Protein 6H0C (pdb70)

CATH classification: 3.60.15.10 (+1 more: 3.40.50.360)

Solvent-accessible surface area: 16811 Å² total; per-residue (Å²): 124,84,84,48,30,37,44,33,106,14,33,68,48,3,31,0,2,1,0,18,4,67,90,59,82,71,76,31,9,5,24,36,54,104,100,5,12,0,7,2,0,4,15,0,43,12,101,82,24,0,0,3,15,2,0,7,85,42,18,7,110,66,0,8,32,34,1,80,152,150,21,89,9,101,48,0,41,30,0,1,3,4,5,16,23,46,20,24,2,80,0,2,84,69,0,2,73,68,0,85,82,0,26,4,0,0,2,73,53,1,4,96,45,1,109,142,56,19,72,149,32,173,30,146,16,80,57,78,62,4,155,32,105,52,99,16,84,0,12,138,46,0,80,0,15,0,5,34,3,66,16,11,37,18,27,6,7,3,0,2,12,0,62,117,17,75,0,2,8,0,5,15,2,2,3,2,12,21,14,29,100,111,16,39,1,126,35,60,112,114,19,63,89,7,3,66,30,2,0,15,2,9,7,1,6,5,10,60,54,4,30,48,2,6,99,96,10,137,78,39,94,14,104,1,17,1,0,6,8,0,5,0,1,85,136,5,21,181,65,0,34,146,29,0,76,106,10,2,69,66,11,103,81,46,102,15,18,0,0,1,0,1,4,31,22,105,35,51,9,6,19,0,0,12,0,0,0,42,0,0,11,99,17,39,1,10,5,27,3,5,2,10,105,72,24,79,42,101,70,8,81,121,3,4,69,121,13,27,0,0,0,0,0,0,31,21,112,76,30,122,6,18,92,38,0,80,80,1,19,39,36,0,67,85,71,14,62,137,128,14,26,0,0,0,0,0,8,35,49,237,34,13,79,1,0,60,48,0,31,59,93,0,122,120,26,40,13,76,65,12,20,132,23,8,106,12,140,156,130,5,69,59,146,19,5,113,85,0,10,93,10,0,20,72,0,0,91,37,11,81,134,52,88,186,175,256

InterPro domains:
  IPR001226 Flavodoxin, conserved site [PS00201] (285-301)
  IPR001279 Metallo-beta-lactamase [SM00849] (63-254)
  IPR002563 Flavin reductase like domain [PF01613] (450-583)
  IPR002563 Flavin reductase like domain [SM00903] (449-597)
  IPR008254 Flavodoxin/nitric oxide synthase [PF00258] (285-417)
  IPR008254 Flavodoxin/nitric oxide synthase [PS50902] (283-421)
  IPR012349 FMN-binding split barrel [G3DSA:2.30.110.10] (445-594)
  IPR029039 Flavoprotein-like superfamily [G3DSA:3.40.50.360] (282-435)
  IPR029039 Flavoprotein-like superfamily [SSF52218] (282-426)
  IPR036866 Ribonuclease Z/Hydroxyacylglutathione hydrolase-like [G3DSA:3.60.15.10] (24-281)
  IPR036866 Ribonuclease Z/Hydroxyacylglutathione hydrolase-like [SSF56281] (54-315)
  IPR045761 ODP domain [PF19583] (64-255)
  IPR051285 NADH-dependent Oxidoreductase Modular Protein [PTHR32145] (27-586)

Nearest PDB structures (foldseek):
  6h0d-assembly1_A  TM=9.986E-01  e=3.290E-86  Synechocystis sp. PCC 6803 substr. Kazusa
  4fek-assembly2_B  TM=9.827E-01  e=6.007E-35  Nostoc sp. PCC 7120 = FACHB-418
  7r2o-assembly1_A  TM=5.838E-01  e=1.864E-33  Escherichia coli K-12
  4d02-assembly1_A  TM=5.824E-01  e=5.413E-33  Escherichia coli K-12
  1e5d-assembly1_B  TM=5.682E-01  e=2.883E-30  Megalodesulfovibrio gigas

Organism: Synechocystis sp. (strain ATCC 27184 / PCC 6803 / Kazusa) (NCBI:txid1111708)

Secondary structure (DSSP, 8-state):
---EEEEEEEETTEEEEEEEESS--S--GGGTT---EEEEEEEEESSSEEEE----TTTHHHHHHHHHHH--GGG--EEE-SS--HHHHHHHHHHHHH-TT-EEEE-HHHHHHHHHHTTTSS----EEE--TT-EEE-STT-EEEEEE---SS-TT-EEEEETTTTEEEEETTT------S-SB---SHHHHHHHHHHHHHHTGGGHHHHHHHHHHHTTS--SEEEESSSSBBSTTHHHHHHHHHHHHHHHHH-S-EEEEEES-SSSHHHHHHHHHHHHHHTTT-EEEEEETTT--HHHHHHHHHH-SEEEEE---BTTB--HHHHHHHHHHHHH--TTSEEEEEEEESS--HHHHHHHHHHHHTTPEESSPPEEEESS--HHHHHHHHHHHHHHHHHHHHHHHT-

Structure (mmCIF, N/CA/C/O backbone):
data_6H0C
#
_entry.id   6H0C
#
_cell.length_a   76.878
_cell.length_b   87.755
_cell.length_c   70.665
_cell.angle_alpha   90.00
_cell.angle_beta   100.94
_cell.angle_gamma   90.00
#
_symmetry.space_group_name_H-M   'C 1 2 1'
#
loop_
_entity.id
_entity.type
_entity.pdbx_description
1 polymer 'Putative diflavin flavoprotein A 3'
2 non-polymer 'CITRATE ANION'
3 non-polymer 'CHLORIDE ION'
4 water water
#
loop_
_atom_site.group_PDB
_atom_site.id
_atom_site.type_symbol
_atom_site.label_atom_id
_atom_site.label_alt_id
_atom_site.label_comp_id
_atom_site.label_asym_id
_atom_site.label_entity_id
_atom_site.label_seq_id
_atom_site.pdbx_PDB_ins_code
_atom_site.Cartn_x
_atom_site.Cartn_y
_atom_site.Cartn_z
_atom_site.occupancy
_atom_site.B_iso_or_equiv
_atom_site.auth_seq_id
_atom_site.auth_comp_id
_atom_site.auth_asym_id
_atom_site.auth_atom_id
_atom_site.pdbx_PDB_model_num
ATOM 1 N N . PRO A 1 1 ? 17.229 44.502 22.263 1.00 62.66 26 PRO A N 1
ATOM 2 C CA . PRO A 1 1 ? 18.242 45.495 21.884 1.00 64.78 26 PRO A CA 1
ATOM 3 C C . PRO A 1 1 ? 19.340 45.630 22.950 1.00 64.78 26 PRO A C 1
ATOM 4 O O . PRO A 1 1 ? 19.417 44.795 23.855 1.00 67.66 26 PRO A O 1
ATOM 8 N N . ALA A 1 2 ? 20.176 46.660 22.843 1.00 58.39 27 ALA A N 1
ATOM 9 C CA . ALA A 1 2 ? 21.203 46.908 23.853 1.00 54.75 27 ALA A CA 1
ATOM 10 C C . ALA A 1 2 ? 20.617 47.685 25.034 1.00 48.71 27 ALA A C 1
ATOM 11 O O . ALA A 1 2 ? 19.540 48.278 24.929 1.00 53.21 27 ALA A O 1
ATOM 13 N N . LYS A 1 3 ? 21.325 47.679 26.157 1.00 52.85 28 LYS A N 1
ATOM 14 C CA . LYS A 1 3 ? 20.905 48.465 27.307 1.00 47.11 28 LYS A CA 1
ATOM 15 C C . LYS A 1 3 ? 20.753 49.924 26.886 1.00 42.03 28 LYS A C 1
ATOM 16 O O . LYS A 1 3 ? 21.520 50.401 26.057 1.00 39.91 28 LYS A O 1
ATOM 22 N N . ASP A 1 4 ? 19.755 50.624 27.421 1.00 34.88 29 ASP A N 1
ATOM 23 C CA . ASP A 1 4 ? 19.662 52.066 27.203 1.00 30.73 29 ASP A CA 1
ATOM 24 C C . ASP A 1 4 ? 19.101 52.797 28.427 1.00 33.73 29 ASP A C 1
ATOM 25 O O . ASP A 1 4 ? 18.872 52.190 29.476 1.00 30.79 29 ASP A O 1
ATOM 30 N N . VAL A 1 5 ? 18.887 54.103 28.277 1.00 32.48 30 VAL A N 1
ATOM 31 C CA . VAL A 1 5 ? 18.278 54.909 29.323 1.00 31.36 30 VAL A CA 1
ATOM 32 C C . VAL A 1 5 ? 17.076 55.656 28.756 1.00 35.77 30 VAL A C 1
ATOM 33 O O . VAL A 1 5 ? 17.207 56.475 27.847 1.00 35.80 30 VAL A O 1
ATOM 37 N N . GLN A 1 6 ? 15.899 55.356 29.292 1.00 30.25 31 GLN A N 1
ATOM 38 C CA . GLN A 1 6 ? 14.674 56.002 28.854 1.00 30.05 31 GLN A CA 1
ATOM 39 C C . GLN A 1 6 ? 14.336 57.137 29.801 1.00 31.91 31 GLN A C 1
ATOM 40 O O . GLN A 1 6 ? 14.252 56.939 31.015 1.00 32.16 31 GLN A O 1
ATOM 46 N N . ILE A 1 7 ? 14.160 58.331 29.244 1.00 31.63 32 ILE A N 1
ATOM 47 C CA . ILE A 1 7 ? 13.922 59.525 30.047 1.00 35.09 32 ILE A CA 1
ATOM 48 C C . ILE A 1 7 ? 12.518 60.040 29.806 1.00 35.81 32 ILE A C 1
ATOM 49 O O . ILE A 1 7 ? 12.075 60.128 28.665 1.00 38.07 32 ILE A O 1
ATOM 54 N N . CYS A 1 8 ? 11.817 60.390 30.877 1.00 28.64 33 CYS A N 1
ATOM 55 C CA . CYS A 1 8 ? 10.460 60.868 30.734 1.00 26.14 33 CYS A CA 1
ATOM 56 C C . CYS A 1 8 ? 10.072 61.766 31.905 1.00 29.97 33 CYS A C 1
ATOM 57 O O . CYS A 1 8 ? 10.298 61.416 33.068 1.00 30.83 33 CYS A O 1
ATOM 60 N N . PRO A 1 9 ? 9.505 62.947 31.606 1.00 31.56 34 PRO A N 1
ATOM 61 C CA . PRO A 1 9 ? 8.924 63.774 32.672 1.00 30.62 34 PRO A CA 1
ATOM 62 C C . PRO A 1 9 ? 7.654 63.113 33.193 1.00 29.81 34 PRO A C 1
ATOM 63 O O . PRO A 1 9 ? 6.847 62.673 32.381 1.00 40.54 34 PRO A O 1
ATOM 67 N N . ILE A 1 10 ? 7.472 63.023 34.503 1.00 28.83 35 ILE A N 1
ATOM 68 C CA . ILE A 1 10 ? 6.356 62.235 35.026 1.00 31.15 35 ILE A CA 1
ATOM 69 C C . ILE A 1 10 ? 5.435 63.032 35.943 1.00 30.31 35 ILE A C 1
ATOM 70 O O . ILE A 1 10 ? 4.333 62.599 36.245 1.00 34.97 35 ILE A O 1
ATOM 75 N N . ALA A 1 11 ? 5.893 64.195 36.383 1.00 27.49 36 ALA A N 1
ATOM 76 C CA . ALA A 1 11 ? 5.099 65.074 37.236 1.00 27.22 36 ALA A CA 1
ATOM 77 C C . ALA A 1 11 ? 5.853 66.395 37.342 1.00 27.87 36 ALA A C 1
ATOM 78 O O . ALA A 1 11 ? 6.962 66.503 36.815 1.00 28.83 36 ALA A O 1
ATOM 80 N N . VAL A 1 12 ? 5.272 67.398 37.999 1.00 31.06 37 VAL A N 1
ATOM 81 C CA . VAL A 1 12 ? 5.937 68.700 38.070 1.00 34.77 37 VAL A CA 1
ATOM 82 C C . VAL A 1 12 ? 7.318 68.555 38.697 1.00 32.41 37 VAL A C 1
ATOM 83 O O . VAL A 1 12 ? 7.475 67.926 39.748 1.00 30.21 37 VAL A O 1
ATOM 87 N N . ASP A 1 13 ? 8.315 69.121 38.019 1.00 30.65 38 ASP A N 1
ATOM 88 C CA . ASP A 1 13 ? 9.699 69.110 38.485 1.00 31.31 38 ASP A CA 1
ATOM 89 C C . ASP A 1 13 ? 10.296 67.702 38.571 1.00 30.00 38 ASP A C 1
ATOM 90 O O . ASP A 1 13 ? 11.399 67.525 39.086 1.00 31.51 38 ASP A O 1
ATOM 95 N N . THR A 1 14 ? 9.587 66.708 38.050 1.00 26.69 39 THR A N 1
ATOM 96 C CA . THR A 1 14 ? 9.994 65.328 38.272 1.00 27.95 39 THR A CA 1
ATOM 97 C C . THR A 1 14 ? 10.201 64.538 36.986 1.00 30.68 39 THR A C 1
ATOM 98 O O . THR A 1 14 ? 9.330 64.489 36.111 1.00 28.36 39 THR A O 1
ATOM 102 N N . THR A 1 15 ? 11.358 63.892 36.905 1.00 29.37 40 THR A N 1
ATOM 103 C CA . THR A 1 15 ? 11.731 63.108 35.740 1.00 28.59 40 THR A CA 1
ATOM 104 C C . THR A 1 15 ? 12.167 61.704 36.147 1.00 29.73 40 THR A C 1
ATOM 105 O O . THR A 1 15 ? 12.829 61.536 37.175 1.00 27.60 40 THR A O 1
ATOM 109 N N . VAL A 1 16 ? 11.790 60.699 35.356 1.00 26.32 41 VAL A N 1
ATOM 110 C CA . VAL A 1 16 ? 12.325 59.350 35.563 1.00 25.92 41 VAL A CA 1
ATOM 111 C C . VAL A 1 16 ? 13.410 59.008 34.532 1.00 26.53 41 VAL A C 1
ATOM 112 O O . VAL A 1 16 ? 13.329 59.376 33.354 1.00 28.08 41 VAL A O 1
ATOM 116 N N . PHE A 1 17 ? 14.445 58.333 35.005 1.00 22.46 42 PHE A N 1
ATOM 117 C CA . PHE A 1 17 ? 15.489 57.791 34.144 1.00 25.43 42 PHE A CA 1
ATOM 118 C C . PHE A 1 17 ? 15.431 56.281 34.278 1.00 25.60 42 PHE A C 1
ATOM 119 O O . PHE A 1 17 ? 15.869 55.743 35.297 1.00 26.86 42 PHE A O 1
ATOM 127 N N . ARG A 1 18 ? 14.875 55.589 33.289 1.00 25.70 43 ARG A N 1
ATOM 128 C CA . ARG A 1 18 ? 14.795 54.133 33.376 1.00 26.33 43 ARG A CA 1
ATOM 129 C C . ARG A 1 18 ? 15.974 53.494 32.648 1.00 27.87 43 ARG A C 1
ATOM 130 O O . ARG A 1 18 ? 16.030 53.505 31.419 1.00 30.00 43 ARG A O 1
ATOM 138 N N . SER A 1 19 ? 16.924 52.957 33.410 1.00 23.09 44 SER A N 1
ATOM 139 C CA . SER A 1 19 ? 17.991 52.149 32.823 1.00 27.35 44 SER A CA 1
ATOM 140 C C . SER A 1 19 ? 17.406 50.797 32.441 1.00 32.19 44 SER A C 1
ATOM 141 O O . SER A 1 19 ? 16.976 50.029 33.309 1.00 31.08 44 SER A O 1
ATOM 144 N N . ARG A 1 20 ? 17.376 50.508 31.144 1.00 28.45 45 ARG A N 1
ATOM 145 C CA . ARG A 1 20 ? 16.648 49.342 30.670 1.00 24.90 45 ARG A CA 1
ATOM 146 C C . ARG A 1 20 ? 17.579 48.261 30.147 1.00 32.47 45 ARG A C 1
ATOM 147 O O . ARG A 1 20 ? 18.561 48.555 29.465 1.00 31.14 45 ARG A O 1
ATOM 155 N N . THR A 1 21 ? 17.268 47.010 30.487 1.00 32.27 46 THR A N 1
ATOM 156 C CA . THR A 1 21 ? 17.934 45.858 29.884 1.00 34.45 46 THR A CA 1
ATOM 157 C C . THR A 1 21 ? 16.878 44.853 29.420 1.00 35.16 46 THR A C 1
ATOM 158 O O . THR A 1 21 ? 15.952 44.522 30.163 1.00 30.12 46 THR A O 1
ATOM 162 N N . TRP A 1 22 ? 16.993 44.392 28.179 1.00 34.75 47 TRP A N 1
ATOM 163 C CA . TRP A 1 22 ? 16.029 43.432 27.654 1.00 37.72 47 TRP A CA 1
ATOM 164 C C . TRP A 1 22 ? 16.456 42.01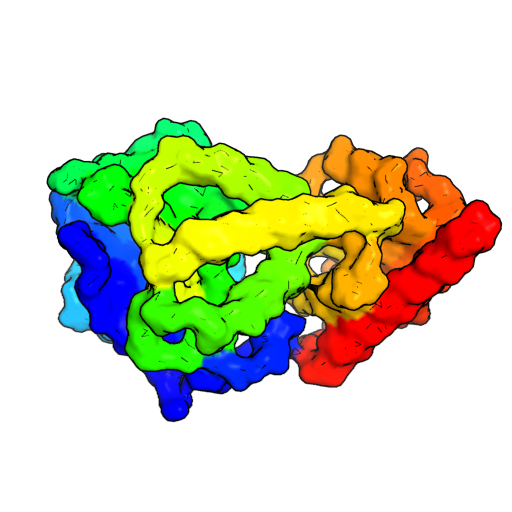2 28.020 1.00 41.41 47 TRP A C 1
ATOM 165 O O . TRP A 1 22 ? 15.636 41.100 28.075 1.00 46.07 47 TRP A O 1
ATOM 176 N N . ASP A 1 23 ? 17.744 41.838 28.294 1.00 37.90 48 ASP A N 1
ATOM 177 C CA . ASP A 1 23 ? 18.279 40.537 28.677 1.00 42.61 48 ASP A CA 1
ATOM 178 C C . ASP A 1 23 ? 18.398 40.384 30.187 1.00 44.95 48 ASP A C 1
ATOM 179 O O . ASP A 1 23 ? 18.526 41.372 30.921 1.00 41.96 48 ASP A O 1
ATOM 184 N N . ARG A 1 24 ? 18.358 39.141 30.652 1.00 44.02 49 ARG A N 1
ATOM 185 C CA . ARG A 1 24 ? 18.683 38.861 32.041 1.00 42.09 49 ARG A CA 1
ATOM 186 C C . ARG A 1 24 ? 20.181 39.084 32.223 1.00 47.19 49 ARG A C 1
ATOM 187 O O . ARG A 1 24 ? 20.986 38.643 31.394 1.00 47.27 49 ARG A O 1
ATOM 195 N N . LEU A 1 25 ? 20.555 39.788 33.288 1.00 44.40 50 LEU A N 1
ATOM 196 C CA . LEU A 1 25 ? 21.960 40.101 33.515 1.00 47.29 50 LEU A CA 1
ATOM 197 C C . LEU A 1 25 ? 22.556 39.320 34.700 1.00 51.87 50 LEU A C 1
ATOM 198 O O . LEU A 1 25 ? 23.768 39.099 34.748 1.00 53.67 50 LEU A O 1
ATOM 203 N N . LYS A 1 26 ? 21.712 38.901 35.645 1.00 48.08 51 LYS A N 1
ATOM 204 C CA . LYS A 1 26 ? 22.168 38.114 36.794 1.00 43.96 51 LYS A CA 1
ATOM 205 C C . LYS A 1 26 ? 21.389 36.802 36.922 1.00 38.69 51 LYS A C 1
ATOM 206 O O . LYS A 1 26 ? 20.201 36.749 36.618 1.00 34.74 51 LYS A O 1
ATOM 212 N N . PHE A 1 27 ? 22.056 35.751 37.390 1.00 36.23 52 PHE A N 1
ATOM 213 C CA . PHE A 1 27 ? 21.359 34.519 37.739 1.00 38.13 52 PHE A CA 1
ATOM 214 C C . PHE A 1 27 ? 20.757 34.667 39.126 1.00 38.52 52 PHE A C 1
ATOM 215 O O . PHE A 1 27 ? 21.322 34.206 40.121 1.00 39.08 52 PHE A O 1
ATOM 223 N N . GLU A 1 28 ? 19.620 35.341 39.192 1.00 28.87 53 GLU A N 1
ATOM 224 C CA . GLU A 1 28 ? 18.869 35.415 40.432 1.00 29.40 53 GLU A CA 1
ATOM 225 C C . GLU A 1 28 ? 17.451 34.997 40.120 1.00 28.46 53 GLU A C 1
ATOM 226 O O . GLU A 1 28 ? 16.960 35.279 39.032 1.00 30.46 53 GLU A O 1
ATOM 232 N N . ILE A 1 29 ? 16.814 34.291 41.047 1.00 30.15 54 ILE A N 1
ATOM 233 C CA . ILE A 1 29 ? 15.528 33.650 40.766 1.00 30.47 54 ILE A CA 1
ATOM 234 C C . ILE A 1 29 ? 14.492 34.661 40.252 1.00 27.15 54 ILE A C 1
ATOM 235 O O . ILE A 1 29 ? 13.650 34.325 39.416 1.00 27.19 54 ILE A O 1
ATOM 240 N N . GLU A 1 30 ? 14.582 35.910 40.705 1.00 25.32 55 GLU A N 1
ATOM 241 C CA . GLU A 1 30 ? 13.555 36.896 40.358 1.00 28.93 55 GLU A CA 1
ATOM 242 C C . GLU A 1 30 ? 13.561 37.297 38.879 1.00 27.96 55 GLU A C 1
ATOM 243 O O . GLU A 1 30 ? 12.572 37.834 38.389 1.00 27.10 55 GLU A O 1
ATOM 249 N N . TYR A 1 31 ? 14.658 37.038 38.169 1.00 25.76 56 TYR A N 1
ATOM 250 C CA . TYR A 1 31 ? 14.714 37.310 36.727 1.00 31.36 56 TYR A CA 1
ATOM 251 C C . TYR A 1 31 ? 14.296 36.083 35.910 1.00 31.29 56 TYR A C 1
ATOM 252 O O . TYR A 1 31 ? 14.515 36.029 34.700 1.00 28.95 56 TYR A O 1
ATOM 261 N N . GLY A 1 32 ? 13.667 35.120 36.580 1.00 30.17 57 GLY A N 1
ATOM 262 C CA . GLY A 1 32 ? 13.336 33.838 35.980 1.00 30.88 57 GLY A CA 1
ATOM 263 C C . GLY A 1 32 ? 12.459 33.856 34.739 1.00 33.86 57 GLY A C 1
ATOM 264 O O . GLY A 1 32 ? 12.578 32.973 33.894 1.00 35.91 57 GLY A O 1
ATOM 265 N N . LEU A 1 33 ? 11.577 34.844 34.622 1.00 32.11 58 LEU A N 1
ATOM 266 C CA . LEU A 1 33 ? 10.698 34.934 33.457 1.00 32.28 58 LEU A CA 1
ATOM 267 C C . LEU A 1 33 ? 11.434 35.522 32.254 1.00 34.52 58 LEU A C 1
ATOM 268 O O . LEU A 1 33 ? 10.888 35.586 31.153 1.00 36.95 58 LEU A O 1
ATOM 273 N N . GLN A 1 34 ? 12.672 35.949 32.482 1.00 33.24 59 GLN A N 1
ATOM 274 C CA . GLN A 1 34 ? 13.538 36.502 31.437 1.00 32.72 59 GLN A CA 1
ATOM 275 C C . GLN A 1 34 ? 12.829 37.488 30.515 1.00 34.27 59 GLN A C 1
ATOM 276 O O . GLN A 1 34 ? 12.880 37.356 29.294 1.00 36.01 59 GLN A O 1
ATOM 282 N N A ARG A 1 35 ? 12.177 38.479 31.107 0.33 33.09 60 ARG A N 1
ATOM 283 N N B ARG A 1 35 ? 12.167 38.471 31.121 0.67 32.84 60 ARG A N 1
ATOM 284 C CA A ARG A 1 35 ? 11.492 39.504 30.338 0.33 33.82 60 ARG A CA 1
ATOM 285 C CA B ARG A 1 35 ? 11.454 39.513 30.391 0.67 33.60 60 ARG A CA 1
ATOM 286 C C A ARG A 1 35 ? 12.188 40.844 30.533 0.33 33.94 60 ARG A C 1
ATOM 287 C C B ARG A 1 35 ? 12.205 40.844 30.472 0.67 34.14 60 ARG A C 1
ATOM 288 O O A ARG A 1 35 ? 11.579 41.905 30.385 0.33 33.44 60 ARG A O 1
ATOM 289 O O B ARG A 1 35 ? 11.644 41.902 30.185 0.67 33.20 60 ARG A O 1
ATOM 304 N N . GLY A 1 36 ? 13.476 40.780 30.856 1.00 31.40 61 GLY A N 1
ATOM 305 C CA . GLY A 1 36 ? 14.270 41.972 31.094 1.00 28.97 61 GLY A CA 1
ATOM 306 C C . GLY A 1 36 ? 13.852 42.680 32.376 1.00 29.09 61 GLY A C 1
ATOM 307 O O . GLY A 1 36 ? 13.070 42.163 33.176 1.00 27.42 61 GLY A O 1
ATOM 308 N N . THR A 1 37 ? 14.377 43.876 32.584 1.00 29.15 62 THR A N 1
ATOM 309 C CA . THR A 1 37 ? 13.906 44.698 33.685 1.00 23.83 62 THR A CA 1
ATOM 310 C C . THR A 1 37 ? 14.354 46.127 33.456 1.00 24.78 62 THR A C 1
ATOM 311 O O . THR A 1 37 ? 14.968 46.444 32.428 1.00 23.49 62 THR A O 1
ATOM 315 N N . THR A 1 38 ? 14.027 47.002 34.396 1.00 23.16 63 THR A N 1
ATOM 316 C CA . THR A 1 38 ? 14.570 48.349 34.367 1.00 27.81 63 THR A CA 1
ATOM 317 C C . THR A 1 38 ? 15.033 48.683 35.776 1.00 25.19 63 THR A C 1
ATOM 318 O O . THR A 1 38 ? 14.519 48.134 36.752 1.00 25.44 63 THR A O 1
ATOM 322 N N . ALA A 1 39 ? 16.024 49.559 35.872 1.00 23.01 64 ALA A N 1
ATOM 323 C CA . ALA A 1 39 ? 16.417 50.136 37.143 1.00 23.28 64 ALA A CA 1
ATOM 324 C C . ALA A 1 39 ? 16.029 51.614 37.090 1.00 25.80 64 ALA A C 1
ATOM 325 O O . ALA A 1 39 ? 16.588 52.384 36.290 1.00 26.40 64 ALA A O 1
ATOM 327 N N . ASN A 1 40 ? 15.070 52.015 37.924 1.00 21.16 65 ASN A N 1
ATOM 328 C CA . ASN A 1 40 ? 14.517 53.360 37.823 1.00 23.09 65 ASN A CA 1
ATOM 329 C C . ASN A 1 40 ? 15.142 54.374 38.788 1.00 25.04 65 ASN A C 1
ATOM 330 O O . ASN A 1 40 ? 15.161 54.161 39.993 1.00 25.75 65 ASN A O 1
ATOM 335 N N . SER A 1 41 ? 15.655 55.473 38.237 1.00 21.67 66 SER A N 1
ATOM 336 C CA . SER A 1 41 ? 16.138 56.608 39.023 1.00 23.19 66 SER A CA 1
ATOM 337 C C . SER A 1 41 ? 15.217 57.799 38.808 1.00 25.84 66 SER A C 1
ATOM 338 O O . SER A 1 41 ? 14.656 57.959 37.728 1.00 26.12 66 SER A O 1
ATOM 341 N N . TYR A 1 42 ? 15.072 58.646 39.820 1.00 25.56 67 TYR A N 1
ATOM 342 C CA . TYR A 1 42 ? 14.155 59.785 39.727 1.00 22.50 67 TYR A CA 1
ATOM 343 C C . TYR A 1 42 ? 14.837 61.097 40.093 1.00 26.05 67 TYR A C 1
ATOM 344 O O . TYR A 1 42 ? 15.636 61.169 41.028 1.00 28.43 67 TYR A O 1
ATOM 353 N N . LEU A 1 43 ? 14.518 62.138 39.338 1.00 26.31 68 LEU A N 1
ATOM 354 C CA . LEU A 1 43 ? 15.068 63.457 39.590 1.00 24.02 68 LEU A CA 1
ATOM 355 C C . LEU A 1 43 ? 13.955 64.456 39.900 1.00 29.19 68 LEU A C 1
ATOM 356 O O . LEU A 1 43 ? 13.061 64.682 39.074 1.00 30.72 68 LEU A O 1
ATOM 361 N N . ILE A 1 44 ? 13.986 65.011 41.108 1.00 25.62 69 ILE A N 1
ATOM 362 C CA . ILE A 1 44 ? 13.150 66.153 4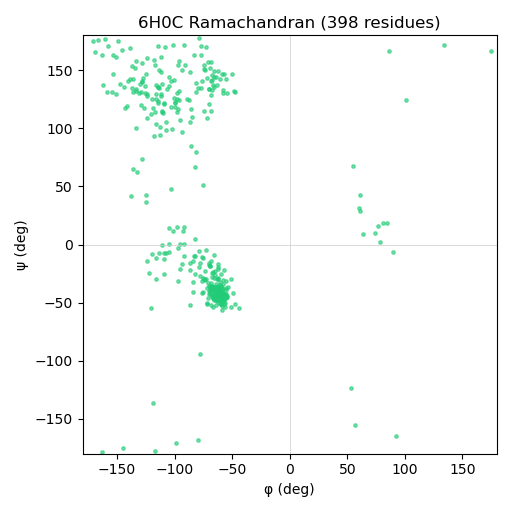1.434 1.00 25.41 69 ILE A CA 1
ATOM 363 C C . ILE A 1 44 ? 14.021 67.394 41.418 1.00 30.30 69 ILE A C 1
ATOM 364 O O . ILE A 1 44 ? 14.978 67.514 42.185 1.00 29.08 69 ILE A O 1
ATOM 369 N N . SER A 1 45 ? 13.692 68.319 40.533 1.00 33.68 70 SER A N 1
ATOM 370 C CA . SER A 1 45 ? 14.492 69.514 40.395 1.00 33.74 70 SER A CA 1
ATOM 371 C C . SER A 1 45 ? 13.662 70.746 40.721 1.00 33.37 70 SER A C 1
ATOM 372 O O . SER A 1 45 ? 12.969 71.281 39.864 1.00 30.77 70 SER A O 1
ATOM 375 N N . ALA A 1 46 ? 13.721 71.182 41.971 1.00 32.13 71 ALA A N 1
ATOM 376 C CA . ALA A 1 46 ? 12.971 72.358 42.395 1.00 33.47 71 ALA A CA 1
ATOM 377 C C . ALA A 1 46 ? 13.954 73.396 42.881 1.00 35.88 71 ALA A C 1
ATOM 378 O O . ALA A 1 46 ? 14.988 73.595 42.244 1.00 38.84 71 ALA A O 1
ATOM 380 N N . ASP A 1 47 ? 13.650 74.046 44.005 1.00 36.61 72 ASP A N 1
ATOM 381 C CA . ASP A 1 47 ? 14.620 74.941 44.641 1.00 37.23 72 ASP A CA 1
ATOM 382 C C . ASP A 1 47 ? 15.887 74.169 44.981 1.00 38.63 72 ASP A C 1
ATOM 383 O O . ASP A 1 47 ? 17.001 74.688 44.870 1.00 38.85 72 ASP A O 1
ATOM 388 N N . LYS A 1 48 ? 15.706 72.922 45.403 1.00 32.85 73 LYS A N 1
ATOM 389 C CA . LYS A 1 48 ? 16.825 72.016 45.556 1.00 34.51 73 LYS A CA 1
ATOM 390 C C . LYS A 1 48 ? 16.642 70.838 44.615 1.00 32.72 73 LYS A C 1
ATOM 391 O O . LYS A 1 48 ? 15.535 70.569 44.156 1.00 35.71 73 LYS A O 1
ATOM 397 N N . ILE A 1 49 ? 17.741 70.161 44.306 1.00 31.02 74 ILE A N 1
ATOM 398 C CA . ILE A 1 49 ? 17.724 69.078 43.334 1.00 32.56 74 ILE A CA 1
ATOM 399 C C . ILE A 1 49 ? 18.079 67.766 44.003 1.00 30.65 74 ILE A C 1
ATOM 400 O O . ILE A 1 49 ? 19.119 67.657 44.657 1.00 31.20 74 ILE A O 1
ATOM 405 N N . ALA A 1 50 ? 17.207 66.775 43.843 1.00 28.92 75 ALA A N 1
ATOM 406 C CA . ALA A 1 50 ? 17.415 65.462 44.455 1.00 30.36 75 ALA A CA 1
ATOM 407 C C . ALA A 1 50 ? 17.352 64.373 43.405 1.00 26.68 75 ALA A C 1
ATOM 408 O O . ALA A 1 50 ? 16.483 64.393 42.528 1.00 27.66 75 ALA A O 1
ATOM 410 N N . LEU A 1 51 ? 18.286 63.432 43.501 1.00 22.99 76 LEU A N 1
ATOM 411 C CA . LEU A 1 51 ? 18.314 62.264 42.634 1.00 24.47 76 LEU A CA 1
ATOM 412 C C . LEU A 1 51 ? 18.065 61.007 43.462 1.00 29.88 76 LEU A C 1
ATOM 413 O O . LEU A 1 51 ? 18.807 60.736 44.414 1.00 29.51 76 LEU A O 1
ATOM 418 N N . PHE A 1 52 ? 17.020 60.252 43.109 1.00 25.86 77 PHE A N 1
ATOM 419 C CA . PHE A 1 52 ? 16.733 58.964 43.748 1.00 24.84 77 PHE A CA 1
ATOM 420 C C . PHE A 1 52 ? 17.428 57.794 43.052 1.00 24.24 77 PHE A C 1
ATOM 421 O O . PHE A 1 52 ? 17.253 57.598 41.847 1.00 25.27 77 PHE A O 1
ATOM 429 N N . ASP A 1 53 ? 18.193 57.013 43.812 1.00 25.20 78 ASP A N 1
ATOM 430 C CA . ASP A 1 53 ? 18.584 55.668 43.388 1.00 25.67 78 ASP A CA 1
ATOM 431 C C . ASP A 1 53 ? 19.274 55.537 42.034 1.00 26.55 78 ASP A C 1
ATOM 432 O O . ASP A 1 53 ? 18.705 54.948 41.104 1.00 24.66 78 ASP A O 1
ATOM 437 N N . PRO A 1 54 ? 20.503 56.059 41.918 1.00 28.04 79 PRO A N 1
ATOM 438 C CA . PRO A 1 54 ? 21.298 55.688 40.744 1.00 26.30 79 PRO A CA 1
ATOM 439 C C . PRO A 1 54 ? 21.291 54.179 40.593 1.00 24.31 79 PRO A C 1
ATOM 440 O O . PRO A 1 54 ? 21.229 53.470 41.597 1.00 26.46 79 PRO A O 1
ATOM 444 N N . PRO A 1 55 ? 21.336 53.690 39.355 1.00 25.57 80 PRO A N 1
ATOM 445 C CA . PRO A 1 55 ? 21.319 52.244 39.073 1.00 29.18 80 PRO A CA 1
ATOM 446 C C . PRO A 1 55 ? 22.643 51.549 39.437 1.00 31.55 80 PRO A C 1
ATOM 447 O O . PRO A 1 55 ? 23.630 52.224 39.727 1.00 33.62 80 PRO A O 1
ATOM 451 N N . GLY A 1 56 ? 22.660 50.221 39.414 1.00 27.17 81 GLY A N 1
ATOM 452 C CA . GLY A 1 56 ? 23.853 49.465 39.756 1.00 27.82 81 GLY A CA 1
ATOM 453 C C . GLY A 1 56 ? 24.920 49.343 38.673 1.00 28.30 81 GLY A C 1
ATOM 454 O O . GLY A 1 56 ? 24.856 50.015 37.642 1.00 27.15 81 GLY A O 1
ATOM 455 N N . GLU A 1 57 ? 25.886 48.454 38.915 1.00 31.58 82 GLU A N 1
ATOM 456 C CA . GLU A 1 57 ? 27.111 48.341 38.111 1.00 38.33 82 GLU A CA 1
ATOM 457 C C . GLU A 1 57 ? 26.891 48.132 36.619 1.00 39.25 82 GLU A C 1
ATOM 458 O O . GLU A 1 57 ? 27.662 48.645 35.809 1.00 39.69 82 GLU A O 1
ATOM 464 N N . SER A 1 58 ? 25.870 47.359 36.252 1.00 35.84 83 SER A N 1
ATOM 465 C CA . SER A 1 58 ? 25.595 47.089 34.837 1.00 34.67 83 SER A CA 1
ATOM 466 C C . SER A 1 58 ? 25.252 48.362 34.085 1.00 31.73 83 SER A C 1
ATOM 467 O O . SER A 1 58 ? 25.330 48.396 32.863 1.00 34.80 83 SER A O 1
ATOM 470 N N . PHE A 1 59 ? 24.856 49.400 34.821 1.00 25.81 84 PHE A N 1
ATOM 471 C CA . PHE A 1 59 ? 24.255 50.582 34.216 1.00 27.69 84 PHE A CA 1
ATOM 472 C C . PHE A 1 59 ? 25.038 51.855 34.475 1.00 31.46 84 PHE A C 1
ATOM 473 O O . PHE A 1 59 ? 24.722 52.909 33.909 1.00 31.24 84 PHE A O 1
ATOM 481 N N . THR A 1 60 ? 26.048 51.753 35.332 1.00 27.42 85 THR A N 1
ATOM 482 C CA . THR A 1 60 ? 26.786 52.920 35.805 1.00 33.42 85 THR A CA 1
ATOM 483 C C . THR A 1 60 ? 27.146 53.921 34.699 1.00 34.86 85 THR A C 1
ATOM 484 O O . THR A 1 60 ? 26.795 55.095 34.787 1.00 38.06 85 THR A O 1
ATOM 488 N N . ASP A 1 61 ? 27.814 53.455 33.649 1.00 34.80 86 ASP A N 1
ATOM 489 C CA . ASP A 1 61 ? 28.388 54.364 32.657 1.00 38.02 86 ASP A CA 1
ATOM 490 C C . ASP A 1 61 ? 27.376 54.990 31.707 1.00 37.56 86 ASP A C 1
ATOM 491 O O . ASP A 1 61 ? 27.492 56.176 31.400 1.00 37.53 86 ASP A O 1
ATOM 496 N N . ASN A 1 62 ? 26.398 54.215 31.236 1.00 35.10 87 ASN A N 1
ATOM 497 C CA . ASN A 1 62 ? 25.314 54.788 30.436 1.00 36.41 87 ASN A CA 1
ATOM 498 C C . ASN A 1 62 ? 24.573 55.829 31.233 1.00 36.62 87 ASN A C 1
ATOM 499 O O . ASN A 1 62 ? 24.190 56.882 30.716 1.00 36.28 87 ASN A O 1
ATOM 504 N N . PHE A 1 63 ? 24.355 55.510 32.503 1.00 34.31 88 PHE A N 1
ATOM 505 C CA . PHE A 1 63 ? 23.563 56.375 33.349 1.00 33.36 88 PHE A CA 1
ATOM 506 C C . PHE A 1 63 ? 24.264 57.702 33.594 1.00 33.81 88 PHE A C 1
ATOM 507 O O . PHE A 1 63 ? 23.682 58.767 33.374 1.00 30.00 88 PHE A O 1
ATOM 515 N N . VAL A 1 64 ? 25.507 57.633 34.066 1.00 32.29 89 VAL A N 1
ATOM 516 C CA . VAL A 1 64 ? 26.246 58.849 34.384 1.00 31.28 89 VAL A CA 1
ATOM 517 C C . VAL A 1 64 ? 26.461 59.638 33.102 1.00 34.14 89 VAL A C 1
ATOM 518 O O . VAL A 1 64 ? 26.358 60.862 33.092 1.00 34.17 89 VAL A O 1
ATOM 522 N N . GLY A 1 65 ? 26.726 58.916 32.018 1.00 37.97 90 GLY A N 1
ATOM 523 C CA . GLY A 1 65 ? 26.927 59.524 30.718 1.00 37.43 90 GLY A CA 1
ATOM 524 C C . GLY A 1 65 ? 25.694 60.276 30.278 1.00 37.76 90 GLY A C 1
ATOM 525 O O . GLY A 1 65 ? 25.786 61.400 29.797 1.00 43.63 90 GLY A O 1
ATOM 526 N N . THR A 1 66 ? 24.535 59.657 30.463 1.00 33.49 91 THR A N 1
ATOM 527 C CA . THR A 1 66 ? 23.267 60.271 30.090 1.00 31.53 91 THR A CA 1
ATOM 528 C C . THR A 1 66 ? 22.888 61.437 30.997 1.00 34.03 91 THR A C 1
ATOM 529 O O . THR A 1 66 ? 22.485 62.503 30.531 1.00 36.67 91 THR A O 1
ATOM 533 N N . LEU A 1 67 ? 23.018 61.224 32.298 1.00 33.54 92 LEU A N 1
ATOM 534 C CA . LEU A 1 67 ? 22.649 62.235 33.278 1.00 35.87 92 LEU A CA 1
ATOM 535 C C . LEU A 1 67 ? 23.397 63.549 33.062 1.00 41.53 92 LEU A C 1
ATOM 536 O O . LEU A 1 67 ? 22.793 64.618 33.056 1.00 41.61 92 LEU A O 1
ATOM 541 N N . ILE A 1 68 ? 24.709 63.457 32.872 1.00 43.30 93 ILE A N 1
ATOM 542 C CA . ILE A 1 68 ? 25.558 64.632 32.692 1.00 45.62 93 ILE A CA 1
ATOM 543 C C . ILE A 1 68 ? 25.122 65.516 31.521 1.00 45.11 93 ILE A C 1
ATOM 544 O O . ILE A 1 68 ? 25.436 66.707 31.473 1.00 44.88 93 ILE A O 1
ATOM 549 N N . GLN A 1 69 ? 24.381 64.941 30.584 1.00 42.35 94 GLN A N 1
ATOM 550 C CA . GLN A 1 69 ? 23.916 65.706 29.443 1.00 42.17 94 GLN A CA 1
ATOM 551 C C . GLN A 1 69 ? 22.646 66.456 29.782 1.00 48.13 94 GLN A C 1
ATOM 552 O O . GLN A 1 69 ? 22.249 67.369 29.066 1.00 52.63 94 GLN A O 1
ATOM 558 N N . ARG A 1 70 ? 22.023 66.082 30.894 1.00 48.96 95 ARG A N 1
ATOM 559 C CA . ARG A 1 70 ? 20.758 66.680 31.308 1.00 43.04 95 ARG A CA 1
ATOM 560 C C . ARG A 1 70 ? 20.894 67.573 32.538 1.00 42.65 95 ARG A C 1
ATOM 561 O O . ARG A 1 70 ? 19.968 68.311 32.876 1.00 41.89 95 ARG A O 1
ATOM 569 N N . LEU A 1 71 ? 22.040 67.494 33.212 1.00 38.89 96 LEU A N 1
ATOM 570 C CA . LEU A 1 71 ? 22.198 68.112 34.526 1.00 40.89 96 LEU A CA 1
ATOM 571 C C . LEU A 1 71 ? 23.654 68.362 34.885 1.00 43.65 96 LEU A C 1
ATOM 572 O O . LEU A 1 71 ? 24.493 67.466 34.769 1.00 44.99 96 LEU A O 1
ATOM 577 N N . ASP A 1 72 ? 23.948 69.579 35.332 1.00 43.81 97 ASP A N 1
ATOM 578 C CA . ASP A 1 72 ? 25.240 69.876 35.936 1.00 42.34 97 ASP A CA 1
ATOM 579 C C . ASP A 1 72 ? 25.300 69.211 37.302 1.00 37.51 97 ASP A C 1
ATOM 580 O O . ASP A 1 72 ? 24.630 69.650 38.238 1.00 39.20 97 ASP A O 1
ATOM 585 N N . LEU A 1 73 ? 26.109 68.164 37.421 1.00 37.34 98 LEU A N 1
ATOM 586 C CA . LEU A 1 73 ? 26.169 67.402 38.661 1.00 38.31 98 LEU A CA 1
ATOM 587 C C . LEU A 1 73 ? 26.644 68.258 39.827 1.00 36.06 98 LEU A C 1
ATOM 588 O O . LEU A 1 73 ? 26.456 67.895 40.984 1.00 42.33 98 LEU A O 1
ATOM 593 N N . ASN A 1 74 ? 27.250 69.399 39.528 1.00 38.58 99 ASN A N 1
ATOM 594 C CA . ASN A 1 74 ? 27.666 70.311 40.584 1.00 38.54 99 ASN A CA 1
ATOM 595 C C . ASN A 1 74 ? 26.471 70.958 41.259 1.00 38.59 99 ASN A C 1
ATOM 596 O O . ASN A 1 74 ? 26.604 71.515 42.342 1.00 40.84 99 ASN A O 1
ATOM 601 N N . SER A 1 75 ? 25.307 70.881 40.616 1.00 34.88 100 SER A N 1
ATOM 602 C CA . SER A 1 75 ? 24.089 71.482 41.155 1.00 35.41 100 SER A CA 1
ATOM 603 C C . SER A 1 75 ? 23.229 70.463 41.900 1.00 37.47 100 SER A C 1
ATOM 604 O O . SER A 1 75 ? 22.185 70.806 42.460 1.00 38.77 100 SER A O 1
ATOM 607 N N . LEU A 1 76 ? 23.672 69.210 41.901 1.00 35.79 101 LEU A N 1
ATOM 608 C CA . LEU A 1 76 ? 22.976 68.158 42.628 1.00 36.48 101 LEU A CA 1
ATOM 609 C C . LEU A 1 76 ? 23.076 68.365 44.140 1.00 34.62 101 LEU A C 1
ATOM 610 O O . LEU A 1 76 ? 24.159 68.288 44.713 1.00 37.62 101 LEU A O 1
ATOM 615 N N . ASP A 1 77 ? 21.942 68.619 44.785 1.00 32.28 102 ASP A N 1
ATOM 616 C CA . ASP A 1 77 ? 21.924 68.831 46.229 1.00 32.90 102 ASP A CA 1
ATOM 617 C C . ASP A 1 77 ? 21.866 67.530 47.020 1.00 38.96 102 ASP A C 1
ATOM 618 O O . ASP A 1 77 ? 22.528 67.399 48.058 1.00 33.98 102 ASP A O 1
ATOM 623 N N . TYR A 1 78 ? 21.063 66.576 46.543 1.00 34.24 103 TYR A N 1
ATOM 624 C CA . TYR A 1 78 ? 20.813 65.356 47.307 1.00 31.56 103 TYR A CA 1
ATOM 625 C C . TYR A 1 78 ? 20.854 64.103 46.470 1.00 30.92 103 TYR A C 1
ATOM 626 O O . TYR A 1 78 ? 20.387 64.092 45.323 1.00 31.83 103 TYR A O 1
ATOM 635 N N . VAL A 1 79 ? 21.407 63.044 47.057 1.00 27.31 104 VAL A N 1
ATOM 636 C CA . VAL A 1 79 ? 21.227 61.710 46.509 1.00 28.59 104 VAL A CA 1
ATOM 637 C C . VAL A 1 79 ? 20.466 60.857 47.531 1.00 28.36 104 VAL A C 1
ATOM 638 O O . VAL A 1 79 ? 20.955 60.575 48.631 1.00 26.81 104 VAL A O 1
ATOM 642 N N . ILE A 1 80 ? 19.247 60.473 47.158 1.00 23.41 105 ILE A N 1
ATOM 643 C CA . ILE A 1 80 ? 18.363 59.748 48.050 1.00 23.64 105 ILE A CA 1
ATOM 644 C C . ILE A 1 80 ? 18.400 58.261 47.706 1.00 26.91 105 ILE A C 1
ATOM 645 O O . ILE A 1 80 ? 18.201 57.881 46.545 1.00 27.76 105 ILE A O 1
ATOM 650 N N . LEU A 1 81 ? 18.675 57.423 48.705 1.00 23.03 106 LEU A N 1
ATOM 651 C CA . LEU A 1 81 ? 18.795 55.984 48.470 1.00 22.69 106 LEU A CA 1
ATOM 652 C C . LEU A 1 81 ? 17.621 55.235 49.084 1.00 26.89 106 LEU A C 1
ATOM 653 O O . LEU A 1 81 ? 17.398 55.316 50.298 1.00 28.22 106 LEU A O 1
ATOM 658 N N . GLY A 1 82 ? 16.876 54.509 48.249 1.00 24.08 107 GLY A N 1
ATOM 659 C CA . GLY A 1 82 ? 15.773 53.680 48.722 1.00 23.73 107 GLY A CA 1
ATOM 660 C C . GLY A 1 82 ? 16.266 52.365 49.317 1.00 28.71 107 GLY A C 1
ATOM 661 O O . GLY A 1 82 ? 15.543 51.692 50.058 1.00 25.99 107 GLY A O 1
ATOM 662 N N . HIS A 1 83 ? 17.501 52.000 48.972 1.00 26.69 108 HIS A N 1
ATOM 663 C CA . HIS A 1 83 ? 18.164 50.814 49.511 1.00 25.15 108 HIS A CA 1
ATOM 664 C C . HIS A 1 83 ? 19.626 50.874 49.106 1.00 27.98 108 HIS A C 1
ATOM 665 O O . HIS A 1 83 ? 19.992 51.659 48.230 1.00 25.25 108 HIS A O 1
ATOM 672 N N . VAL A 1 84 ? 20.458 50.053 49.739 1.00 25.02 109 VAL A N 1
ATOM 673 C CA . VAL A 1 84 ? 21.900 50.130 49.537 1.00 22.38 109 VAL A CA 1
ATOM 674 C C . VAL A 1 84 ? 22.530 48.749 49.480 1.00 26.44 109 VAL A C 1
ATOM 675 O O . VAL A 1 84 ? 22.143 47.848 50.225 1.00 30.40 109 VAL A O 1
ATOM 679 N N . ASN A 1 85 ? 23.500 48.595 48.582 1.00 28.02 110 ASN A N 1
ATOM 680 C CA . ASN A 1 85 ? 24.379 47.434 48.558 1.00 27.57 110 ASN A CA 1
ATOM 681 C C . ASN A 1 85 ? 25.645 47.755 47.760 1.00 29.99 110 ASN A C 1
ATOM 682 O O . ASN A 1 85 ? 25.768 48.845 47.200 1.00 27.49 110 ASN A O 1
ATOM 687 N N . ALA A 1 86 ? 26.579 46.808 47.708 1.00 31.40 111 ALA A N 1
ATOM 688 C CA . ALA A 1 86 ? 27.876 47.032 47.067 1.00 31.20 111 ALA A CA 1
ATOM 689 C C . ALA A 1 86 ? 27.739 47.372 45.591 1.00 31.67 111 ALA A C 1
ATOM 690 O O . ALA A 1 86 ? 28.508 48.162 45.045 1.00 34.93 111 ALA A O 1
ATOM 692 N N . ASN A 1 87 ? 26.750 46.762 44.954 1.00 29.15 112 ASN A N 1
ATOM 693 C CA . ASN A 1 87 ? 26.500 46.967 43.538 1.00 28.91 112 ASN A CA 1
ATOM 694 C C . ASN A 1 87 ? 26.096 48.425 43.270 1.00 32.80 112 ASN A C 1
ATOM 695 O O . ASN A 1 87 ? 26.688 49.103 42.430 1.00 30.62 112 ASN A O 1
ATOM 700 N N . ARG A 1 88 ? 25.095 48.908 44.002 1.00 30.49 113 ARG A N 1
ATOM 701 C CA . ARG A 1 88 ? 24.689 50.303 43.910 1.00 26.22 113 ARG A CA 1
ATOM 702 C C . ARG A 1 88 ? 25.813 51.245 44.364 1.00 31.90 113 ARG A C 1
ATOM 703 O O . ARG A 1 88 ? 25.985 52.342 43.823 1.00 28.48 113 ARG A O 1
ATOM 711 N N . ALA A 1 89 ? 26.564 50.824 45.376 1.00 31.20 114 ALA A N 1
ATOM 712 C CA . ALA A 1 89 ? 27.621 51.669 45.929 1.00 30.94 114 ALA A CA 1
ATOM 713 C C . ALA A 1 89 ? 28.685 51.959 44.876 1.00 33.34 114 ALA A C 1
ATOM 714 O O . ALA A 1 89 ? 29.318 53.018 44.892 1.00 34.74 114 ALA A O 1
ATOM 716 N N . HIS A 1 90 ? 28.859 51.022 43.950 1.00 32.71 115 HIS A N 1
ATOM 717 C CA . HIS A 1 90 ? 29.818 51.184 42.865 1.00 30.45 115 HIS A CA 1
ATOM 718 C C . HIS A 1 90 ? 29.506 52.424 42.019 1.00 35.66 115 HIS A C 1
ATOM 719 O O . HIS A 1 90 ? 30.387 53.248 41.757 1.00 34.44 115 HIS A O 1
ATOM 726 N N . THR A 1 91 ? 28.246 52.550 41.600 1.00 32.41 116 THR A N 1
ATOM 727 C CA . THR A 1 91 ? 27.787 53.722 40.861 1.00 27.27 116 THR A CA 1
ATOM 728 C C . THR A 1 91 ? 27.908 54.991 41.691 1.00 30.90 116 THR A C 1
ATOM 729 O O . THR A 1 91 ? 28.274 56.056 41.178 1.00 31.20 116 THR A O 1
ATOM 733 N N . LEU A 1 92 ? 27.585 54.875 42.975 1.00 29.31 117 LEU A N 1
ATOM 734 C CA . LEU A 1 92 ? 27.672 56.015 43.881 1.00 36.78 117 LEU A CA 1
ATOM 735 C C . LEU A 1 92 ? 29.072 56.608 43.932 1.00 38.35 117 LEU A C 1
ATOM 736 O O . LEU A 1 92 ? 29.212 57.827 43.958 1.00 39.47 117 LEU A O 1
ATOM 741 N N . LYS A 1 93 ? 30.096 55.755 43.963 1.00 38.33 118 LYS A N 1
ATOM 742 C CA . LYS A 1 93 ? 31.484 56.230 44.016 1.00 41.67 118 LYS A CA 1
ATOM 743 C C . LYS A 1 93 ? 31.776 57.198 42.872 1.00 42.20 118 LYS A C 1
ATOM 744 O O . LYS A 1 93 ? 32.394 58.244 43.069 1.00 45.64 118 LYS A O 1
ATOM 750 N N . LEU A 1 94 ? 31.330 56.846 41.672 1.00 36.27 119 LEU A N 1
ATOM 751 C CA . LEU A 1 94 ? 31.574 57.690 40.514 1.00 32.42 119 LEU A CA 1
ATOM 752 C C . LEU A 1 94 ? 30.728 58.950 40.585 1.00 36.28 119 LEU A C 1
ATOM 753 O O . LEU A 1 94 ? 31.242 60.052 40.436 1.00 40.55 119 LEU A O 1
ATOM 758 N N . LEU A 1 95 ? 29.428 58.784 40.815 1.00 34.54 120 LEU A N 1
ATOM 759 C CA . LEU A 1 95 ? 28.506 59.917 40.871 1.00 35.11 120 LEU A CA 1
ATOM 760 C C . LEU A 1 95 ? 28.926 60.974 41.902 1.00 35.33 120 LEU A C 1
ATOM 761 O O . LEU A 1 95 ? 28.878 62.181 41.642 1.00 33.92 120 LEU A O 1
ATOM 766 N N . LEU A 1 96 ? 29.331 60.516 43.079 1.00 37.73 121 LEU A N 1
ATOM 767 C CA . LEU A 1 96 ? 29.685 61.433 44.155 1.00 41.43 121 LEU A CA 1
ATOM 768 C C . LEU A 1 96 ? 31.030 62.101 43.889 1.00 45.50 121 LEU A C 1
ATOM 769 O O . LEU A 1 96 ? 31.300 63.174 44.419 1.00 49.15 121 LEU A O 1
ATOM 774 N N . SER A 1 97 ? 31.865 61.476 43.061 1.00 43.80 122 SER A N 1
ATOM 775 C CA . SER A 1 97 ? 33.102 62.111 42.603 1.00 43.72 122 SER A CA 1
ATOM 776 C C . SER A 1 97 ? 32.769 63.344 41.784 1.00 45.48 122 SER A C 1
ATOM 777 O O . SER A 1 97 ? 33.449 64.359 41.861 1.00 52.11 122 SER A O 1
ATOM 780 N N . LEU A 1 98 ? 31.703 63.240 41.003 1.00 42.31 123 LEU A N 1
ATOM 781 C CA . LEU A 1 98 ? 31.262 64.314 40.129 1.00 42.34 123 LEU A CA 1
ATOM 782 C C . LEU A 1 98 ? 30.342 65.300 40.826 1.00 43.56 123 LEU A C 1
ATOM 783 O O . LEU A 1 98 ? 30.087 66.384 40.318 1.00 50.19 123 LEU A O 1
ATOM 788 N N . ALA A 1 99 ? 29.815 64.909 41.975 1.00 39.86 124 ALA A N 1
ATOM 789 C CA . ALA A 1 99 ? 28.924 65.779 42.729 1.00 37.56 124 ALA A CA 1
ATOM 790 C C . ALA A 1 99 ? 29.349 65.799 44.196 1.00 38.8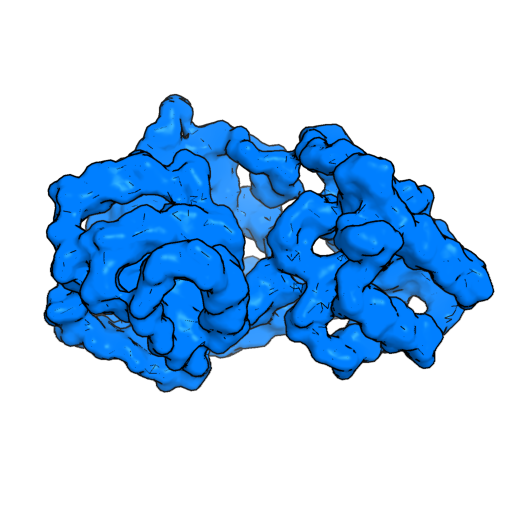4 124 ALA A C 1
ATOM 791 O O . ALA A 1 99 ? 28.606 65.371 45.078 1.00 38.29 124 ALA A O 1
ATOM 793 N N . PRO A 1 100 ? 30.568 66.287 44.458 1.00 46.21 125 PRO A N 1
ATOM 794 C CA . PRO A 1 100 ? 31.140 66.252 45.810 1.00 46.35 125 PRO A CA 1
ATOM 795 C C . PRO A 1 100 ? 30.326 67.068 46.812 1.00 44.45 125 PRO A C 1
ATOM 796 O O . PRO A 1 100 ? 30.418 66.828 48.014 1.00 45.46 125 PRO A O 1
ATOM 800 N N . GLN A 1 101 ? 29.528 68.008 46.318 1.00 37.47 126 GLN A N 1
ATOM 801 C CA . GLN A 1 101 ? 28.755 68.879 47.190 1.00 37.86 126 GLN A CA 1
ATOM 802 C C . GLN A 1 101 ? 27.447 6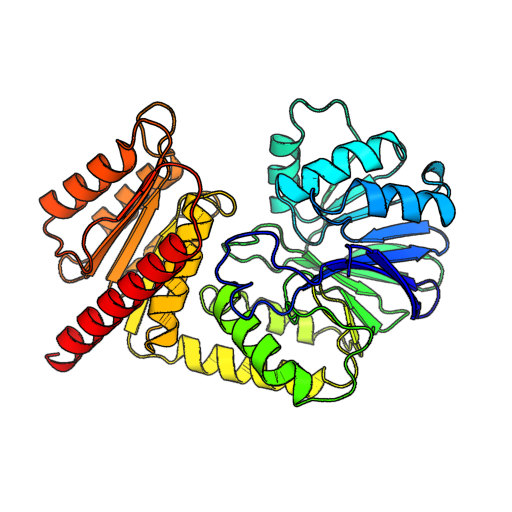8.239 47.648 1.00 39.89 126 GLN A C 1
ATOM 803 O O . GLN A 1 101 ? 26.771 68.772 48.526 1.00 45.81 126 GLN A O 1
ATOM 809 N N . ALA A 1 102 ? 27.083 67.105 47.058 1.00 33.89 127 ALA A N 1
ATOM 810 C CA . ALA A 1 102 ? 25.793 66.495 47.369 1.00 30.27 127 ALA A CA 1
ATOM 811 C C . ALA A 1 102 ? 25.787 65.833 48.745 1.00 32.77 127 ALA A C 1
ATOM 812 O O . ALA A 1 102 ? 26.822 65.377 49.235 1.00 34.67 127 ALA A O 1
ATOM 814 N N . THR A 1 103 ? 24.614 65.791 49.367 1.00 31.30 128 THR A N 1
ATOM 815 C CA . THR A 1 103 ? 24.436 65.058 50.613 1.00 31.69 128 THR A CA 1
ATOM 816 C C . THR A 1 103 ? 23.679 63.753 50.375 1.00 36.21 128 THR A C 1
ATOM 817 O O . THR A 1 103 ? 22.692 63.720 49.636 1.00 30.35 128 THR A O 1
ATOM 821 N N . ILE A 1 104 ? 24.146 62.674 50.995 1.00 33.37 129 ILE A N 1
ATOM 822 C CA . ILE A 1 104 ? 23.449 61.403 50.891 1.00 29.64 129 ILE A CA 1
ATOM 823 C C . ILE A 1 104 ? 22.276 61.351 51.872 1.00 32.63 129 ILE A C 1
ATOM 824 O O . ILE A 1 104 ? 22.421 61.663 53.054 1.00 34.43 129 ILE A O 1
ATOM 829 N N . ILE A 1 105 ? 21.114 60.960 51.363 1.00 28.28 130 ILE A N 1
ATOM 830 C CA . ILE A 1 105 ? 19.912 60.802 52.171 1.00 28.24 130 ILE A CA 1
ATOM 831 C C . ILE A 1 105 ? 19.501 59.329 52.215 1.00 30.67 130 ILE A C 1
ATOM 832 O O . ILE A 1 105 ? 19.276 58.714 51.164 1.00 28.48 130 ILE A O 1
ATOM 837 N N . CYS A 1 106 ? 19.391 58.761 53.413 1.00 26.75 131 CYS A N 1
ATOM 838 C CA . CYS A 1 106 ? 19.060 57.340 53.525 1.00 27.27 131 CYS A CA 1
ATOM 839 C C . CYS A 1 106 ? 18.645 56.932 54.940 1.00 28.85 131 CYS A C 1
ATOM 840 O O . CYS A 1 106 ? 18.692 57.732 55.868 1.00 32.49 131 CYS A O 1
ATOM 843 N N . SER A 1 107 ? 18.245 55.678 55.100 1.00 26.85 132 SER A N 1
ATOM 844 C CA . SER A 1 107 ? 17.845 55.178 56.405 1.00 26.65 132 SER A CA 1
ATOM 845 C C . SER A 1 107 ? 19.065 54.885 57.269 1.00 31.57 132 SER A C 1
ATOM 846 O O . SER A 1 107 ? 20.206 54.897 56.798 1.00 30.09 132 SER A O 1
ATOM 849 N N . ASN A 1 108 ? 18.821 54.613 58.541 1.00 31.21 133 ASN A N 1
ATOM 850 C CA . ASN A 1 108 ? 19.918 54.357 59.455 1.00 35.21 133 ASN A CA 1
ATOM 851 C C . ASN A 1 108 ? 20.663 53.062 59.136 1.00 32.15 133 ASN A C 1
ATOM 852 O O . ASN A 1 108 ? 21.899 53.052 59.123 1.00 32.05 133 ASN A O 1
ATOM 857 N N . PRO A 1 109 ? 19.923 51.962 58.881 1.00 29.66 134 PRO A N 1
ATOM 858 C CA . PRO A 1 109 ? 20.620 50.730 58.480 1.00 30.64 134 PRO A CA 1
ATOM 859 C C . PRO A 1 109 ? 21.409 50.914 57.173 1.00 33.30 134 PRO A C 1
ATOM 860 O O . PRO A 1 109 ? 22.514 50.378 57.047 1.00 32.30 134 PRO A O 1
ATOM 864 N N . ALA A 1 110 ? 20.856 51.675 56.226 1.00 29.82 135 ALA A N 1
ATOM 865 C CA . ALA A 1 110 ? 21.544 51.949 54.968 1.00 27.22 135 ALA A CA 1
ATOM 866 C C . ALA A 1 110 ? 22.820 52.748 55.217 1.00 29.50 135 ALA A C 1
ATOM 867 O O . ALA A 1 110 ? 23.852 52.490 54.603 1.00 31.40 135 ALA A O 1
ATOM 869 N N . ALA A 1 111 ? 22.747 53.719 56.122 1.00 28.68 136 ALA A N 1
ATOM 870 C CA . ALA A 1 111 ? 23.910 54.527 56.469 1.00 34.27 136 ALA A CA 1
ATOM 871 C C . ALA A 1 111 ? 25.036 53.659 57.032 1.00 38.81 136 ALA A C 1
ATOM 872 O O . ALA A 1 111 ? 26.201 53.809 56.649 1.00 36.80 136 ALA A O 1
ATOM 874 N N . GLN A 1 112 ? 24.684 52.750 57.940 1.00 34.45 137 GLN A N 1
ATOM 875 C CA . GLN A 1 112 ? 25.658 51.823 58.511 1.00 34.45 137 GLN A CA 1
ATOM 876 C C . GLN A 1 112 ? 26.291 50.953 57.429 1.00 39.06 137 GLN A C 1
ATOM 877 O O . GLN A 1 112 ? 27.507 50.753 57.407 1.00 37.92 137 GLN A O 1
ATOM 883 N N . ASN A 1 113 ? 25.453 50.445 56.528 1.00 34.83 138 ASN A N 1
ATOM 884 C CA . ASN A 1 113 ? 25.909 49.650 55.392 1.00 35.00 138 ASN A CA 1
ATOM 885 C C . ASN A 1 113 ? 26.888 50.442 54.510 1.00 38.65 138 ASN A C 1
ATOM 886 O O . ASN A 1 113 ? 28.017 50.003 54.237 1.00 35.39 138 ASN A O 1
ATOM 891 N N . LEU A 1 114 ? 26.447 51.628 54.100 1.00 35.85 139 LEU A N 1
ATOM 892 C CA . LEU A 1 114 ? 27.202 52.495 53.202 1.00 33.67 139 LEU A CA 1
ATOM 893 C C . LEU A 1 114 ? 28.562 52.894 53.777 1.00 37.25 139 LEU A C 1
ATOM 894 O O . LEU A 1 114 ? 29.542 53.024 53.044 1.00 37.10 139 LEU A O 1
ATOM 899 N N . GLU A 1 115 ? 28.620 53.088 55.090 1.00 37.25 140 GLU A N 1
ATOM 900 C CA . GLU A 1 115 ? 29.873 53.447 55.743 1.00 42.37 140 GLU A CA 1
ATOM 901 C C . GLU A 1 115 ? 30.888 52.320 55.592 1.00 40.76 140 GLU A C 1
ATOM 902 O O . GLU A 1 115 ? 32.057 52.562 55.315 1.00 45.41 140 GLU A O 1
ATOM 908 N N . LYS A 1 116 ? 30.444 51.081 55.746 1.00 41.97 141 LYS A N 1
ATOM 909 C CA . LYS A 1 116 ? 31.341 49.959 55.502 1.00 42.00 141 LYS A CA 1
ATOM 910 C C . LYS A 1 116 ? 31.672 49.881 54.014 1.00 43.74 141 LYS A C 1
ATOM 911 O O . LYS A 1 116 ? 32.840 49.867 53.649 1.00 47.22 141 LYS A O 1
ATOM 917 N N . LEU A 1 117 ? 30.645 49.870 53.162 1.00 42.79 142 LEU A N 1
ATOM 918 C CA . LEU A 1 117 ? 30.825 49.744 51.711 1.00 36.97 142 LEU A CA 1
ATOM 919 C C . LEU A 1 117 ? 31.775 50.772 51.102 1.00 42.38 142 LEU A C 1
ATOM 920 O O . LEU A 1 117 ? 32.505 50.461 50.168 1.00 50.66 142 LEU A O 1
ATOM 925 N N . LE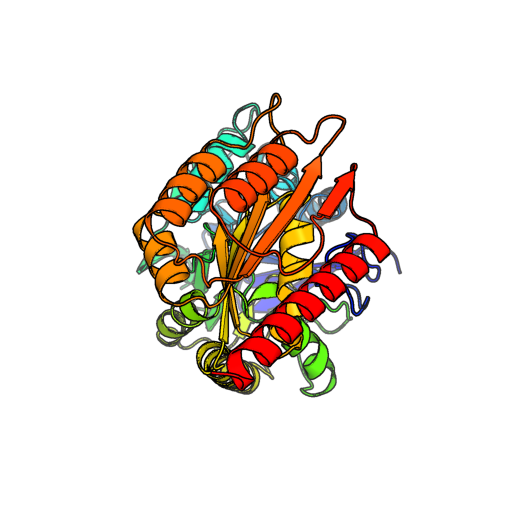U A 1 118 ? 31.757 51.995 51.615 1.00 41.24 143 LEU A N 1
ATOM 926 C CA . LEU A 1 118 ? 32.607 53.055 51.079 1.00 41.54 143 LEU A CA 1
ATOM 927 C C . LEU A 1 118 ? 33.786 53.351 51.989 1.00 42.05 143 LEU A C 1
ATOM 928 O O . LEU A 1 118 ? 34.442 54.389 51.844 1.00 41.64 143 LEU A O 1
ATOM 933 N N . ALA A 1 119 ? 34.037 52.443 52.930 1.00 41.77 144 ALA A N 1
ATOM 934 C CA . ALA A 1 119 ? 35.090 52.615 53.932 1.00 51.91 144 ALA A CA 1
ATOM 935 C C . ALA A 1 119 ? 36.417 53.068 53.320 1.00 60.29 144 ALA A C 1
ATOM 936 O O . ALA A 1 119 ? 37.009 54.059 53.760 1.00 63.51 144 ALA A O 1
ATOM 938 N N . ASP A 1 120 ? 36.868 52.345 52.297 1.00 59.11 145 ASP A N 1
ATOM 939 C CA . ASP A 1 120 ? 38.165 52.608 51.683 1.00 63.54 145 ASP A CA 1
ATOM 940 C C . ASP A 1 120 ? 38.062 53.505 50.460 1.00 60.50 145 ASP A C 1
ATOM 941 O O . ASP A 1 120 ? 39.066 53.795 49.816 1.00 67.80 145 ASP A O 1
ATOM 946 N N . ALA A 1 121 ? 36.855 53.936 50.124 1.00 50.12 146 ALA A N 1
ATOM 947 C CA . ALA A 1 121 ? 36.706 54.854 49.007 1.00 48.25 146 ALA A CA 1
ATOM 948 C C . ALA A 1 121 ? 37.120 56.240 49.472 1.00 53.13 146 ALA A C 1
ATOM 949 O O . ALA A 1 121 ? 37.214 56.500 50.676 1.00 56.54 146 ALA A O 1
ATOM 951 N N . GLU A 1 122 ? 37.374 57.132 48.527 1.00 48.88 147 GLU A N 1
ATOM 952 C CA . GLU A 1 122 ? 37.798 58.467 48.894 1.00 52.32 147 GLU A CA 1
ATOM 953 C C . GLU A 1 122 ? 36.590 59.346 49.217 1.00 54.02 147 GLU A C 1
ATOM 954 O O . GLU A 1 122 ? 36.675 60.212 50.083 1.00 69.12 147 GLU A O 1
ATOM 960 N N . VAL A 1 123 ? 35.466 59.102 48.545 1.00 50.48 148 VAL A N 1
ATOM 961 C CA . VAL A 1 123 ? 34.256 59.908 48.733 1.00 50.76 148 VAL A CA 1
ATOM 962 C C . VAL A 1 123 ? 33.927 60.103 50.208 1.00 51.59 148 VAL A C 1
ATOM 963 O O . VAL A 1 123 ? 33.924 59.152 50.993 1.00 57.58 148 VAL A O 1
ATOM 967 N N . ASN A 1 124 ? 33.665 61.348 50.582 1.00 46.18 149 ASN A N 1
ATOM 968 C CA . ASN A 1 124 ? 33.294 61.651 51.949 1.00 57.41 149 ASN A CA 1
ATOM 969 C C . ASN A 1 124 ? 32.155 62.660 51.984 1.00 53.02 149 ASN A C 1
ATOM 970 O O . ASN A 1 124 ? 32.168 63.597 52.784 1.00 48.52 149 ASN A O 1
ATOM 975 N N . ASN A 1 125 ? 31.186 62.478 51.090 1.00 46.66 150 ASN A N 1
ATOM 976 C CA . ASN A 1 125 ? 29.956 63.254 51.138 1.00 38.54 150 ASN A CA 1
ATOM 977 C C . ASN A 1 125 ? 29.272 62.993 52.458 1.00 38.93 150 ASN A C 1
ATOM 978 O O . ASN A 1 125 ? 29.286 61.863 52.949 1.00 40.67 150 ASN A O 1
ATOM 983 N N . PRO A 1 126 ? 28.664 64.031 53.039 1.00 37.44 151 PRO A N 1
ATOM 984 C CA . PRO A 1 126 ? 27.969 63.814 54.305 1.00 37.47 151 PRO A CA 1
ATOM 985 C C . PRO A 1 126 ? 26.716 62.967 54.091 1.00 38.41 151 PRO A C 1
ATOM 986 O O . PRO A 1 126 ? 26.131 62.966 53.002 1.00 34.96 151 PRO A O 1
ATOM 990 N N . ILE A 1 127 ? 26.340 62.231 55.129 1.00 41.46 152 ILE A N 1
ATOM 991 C CA . ILE A 1 127 ? 25.129 61.428 55.135 1.00 39.42 152 ILE A CA 1
ATOM 992 C C . ILE A 1 127 ? 24.140 62.016 56.122 1.00 40.93 152 ILE A C 1
ATOM 993 O O . ILE A 1 127 ? 24.484 62.260 57.282 1.00 44.28 152 ILE A O 1
ATOM 998 N N . GLN A 1 128 ? 22.917 62.251 55.666 1.00 32.34 153 GLN A N 1
ATOM 999 C CA . GLN A 1 128 ? 21.856 62.650 56.576 1.00 33.43 153 GLN A CA 1
ATOM 1000 C C . GLN A 1 128 ? 20.856 61.504 56.709 1.00 38.33 153 GLN A C 1
ATOM 1001 O O . GLN A 1 128 ? 20.170 61.146 55.747 1.00 37.87 153 GLN A O 1
ATOM 1007 N N . VAL A 1 129 ? 20.791 60.920 57.902 1.00 36.22 154 VAL A N 1
ATOM 1008 C CA . VAL A 1 129 ? 19.905 59.792 58.163 1.00 32.93 154 VAL A CA 1
ATOM 1009 C C . VAL A 1 129 ? 18.451 60.229 58.338 1.00 34.14 154 VAL A C 1
ATOM 1010 O O . VAL A 1 129 ? 18.154 61.197 59.034 1.00 34.56 154 VAL A O 1
ATOM 1014 N N . MET A 1 130 ? 17.544 59.505 57.696 1.00 30.22 155 MET A N 1
ATOM 1015 C CA . MET A 1 130 ? 16.122 59.795 57.812 1.00 31.22 155 MET A CA 1
ATOM 1016 C C . MET A 1 130 ? 15.369 58.661 58.519 1.00 33.28 155 MET A C 1
ATOM 1017 O O . MET A 1 130 ? 15.587 57.470 58.259 1.00 30.04 155 MET A O 1
ATOM 1022 N N . LYS A 1 131 ? 14.494 59.067 59.432 1.00 32.65 156 LYS A N 1
ATOM 1023 C CA . LYS A 1 131 ? 13.662 58.174 60.218 1.00 32.58 156 LYS A CA 1
ATOM 1024 C C . LYS A 1 131 ? 12.206 58.427 59.825 1.00 32.81 156 LYS A C 1
ATOM 1025 O O . LYS A 1 131 ? 11.913 59.380 59.100 1.00 31.28 156 LYS A O 1
ATOM 1031 N N . GLY A 1 132 ? 11.298 57.579 60.292 1.00 35.31 157 GLY A N 1
ATOM 1032 C CA . GLY A 1 132 ? 9.891 57.724 59.964 1.00 34.58 157 GLY A CA 1
ATOM 1033 C C . GLY A 1 132 ? 9.367 59.102 60.309 1.00 35.51 157 GLY A C 1
ATOM 1034 O O . GLY A 1 132 ? 9.591 59.594 61.411 1.00 37.42 157 GLY A O 1
ATOM 1035 N N . ASN A 1 133 ? 8.692 59.725 59.346 1.00 36.59 158 ASN A N 1
ATOM 1036 C CA . ASN A 1 133 ? 8.073 61.045 59.506 1.00 41.66 158 ASN A CA 1
ATOM 1037 C C . ASN A 1 133 ? 9.062 62.216 59.521 1.00 43.15 158 ASN A C 1
ATOM 1038 O O . ASN A 1 133 ? 8.674 63.345 59.827 1.00 46.18 158 ASN A O 1
ATOM 1043 N N . ASP A 1 134 ? 10.327 61.955 59.185 1.00 37.29 159 ASP A N 1
ATOM 1044 C CA . ASP A 1 134 ? 11.272 63.035 58.900 1.00 33.85 159 ASP A CA 1
ATOM 1045 C C . ASP A 1 134 ? 10.914 63.685 57.572 1.00 32.00 159 ASP A C 1
ATOM 1046 O O . ASP A 1 134 ? 10.271 63.060 56.721 1.00 30.43 159 ASP A O 1
ATOM 1051 N N . HIS A 1 135 ? 11.347 64.929 57.391 1.00 32.04 160 HIS A N 1
ATOM 1052 C CA . HIS A 1 135 ? 11.044 65.666 56.170 1.00 33.04 160 HIS A CA 1
ATOM 1053 C C . HIS A 1 135 ? 12.294 66.250 55.520 1.00 33.62 160 HIS A C 1
ATOM 1054 O O . HIS A 1 135 ? 13.306 66.476 56.176 1.00 36.01 160 HIS A O 1
ATOM 1061 N N . LEU A 1 136 ? 12.202 66.486 54.216 1.00 33.21 161 LEU A N 1
ATOM 1062 C CA . LEU A 1 136 ? 13.228 67.191 53.466 1.00 30.60 161 LEU A CA 1
ATOM 1063 C C . LEU A 1 136 ? 12.529 68.061 52.417 1.00 32.34 161 LEU A C 1
ATOM 1064 O O . LEU A 1 136 ? 11.833 67.560 51.528 1.00 34.93 161 LEU A O 1
ATOM 1069 N N . ASP A 1 137 ? 12.701 69.369 52.531 1.00 33.15 162 ASP A N 1
ATOM 1070 C CA . ASP A 1 137 ? 11.968 70.302 51.686 1.00 33.05 162 ASP A CA 1
ATOM 1071 C C . ASP A 1 137 ? 12.829 70.706 50.498 1.00 34.66 162 ASP A C 1
ATOM 1072 O O . ASP A 1 137 ? 13.897 71.298 50.672 1.00 35.62 162 ASP A O 1
ATOM 1077 N N . LEU A 1 138 ? 12.379 70.350 49.296 1.00 34.57 163 LEU A N 1
ATOM 1078 C CA . LEU A 1 138 ? 13.095 70.703 48.068 1.00 33.62 163 LEU A CA 1
ATOM 1079 C C . LEU A 1 138 ? 12.591 72.026 47.502 1.00 34.12 163 LEU A C 1
ATOM 1080 O O . LEU A 1 138 ? 13.060 72.483 46.462 1.00 37.54 163 LEU A O 1
ATOM 1085 N N . GLY A 1 139 ? 11.627 72.629 48.190 1.00 34.10 164 GLY A N 1
ATOM 1086 C CA . GLY A 1 139 ? 10.999 73.850 47.721 1.00 36.56 164 GLY A CA 1
ATOM 1087 C C . GLY A 1 139 ? 9.844 73.554 46.781 1.00 41.35 164 GLY A C 1
ATOM 1088 O O . GLY A 1 139 ? 9.687 72.420 46.321 1.00 39.00 164 GLY A O 1
ATOM 1089 N N . ARG A 1 140 ? 9.024 74.567 46.509 1.00 39.30 165 ARG A N 1
ATOM 1090 C CA . ARG A 1 140 ? 7.954 74.448 45.523 1.00 36.93 165 ARG A CA 1
ATOM 1091 C C . ARG A 1 140 ? 6.930 73.362 45.877 1.00 42.38 165 ARG A C 1
ATOM 1092 O O . ARG A 1 140 ? 6.295 72.778 44.991 1.00 45.20 165 ARG A O 1
ATOM 1100 N N . GLY A 1 141 ? 6.764 73.106 47.174 1.00 38.93 166 GLY A N 1
ATOM 1101 C CA . GLY A 1 141 ? 5.759 72.168 47.645 1.00 36.63 166 GLY A CA 1
ATOM 1102 C C . GLY A 1 141 ? 6.240 70.728 47.761 1.00 38.89 166 GLY A C 1
ATOM 1103 O O . GLY A 1 141 ? 5.505 69.867 48.254 1.00 35.06 166 GLY A O 1
ATOM 1104 N N . HIS A 1 142 ? 7.462 70.461 47.297 1.00 31.50 167 HIS A N 1
ATOM 1105 C CA . HIS A 1 142 ? 8.048 69.127 47.403 1.00 31.56 167 HIS A CA 1
ATOM 1106 C C . HIS A 1 142 ? 8.654 68.936 48.790 1.00 35.06 167 HIS A C 1
ATOM 1107 O O . HIS A 1 142 ? 9.881 68.841 48.935 1.00 34.68 167 HIS A O 1
ATOM 1114 N N . GLU A 1 143 ? 7.809 68.907 49.817 1.00 33.71 168 GLU A N 1
ATOM 1115 C CA . GLU A 1 143 ? 8.321 68.596 51.141 1.00 35.37 168 GLU A CA 1
ATOM 1116 C C . GLU A 1 143 ? 8.171 67.108 51.371 1.00 30.07 168 GLU A C 1
ATOM 1117 O O . GLU A 1 143 ? 7.102 66.620 51.738 1.00 32.04 168 GLU A O 1
ATOM 1123 N N . LEU A 1 144 ? 9.266 66.400 51.127 1.00 28.88 169 LEU A N 1
ATOM 1124 C CA . LEU A 1 144 ? 9.295 64.954 51.198 1.00 29.27 169 LEU A CA 1
ATOM 1125 C C . LEU A 1 144 ? 9.117 64.459 52.629 1.00 36.35 169 LEU A C 1
ATOM 1126 O O . LEU A 1 144 ? 9.639 65.056 53.572 1.00 36.89 169 LEU A O 1
ATOM 1131 N N . THR A 1 145 ? 8.369 63.368 52.780 1.00 33.17 170 THR A N 1
ATOM 1132 C CA . THR A 1 145 ? 8.289 62.647 54.046 1.00 32.80 170 THR A CA 1
ATOM 1133 C C . THR A 1 145 ? 8.873 61.243 53.862 1.00 32.39 170 THR A C 1
ATOM 1134 O O . THR A 1 145 ? 8.611 60.581 52.855 1.00 28.70 170 THR A O 1
ATOM 1138 N N . PHE A 1 146 ? 9.671 60.787 54.822 1.00 26.06 171 PHE A N 1
ATOM 1139 C CA . PHE A 1 146 ? 10.320 59.491 54.674 1.00 24.18 171 PHE A CA 1
ATOM 1140 C C . PHE A 1 146 ? 9.675 58.403 55.526 1.00 25.52 171 PHE A C 1
ATOM 1141 O O . PHE A 1 146 ? 9.220 58.653 56.638 1.00 28.51 171 PHE A O 1
ATOM 1149 N N . ILE A 1 147 ? 9.637 57.194 54.980 1.00 24.57 172 ILE A N 1
ATOM 1150 C CA . ILE A 1 147 ? 9.065 56.029 55.648 1.00 26.29 172 ILE A CA 1
ATOM 1151 C C . ILE A 1 147 ? 9.991 54.817 55.537 1.00 27.71 172 ILE A C 1
ATOM 1152 O O . ILE A 1 147 ? 10.024 54.163 54.484 1.00 22.92 172 ILE A O 1
ATOM 1157 N N . PRO A 1 148 ? 10.753 54.517 56.610 1.00 32.04 173 PRO A N 1
ATOM 1158 C CA . PRO A 1 148 ? 11.542 53.275 56.638 1.00 31.67 173 PRO A CA 1
ATOM 1159 C C . PRO A 1 148 ? 10.658 52.027 56.460 1.00 29.79 173 PRO A C 1
ATOM 1160 O O . PRO A 1 148 ? 9.615 51.905 57.101 1.00 28.30 173 PRO A O 1
ATOM 1164 N N . THR A 1 149 ? 11.059 51.115 55.583 1.00 24.10 174 THR A N 1
ATOM 1165 C CA . THR A 1 149 ? 10.269 49.912 55.369 1.00 22.83 174 THR A CA 1
ATOM 1166 C C . THR A 1 149 ? 11.194 48.700 55.300 1.00 25.74 174 THR A C 1
ATOM 1167 O O . THR A 1 149 ? 11.314 48.051 54.259 1.00 29.95 174 THR A O 1
ATOM 1171 N N . PRO A 1 150 ? 11.859 48.395 56.418 1.00 27.31 175 PRO A N 1
ATOM 1172 C CA . PRO A 1 150 ? 12.881 47.350 56.456 1.00 28.79 175 PRO A CA 1
ATOM 1173 C C . PRO A 1 150 ? 12.337 45.958 56.176 1.00 31.94 175 PRO A C 1
ATOM 1174 O O . PRO A 1 150 ? 11.219 45.629 56.582 1.00 31.86 175 PRO A O 1
ATOM 1178 N N . SER A 1 151 ? 13.141 45.158 55.483 1.00 27.32 176 SER A N 1
ATOM 1179 C CA . SER A 1 151 ? 12.910 43.726 55.348 1.00 28.91 176 SER A CA 1
ATOM 1180 C C . SER A 1 151 ? 14.264 43.024 55.490 1.00 30.12 176 SER A C 1
ATOM 1181 O O . SER A 1 151 ? 15.300 43.685 55.496 1.00 26.42 176 SER A O 1
ATOM 1184 N N . PRO A 1 152 ? 14.259 41.690 55.630 1.00 30.67 177 PRO A N 1
ATOM 1185 C CA . PRO A 1 152 ? 15.535 40.973 55.776 1.00 29.47 177 PRO A CA 1
ATOM 1186 C C . PRO A 1 152 ? 16.477 41.236 54.607 1.00 26.41 177 PRO A C 1
ATOM 1187 O O . PRO A 1 152 ? 17.673 41.472 54.799 1.00 25.09 177 PRO A O 1
ATOM 1191 N N . ARG A 1 153 ? 15.933 41.226 53.400 1.00 28.50 178 ARG A N 1
ATOM 1192 C CA . ARG A 1 153 ? 16.767 41.404 52.225 1.00 28.18 178 ARG A CA 1
ATOM 1193 C C . ARG A 1 153 ? 17.144 42.869 51.997 1.00 29.05 178 ARG A C 1
ATOM 1194 O O . ARG A 1 153 ? 18.189 43.169 51.408 1.00 29.70 178 ARG A O 1
ATOM 1202 N N . TYR A 1 154 ? 16.293 43.781 52.459 1.00 26.51 179 TYR A N 1
ATOM 1203 C CA . TYR A 1 154 ? 16.565 45.213 52.321 1.00 25.85 179 TYR A CA 1
ATOM 1204 C C . TYR A 1 154 ? 16.428 45.907 53.661 1.00 27.13 179 TYR A C 1
ATOM 1205 O O . TYR A 1 154 ? 15.459 46.629 53.904 1.00 24.84 179 TYR A O 1
ATOM 1214 N N . PRO A 1 155 ? 17.411 45.692 54.541 1.00 28.00 180 PRO A N 1
ATOM 1215 C CA . PRO A 1 155 ? 17.338 46.227 55.903 1.00 26.47 180 PRO A CA 1
ATOM 1216 C C . PRO A 1 155 ? 17.294 47.752 55.919 1.00 30.91 180 PRO A C 1
ATOM 1217 O O . PRO A 1 155 ? 16.719 48.351 56.840 1.00 29.16 180 PRO A O 1
ATOM 1221 N N . GLY A 1 156 ? 17.885 48.377 54.906 1.00 24.44 181 GLY A N 1
ATOM 1222 C CA . GLY A 1 156 ? 17.942 49.826 54.876 1.00 26.32 181 GLY A CA 1
ATOM 1223 C C . GLY A 1 156 ? 16.869 50.450 54.014 1.00 24.93 181 GLY A C 1
ATOM 1224 O O . GLY A 1 156 ? 16.952 51.631 53.676 1.00 25.33 181 GLY A O 1
ATOM 1225 N N . GLN A 1 157 ? 15.855 49.669 53.651 1.00 23.80 182 GLN A N 1
ATOM 1226 C CA . GLN A 1 157 ? 14.881 50.165 52.686 1.00 24.02 182 GLN A CA 1
ATOM 1227 C C . GLN A 1 157 ? 14.118 51.371 53.223 1.00 25.64 182 GLN A C 1
ATOM 1228 O O . GLN A 1 157 ? 13.697 51.397 54.383 1.00 24.68 182 GLN A O 1
ATOM 1234 N N . LEU A 1 158 ? 13.939 52.356 52.351 1.00 24.58 183 LEU A N 1
ATOM 1235 C CA . LEU A 1 158 ? 13.358 53.635 52.715 1.00 21.78 183 LEU A CA 1
ATOM 1236 C C . LEU A 1 158 ? 12.450 54.131 51.609 1.00 24.86 183 LEU A C 1
ATOM 1237 O O . LEU A 1 158 ? 12.900 54.326 50.482 1.00 24.85 183 LEU A O 1
ATOM 1242 N N . CYS A 1 159 ? 11.170 54.316 51.914 1.00 24.44 184 CYS A N 1
ATOM 1243 C CA . CYS A 1 159 ? 10.240 54.890 50.945 1.00 24.28 184 CYS A CA 1
ATOM 1244 C C . CYS A 1 159 ? 10.096 56.385 51.185 1.00 25.04 184 CYS A C 1
ATOM 1245 O O . CYS A 1 159 ? 10.348 56.867 52.285 1.00 24.84 184 CYS A O 1
ATOM 1248 N N . THR A 1 160 ? 9.664 57.108 50.159 1.00 24.23 185 THR A N 1
ATOM 1249 C CA . THR A 1 160 ? 9.559 58.561 50.217 1.00 23.74 185 THR A CA 1
ATOM 1250 C C . THR A 1 160 ? 8.259 59.044 49.584 1.00 25.03 185 THR A C 1
ATOM 1251 O O . THR A 1 160 ? 7.899 58.594 48.502 1.00 26.02 185 THR A O 1
ATOM 1255 N N . TYR A 1 161 ? 7.563 59.962 50.246 1.00 21.73 186 TYR A N 1
ATOM 1256 C CA . TYR A 1 161 ? 6.349 60.527 49.684 1.00 21.80 186 TYR A CA 1
ATOM 1257 C C . TYR A 1 161 ? 6.544 61.992 49.322 1.00 26.38 186 TYR A C 1
ATOM 1258 O O . TYR A 1 161 ? 7.028 62.773 50.139 1.00 27.95 186 TYR A O 1
ATOM 1267 N N . ASP A 1 162 ? 6.177 62.358 48.097 1.00 25.17 187 ASP A N 1
ATOM 1268 C CA . ASP A 1 162 ? 6.185 63.759 47.667 1.00 23.83 187 ASP A CA 1
ATOM 1269 C C . ASP A 1 162 ? 4.748 64.264 47.560 1.00 30.01 187 ASP A C 1
ATOM 1270 O O . ASP A 1 162 ? 4.032 63.917 46.620 1.00 27.23 187 ASP A O 1
ATOM 1275 N N . PRO A 1 163 ? 4.320 65.086 48.530 1.00 33.93 188 PRO A N 1
ATOM 1276 C CA . PRO A 1 163 ? 2.929 65.545 48.552 1.00 31.54 188 PRO A CA 1
ATOM 1277 C C . PRO A 1 163 ? 2.587 66.465 47.378 1.00 32.32 188 PRO A C 1
ATOM 1278 O O . PRO A 1 163 ? 1.419 66.565 47.014 1.00 34.02 188 PRO A O 1
ATOM 1282 N N . ARG A 1 164 ? 3.579 67.117 46.785 1.00 30.16 189 ARG A N 1
ATOM 1283 C CA . ARG A 1 164 ? 3.317 68.007 45.648 1.00 31.58 189 ARG A CA 1
ATOM 1284 C C . ARG A 1 164 ? 2.803 67.237 44.425 1.00 35.71 189 ARG A C 1
ATOM 1285 O O . ARG A 1 164 ? 1.920 67.703 43.707 1.00 34.74 189 ARG A O 1
ATOM 1293 N N . THR A 1 165 ? 3.362 66.051 44.201 1.00 34.75 190 THR A N 1
ATOM 1294 C CA . THR A 1 165 ? 3.077 65.261 43.007 1.00 32.06 190 THR A CA 1
ATOM 1295 C C . THR A 1 165 ? 2.250 64.014 43.316 1.00 32.16 190 THR A C 1
ATOM 1296 O O . THR A 1 165 ? 1.822 63.304 42.398 1.00 27.58 190 THR A O 1
ATOM 1300 N N . GLU A 1 166 ? 2.051 63.754 44.610 1.00 28.28 191 GLU A N 1
ATOM 1301 C CA . GLU A 1 166 ? 1.334 62.577 45.085 1.00 27.19 191 GLU A CA 1
ATOM 1302 C C . GLU A 1 166 ? 2.010 61.285 44.634 1.00 29.74 191 GLU A C 1
ATOM 1303 O O . GLU A 1 166 ? 1.355 60.266 44.401 1.00 26.40 191 GLU A O 1
ATOM 1309 N N . ILE A 1 167 ? 3.328 61.340 44.505 1.00 26.69 192 ILE A N 1
ATOM 1310 C CA . ILE A 1 167 ? 4.097 60.157 44.180 1.00 27.09 192 ILE A CA 1
ATOM 1311 C C . ILE A 1 167 ? 4.687 59.569 45.450 1.00 27.46 192 ILE A C 1
ATOM 1312 O O . ILE A 1 167 ? 5.283 60.279 46.264 1.00 27.56 192 ILE A O 1
ATOM 1317 N N . LEU A 1 168 ? 4.497 58.267 45.615 1.00 25.44 193 LEU A N 1
ATOM 1318 C CA . LEU A 1 168 ? 5.210 57.498 46.624 1.00 22.67 193 LEU A CA 1
ATOM 1319 C C . LEU A 1 168 ? 6.364 56.773 45.937 1.00 23.07 193 LEU A C 1
ATOM 1320 O O . LEU A 1 168 ? 6.156 55.972 45.023 1.00 23.94 193 LEU A O 1
ATOM 1325 N N . PHE A 1 169 ? 7.586 57.080 46.346 1.00 22.68 194 PHE A N 1
ATOM 1326 C CA . PHE A 1 169 ? 8.744 56.371 45.827 1.00 24.30 194 PHE A CA 1
ATOM 1327 C C . PHE A 1 169 ? 8.924 55.110 46.655 1.00 23.04 194 PHE A C 1
ATOM 1328 O O . PHE A 1 169 ? 9.271 55.188 47.831 1.00 25.66 194 PHE A O 1
ATOM 1336 N N . THR A 1 170 ? 8.661 53.956 46.043 1.00 21.01 195 THR A N 1
ATOM 1337 C CA . THR A 1 170 ? 8.477 52.711 46.787 1.00 21.14 195 THR A CA 1
ATOM 1338 C C . THR A 1 170 ? 9.647 51.738 46.710 1.00 23.51 195 THR A C 1
ATOM 1339 O O . THR A 1 170 ? 9.579 50.654 47.297 1.00 21.85 195 THR A O 1
ATOM 1343 N N . ASP A 1 171 ? 10.703 52.113 45.991 1.00 23.47 196 ASP A N 1
ATOM 1344 C CA . ASP A 1 171 ? 11.909 51.282 45.928 1.00 21.99 196 ASP A CA 1
ATOM 1345 C C . ASP A 1 171 ? 11.503 49.856 45.513 1.00 23.74 196 ASP A C 1
ATOM 1346 O O . ASP A 1 171 ? 10.854 49.673 44.475 1.00 23.65 196 ASP A O 1
ATOM 1351 N N . LYS A 1 172 ? 11.842 48.857 46.326 1.00 20.01 197 LYS A N 1
ATOM 1352 C CA . LYS A 1 172 ? 11.615 47.478 45.927 1.00 22.00 197 LYS A CA 1
ATOM 1353 C C . LYS A 1 172 ? 10.151 47.053 46.019 1.00 23.46 197 LYS A C 1
ATOM 1354 O O . LYS A 1 172 ? 9.784 46.007 45.495 1.00 27.94 197 LYS A O 1
ATOM 1360 N N . LEU A 1 173 ? 9.308 47.855 46.658 1.00 20.33 198 LEU A N 1
ATOM 1361 C CA . LEU A 1 173 ? 7.888 47.500 46.735 1.00 23.67 198 LEU A CA 1
ATOM 1362 C C . LEU A 1 173 ? 7.108 47.868 45.463 1.00 26.52 198 LEU A C 1
ATOM 1363 O O . LEU A 1 173 ? 7.321 48.935 44.882 1.00 25.00 198 LEU A O 1
ATOM 1368 N N . PHE A 1 174 ? 6.212 46.974 45.045 1.00 23.92 199 PHE A N 1
ATOM 1369 C CA . PHE A 1 174 ? 5.228 47.250 43.993 1.00 26.32 199 PHE A CA 1
ATOM 1370 C C . PHE A 1 174 ? 5.789 47.234 42.568 1.00 26.53 199 PHE A C 1
ATOM 1371 O O . PHE A 1 174 ? 5.141 47.715 41.638 1.00 27.70 199 PHE A O 1
ATOM 1379 N N . GLY A 1 175 ? 6.971 46.664 42.389 1.00 20.94 200 GLY A N 1
ATOM 1380 C CA . GLY A 1 175 ? 7.610 46.695 41.089 1.00 23.53 200 GLY A CA 1
ATOM 1381 C C . GLY A 1 175 ? 7.417 45.419 40.293 1.00 26.98 200 GLY A C 1
ATOM 1382 O O . GLY A 1 175 ? 6.645 44.541 40.671 1.00 25.24 200 GLY A O 1
ATOM 1383 N N . ALA A 1 176 ? 8.131 45.322 39.178 1.00 23.62 201 ALA A N 1
ATOM 1384 C CA . ALA A 1 176 ? 8.065 44.147 38.333 1.00 20.91 201 ALA A CA 1
ATOM 1385 C C . ALA A 1 176 ? 9.274 44.129 37.419 1.00 26.54 201 ALA A C 1
ATOM 1386 O O . ALA A 1 176 ? 9.662 45.164 36.884 1.00 24.98 201 ALA A O 1
ATOM 1388 N N . HIS A 1 177 ? 9.879 42.956 37.266 1.00 24.71 202 HIS A N 1
ATOM 1389 C CA . HIS A 1 177 ? 11.047 42.820 36.413 1.00 23.74 202 HIS A CA 1
ATOM 1390 C C . HIS A 1 177 ? 10.595 42.585 34.990 1.00 25.03 202 HIS A C 1
ATOM 1391 O O . HIS A 1 177 ? 10.466 41.446 34.541 1.00 29.90 202 HIS A O 1
ATOM 1398 N N . VAL A 1 178 ? 10.323 43.680 34.294 1.00 23.13 203 VAL A N 1
ATOM 1399 C CA . VAL A 1 178 ? 9.901 43.609 32.902 1.00 27.66 203 VAL A CA 1
ATOM 1400 C C . VAL A 1 178 ? 10.326 44.867 32.145 1.00 30.53 203 VAL A C 1
ATOM 1401 O O . VAL A 1 178 ? 10.094 45.998 32.591 1.00 29.06 203 VAL A O 1
ATOM 1405 N N . CYS A 1 179 ? 10.968 44.651 31.002 1.00 29.16 204 CYS A N 1
ATOM 1406 C CA . CYS A 1 179 ? 11.439 45.737 30.168 1.00 29.44 204 CYS A CA 1
ATOM 1407 C C . CYS A 1 179 ? 10.462 45.955 29.022 1.00 34.42 204 CYS A C 1
ATOM 1408 O O . CYS A 1 179 ? 10.159 45.039 28.262 1.00 39.53 204 CYS A O 1
ATOM 1411 N N . GLY A 1 180 ? 9.950 47.170 28.919 1.00 31.94 205 GLY A N 1
ATOM 1412 C CA . GLY A 1 180 ? 9.035 47.511 27.854 1.00 31.98 205 GLY A CA 1
ATOM 1413 C C . GLY A 1 180 ? 9.210 48.973 27.515 1.00 36.57 205 GLY A C 1
ATOM 1414 O O . GLY A 1 180 ? 9.970 49.677 28.183 1.00 34.61 205 GLY A O 1
ATOM 1415 N N . ASP A 1 181 ? 8.508 49.429 26.481 1.00 38.18 206 ASP A N 1
ATOM 1416 C CA . ASP A 1 181 ? 8.597 50.819 26.048 1.00 31.77 206 ASP A CA 1
ATOM 1417 C C . ASP A 1 181 ? 7.700 51.717 26.875 1.00 30.57 206 ASP A C 1
ATOM 1418 O O . ASP A 1 181 ? 7.965 52.909 27.000 1.00 34.88 206 ASP A O 1
ATOM 1423 N N . GLN A 1 182 ? 6.645 51.142 27.446 1.00 33.18 207 GLN A N 1
ATOM 1424 C CA . GLN A 1 182 ? 5.706 51.914 28.260 1.00 31.42 207 GLN A CA 1
ATOM 1425 C C . GLN A 1 182 ? 6.326 52.357 29.581 1.00 30.45 207 GLN A C 1
ATOM 1426 O O . GLN A 1 182 ? 6.760 51.528 30.383 1.00 27.33 207 GLN A O 1
ATOM 1432 N N . VAL A 1 183 ? 6.371 53.667 29.800 1.00 28.47 208 VAL A N 1
ATOM 1433 C CA . VAL A 1 183 ? 6.882 54.206 31.054 1.00 28.55 208 VAL A CA 1
ATOM 1434 C C . VAL A 1 183 ? 5.844 54.034 32.162 1.00 29.44 208 VAL A C 1
ATOM 1435 O O . VAL A 1 183 ? 6.185 53.852 33.331 1.00 28.96 208 VAL A O 1
ATOM 1439 N N . PHE A 1 184 ? 4.572 54.088 31.787 1.00 26.61 209 PHE A N 1
ATOM 1440 C CA . PHE A 1 184 ? 3.505 53.859 32.741 1.00 25.60 209 PHE A CA 1
ATOM 1441 C C . PHE A 1 184 ? 2.827 52.521 32.487 1.00 30.75 209 PHE A C 1
ATOM 1442 O O . PHE A 1 184 ? 3.065 51.880 31.471 1.00 34.10 209 PHE A O 1
ATOM 1450 N N . ASP A 1 185 ? 1.973 52.109 33.416 1.00 28.99 210 ASP A N 1
ATOM 1451 C CA . ASP A 1 185 ? 1.446 50.754 33.422 1.00 26.77 210 ASP A CA 1
ATOM 1452 C C . ASP A 1 185 ? 0.003 50.633 32.916 1.00 29.79 210 ASP A C 1
ATOM 1453 O O . ASP A 1 185 ? -0.816 49.969 33.556 1.00 29.55 210 ASP A O 1
ATOM 1458 N N . GLU A 1 186 ? -0.330 51.249 31.781 1.00 29.36 211 GLU A N 1
ATOM 1459 C CA . GLU A 1 186 ? -1.687 51.052 31.263 1.00 32.01 211 GLU A CA 1
ATOM 1460 C C . GLU A 1 186 ? -1.855 49.614 30.821 1.00 32.62 211 GLU A C 1
ATOM 1461 O O . GLU A 1 186 ? -1.002 49.072 30.119 1.00 32.36 211 GLU A O 1
ATOM 1467 N N . GLY A 1 187 ? -2.959 49.003 31.239 1.00 31.44 212 GLY A N 1
ATOM 1468 C CA . GLY A 1 187 ? -3.196 47.595 30.987 1.00 31.35 212 GLY A CA 1
ATOM 1469 C C . GLY A 1 187 ? -2.878 46.791 32.231 1.00 31.24 212 GLY A C 1
ATOM 1470 O O . GLY A 1 187 ? -1.774 46.871 32.774 1.00 31.35 212 GLY A O 1
ATOM 1471 N N . TRP A 1 188 ? -3.848 46.016 32.698 1.00 29.29 213 TRP A N 1
ATOM 1472 C CA . TRP A 1 188 ? -3.633 45.207 33.883 1.00 28.88 213 TRP A CA 1
ATOM 1473 C C . TRP A 1 188 ? -3.016 43.842 33.567 1.00 28.84 213 TRP A C 1
ATOM 1474 O O . TRP A 1 188 ? -2.015 43.451 34.161 1.00 28.89 213 TRP A O 1
ATOM 1485 N N . THR A 1 189 ? -3.625 43.117 32.636 1.00 30.40 214 THR A N 1
ATOM 1486 C CA . THR A 1 189 ? -3.259 41.728 32.382 1.00 30.64 214 THR A CA 1
ATOM 1487 C C . THR A 1 189 ? -1.807 41.524 31.916 1.00 31.16 214 THR A C 1
ATOM 1488 O O . THR A 1 189 ? -1.152 40.572 32.337 1.00 30.12 214 THR A O 1
ATOM 1492 N N . ILE A 1 190 ? -1.290 42.414 31.076 1.00 29.91 215 ILE A N 1
ATOM 1493 C CA . ILE A 1 190 ? 0.080 42.250 30.584 1.00 31.34 215 ILE A CA 1
ATOM 1494 C C . ILE A 1 190 ? 1.132 42.243 31.705 1.00 34.53 215 ILE A C 1
ATOM 1495 O O . ILE A 1 190 ? 2.208 41.676 31.531 1.00 32.70 215 ILE A O 1
ATOM 1500 N N . TYR A 1 191 ? 0.830 42.867 32.842 1.00 30.91 216 TYR A N 1
ATOM 1501 C CA . TYR A 1 191 ? 1.795 42.927 33.952 1.00 31.55 216 TYR A CA 1
ATOM 1502 C C . TYR A 1 191 ? 1.459 41.995 35.121 1.00 33.54 216 TYR A C 1
ATOM 1503 O O . TYR A 1 191 ? 2.243 41.885 36.063 1.00 29.08 216 TYR A O 1
ATOM 1512 N N . GLN A 1 192 ? 0.296 41.345 35.069 1.00 32.50 217 GLN A N 1
ATOM 1513 C CA . GLN A 1 192 ? -0.176 40.525 36.185 1.00 32.10 217 GLN A CA 1
ATOM 1514 C C . GLN A 1 192 ? 0.834 39.432 36.597 1.00 33.85 217 GLN A C 1
ATOM 1515 O O . GLN A 1 192 ? 1.221 39.348 37.775 1.00 28.93 217 GLN A O 1
ATOM 1521 N N . GLU A 1 193 ? 1.272 38.613 35.640 1.00 28.05 218 GLU A N 1
ATOM 1522 C CA . GLU A 1 193 ? 2.185 37.514 35.962 1.00 27.86 218 GLU A CA 1
ATOM 1523 C C . GLU A 1 193 ? 3.515 38.027 36.500 1.00 29.83 218 GLU A C 1
ATOM 1524 O O . GLU A 1 193 ? 4.039 37.499 37.481 1.00 32.09 218 GLU A O 1
ATOM 1530 N N . ASP A 1 194 ? 4.067 39.051 35.858 1.00 28.44 219 ASP A N 1
ATOM 1531 C CA . ASP A 1 194 ? 5.312 39.652 36.334 1.00 27.57 219 ASP A CA 1
ATOM 1532 C C . ASP A 1 194 ? 5.189 40.189 37.767 1.00 30.20 219 ASP A C 1
ATOM 1533 O O . ASP A 1 194 ? 6.083 39.994 38.598 1.00 28.10 219 ASP A O 1
ATOM 1538 N N . ARG A 1 195 ? 4.080 40.859 38.057 1.00 27.74 220 ARG A N 1
ATOM 1539 C CA . ARG A 1 195 ? 3.888 41.468 39.367 1.00 27.70 220 ARG A CA 1
ATOM 1540 C C . ARG A 1 195 ? 3.720 40.414 40.467 1.00 28.15 220 ARG A C 1
ATOM 1541 O O . ARG A 1 195 ? 4.251 40.574 41.571 1.00 28.25 220 ARG A O 1
ATOM 1549 N N . ARG A 1 196 ? 3.007 39.333 40.164 1.00 24.98 221 ARG A N 1
ATOM 1550 C CA . ARG A 1 196 ? 2.850 38.235 41.115 1.00 25.61 221 ARG A CA 1
ATOM 1551 C C . ARG A 1 196 ? 4.181 37.508 41.343 1.00 24.90 221 ARG A C 1
ATOM 1552 O O . ARG A 1 196 ? 4.527 37.175 42.473 1.00 26.12 221 ARG A O 1
ATOM 1560 N N . TYR A 1 197 ? 4.919 37.258 40.267 1.00 22.02 222 TYR A N 1
ATOM 1561 C CA . TYR A 1 197 ? 6.190 36.558 40.367 1.00 21.67 222 TYR A CA 1
ATOM 1562 C C . TYR A 1 197 ? 7.172 37.394 41.186 1.00 23.59 222 TYR A C 1
ATOM 1563 O O . TYR A 1 197 ? 7.933 36.875 42.010 1.00 25.95 222 TYR A O 1
ATOM 1572 N N . TYR A 1 198 ? 7.132 38.701 40.954 1.00 24.32 223 TYR A N 1
ATOM 1573 C CA . TYR A 1 198 ? 7.945 39.648 41.696 1.00 23.39 223 TYR A CA 1
ATOM 1574 C C . TYR A 1 198 ? 7.608 39.559 43.184 1.00 25.82 223 TYR A C 1
ATOM 1575 O O . TYR A 1 198 ? 8.502 39.409 44.025 1.00 27.72 223 TYR A O 1
ATOM 1584 N N . PHE A 1 199 ? 6.324 39.635 43.515 1.00 22.39 224 PHE A N 1
ATOM 1585 C CA . PHE A 1 199 ? 5.914 39.492 44.911 1.00 24.70 224 PHE A CA 1
ATOM 1586 C C . PHE A 1 199 ? 6.404 38.178 45.520 1.00 23.73 224 PHE A C 1
ATOM 1587 O O . PHE A 1 199 ? 6.989 38.163 46.601 1.00 23.07 224 PHE A O 1
ATOM 1595 N N . ASP A 1 200 ? 6.147 37.080 44.820 1.00 24.51 225 ASP A N 1
ATOM 1596 C CA . ASP A 1 200 ? 6.497 35.751 45.299 1.00 25.33 225 ASP A CA 1
ATOM 1597 C C . ASP A 1 200 ? 7.985 35.583 45.570 1.00 31.26 225 ASP A C 1
ATOM 1598 O O . ASP A 1 200 ? 8.374 34.988 46.574 1.00 32.51 225 ASP A O 1
ATOM 1603 N N . CYS A 1 201 ? 8.820 36.097 44.677 1.00 26.34 226 CYS A N 1
ATOM 1604 C CA . CYS A 1 201 ? 10.260 35.930 44.838 1.00 26.71 226 CYS A CA 1
ATOM 1605 C C . CYS A 1 201 ? 10.855 36.852 45.894 1.00 25.12 226 CYS A C 1
ATOM 1606 O O . CYS A 1 201 ? 11.711 36.432 46.676 1.00 27.40 226 CYS A O 1
ATOM 1609 N N . LEU A 1 202 ? 10.405 38.106 45.910 1.00 24.13 227 LEU A N 1
ATOM 1610 C CA . LEU A 1 202 ? 11.033 39.147 46.725 1.00 27.26 227 LEU A CA 1
ATOM 1611 C C . LEU A 1 202 ? 10.359 39.415 48.067 1.00 27.39 227 LEU A C 1
ATOM 1612 O O . LEU A 1 202 ? 11.023 39.807 49.026 1.00 24.33 227 LEU A O 1
ATOM 1617 N N . LEU A 1 203 ? 9.044 39.235 48.139 1.00 25.51 228 LEU A N 1
ATOM 1618 C CA . LEU A 1 203 ? 8.297 39.777 49.276 1.00 25.90 228 LEU A CA 1
ATOM 1619 C C . LEU A 1 203 ? 7.627 38.716 50.156 1.00 25.48 228 LEU A C 1
ATOM 1620 O O . LEU A 1 203 ? 7.457 38.925 51.361 1.00 24.87 228 LEU A O 1
ATOM 1625 N N . ALA A 1 204 ? 7.253 37.586 49.559 1.00 23.64 229 ALA A N 1
ATOM 1626 C CA . ALA A 1 204 ? 6.596 36.512 50.299 1.00 21.79 229 ALA A CA 1
ATOM 1627 C C . ALA A 1 204 ? 7.408 36.037 51.512 1.00 23.95 229 ALA A C 1
ATOM 1628 O O . ALA A 1 204 ? 6.833 35.752 52.563 1.00 28.46 229 ALA A O 1
ATOM 1630 N N . PRO A 1 205 ? 8.747 35.950 51.384 1.00 27.51 230 PRO A N 1
ATOM 1631 C CA . PRO A 1 205 ? 9.547 35.515 52.544 1.00 23.01 230 PRO A CA 1
ATOM 1632 C C . PRO A 1 205 ? 9.636 36.584 53.618 1.00 26.62 230 PRO A C 1
ATOM 1633 O O . PRO A 1 205 ? 10.202 36.335 54.679 1.00 25.50 230 PRO A O 1
ATOM 1637 N N . ALA A 1 206 ? 9.086 37.763 53.337 1.00 27.28 231 ALA A N 1
ATOM 1638 C CA . ALA A 1 206 ? 9.083 38.870 54.290 1.00 28.37 231 ALA A CA 1
ATOM 1639 C C . ALA A 1 206 ? 7.658 39.375 54.541 1.00 30.63 231 ALA A C 1
ATOM 1640 O O . ALA A 1 206 ? 7.440 40.577 54.723 1.00 29.26 231 ALA A O 1
ATOM 1642 N N . ALA A 1 207 ? 6.699 38.453 54.566 1.00 25.96 232 ALA A N 1
ATOM 1643 C CA . ALA A 1 207 ? 5.281 38.807 54.566 1.00 24.97 232 ALA A CA 1
ATOM 1644 C C . ALA A 1 207 ? 4.880 39.757 55.702 1.00 27.32 232 ALA A C 1
ATOM 1645 O O . ALA A 1 207 ? 4.117 40.702 55.494 1.00 31.88 232 ALA A O 1
ATOM 1647 N N . ALA A 1 208 ? 5.394 39.513 56.900 1.00 27.62 233 ALA A N 1
ATOM 1648 C CA . ALA A 1 208 ? 5.030 40.345 58.039 1.00 30.62 233 ALA A CA 1
ATOM 1649 C C . ALA A 1 208 ? 5.614 41.762 57.925 1.00 30.95 233 ALA A C 1
ATOM 1650 O O . ALA A 1 208 ? 4.924 42.749 58.214 1.00 29.04 233 ALA A O 1
ATOM 1652 N N . GLN A 1 209 ? 6.877 41.863 57.503 1.00 26.84 234 GLN A N 1
ATOM 1653 C CA . GLN A 1 209 ? 7.525 43.172 57.373 1.00 27.42 234 GLN A CA 1
ATOM 1654 C C . GLN A 1 209 ? 6.921 43.963 56.215 1.00 29.43 234 GLN A C 1
ATOM 1655 O O . GLN A 1 209 ? 6.793 45.191 56.289 1.00 30.59 234 GLN A O 1
ATOM 1661 N N . VAL A 1 210 ? 6.551 43.261 55.147 1.00 25.64 235 VAL A N 1
ATOM 1662 C CA . VAL A 1 210 ? 5.945 43.922 53.997 1.00 26.40 235 VAL A CA 1
ATOM 1663 C C . VAL A 1 210 ? 4.540 44.438 54.359 1.00 25.99 235 VAL A C 1
ATOM 1664 O O . VAL A 1 210 ? 4.135 45.526 53.928 1.00 26.07 235 VAL A O 1
ATOM 1668 N N A SER A 1 211 ? 3.811 43.663 55.158 0.47 25.85 236 SER A N 1
ATOM 1669 N N B SER A 1 211 ? 3.811 43.666 55.162 0.53 25.77 236 SER A N 1
ATOM 1670 C CA A SER A 1 211 ? 2.496 44.082 55.623 0.47 28.53 236 SER A CA 1
ATOM 1671 C CA B SER A 1 211 ? 2.493 44.091 55.617 0.53 28.50 236 SER A CA 1
ATOM 1672 C C A SER A 1 211 ? 2.612 45.300 56.532 0.47 29.81 236 SER A C 1
ATOM 1673 C C B SER A 1 211 ? 2.610 45.304 56.534 0.53 29.87 236 SER A C 1
ATOM 1674 O O A SER A 1 211 ? 1.792 46.217 56.464 0.47 30.77 236 SER A O 1
ATOM 1675 O O B SER A 1 211 ? 1.787 46.219 56.476 0.53 30.81 236 SER A O 1
ATOM 1680 N N . ALA A 1 212 ? 3.633 45.308 57.382 1.00 28.29 237 ALA A N 1
ATOM 1681 C CA . ALA A 1 212 ? 3.882 46.450 58.251 1.00 27.94 237 ALA A CA 1
ATOM 1682 C C . ALA A 1 212 ? 4.186 47.684 57.400 1.00 31.60 237 ALA A C 1
ATOM 1683 O O . ALA A 1 212 ? 3.740 48.790 57.710 1.00 31.60 237 ALA A O 1
ATOM 1685 N N . ALA A 1 213 ? 4.947 47.479 56.325 1.00 29.68 238 ALA A N 1
ATOM 1686 C CA . ALA A 1 213 ? 5.273 48.550 55.393 1.00 24.93 238 ALA A CA 1
ATOM 1687 C C . ALA A 1 213 ? 4.006 49.131 54.788 1.00 25.53 238 ALA A C 1
ATOM 1688 O O . ALA A 1 213 ? 3.808 50.342 54.803 1.00 28.15 238 ALA A O 1
ATOM 1690 N N . LEU A 1 214 ? 3.147 48.272 54.251 1.00 23.99 239 LEU A N 1
ATOM 1691 C CA . LEU A 1 214 ? 1.983 48.766 53.520 1.00 24.81 239 LEU A CA 1
ATOM 1692 C C . LEU A 1 214 ? 1.026 49.453 54.462 1.00 24.99 239 LEU A C 1
ATOM 1693 O O . LEU A 1 214 ? 0.287 50.357 54.067 1.00 27.47 239 LEU A O 1
ATOM 1698 N N . ASN A 1 215 ? 1.037 49.032 55.717 1.00 27.39 240 ASN A N 1
ATOM 1699 C CA . ASN A 1 215 ? 0.187 49.698 56.687 1.00 33.31 240 ASN A CA 1
ATOM 1700 C C . ASN A 1 215 ? 0.630 51.141 56.897 1.00 34.55 240 ASN A C 1
ATOM 1701 O O . ASN A 1 215 ? -0.199 52.045 56.952 1.00 32.87 240 ASN A O 1
ATOM 1706 N N . LYS A 1 216 ? 1.938 51.360 57.007 1.00 28.67 241 LYS A N 1
ATOM 1707 C CA . LYS A 1 216 ? 2.452 52.721 57.141 1.00 28.94 241 LYS A CA 1
ATOM 1708 C C . LYS A 1 216 ? 2.155 53.566 55.893 1.00 34.86 241 LYS A C 1
ATOM 1709 O O . LYS A 1 216 ? 1.749 54.728 55.992 1.00 34.96 241 LYS A O 1
ATOM 1715 N N . LEU A 1 217 ? 2.364 52.975 54.719 1.00 32.68 242 LEU A N 1
ATOM 1716 C CA . LEU A 1 217 ? 2.225 53.694 53.453 1.00 29.84 242 LEU A CA 1
ATOM 1717 C C . LEU A 1 217 ? 0.781 54.102 53.152 1.00 29.47 242 LEU A C 1
ATOM 1718 O O . LEU A 1 217 ? 0.555 55.046 52.394 1.00 29.86 242 LEU A O 1
ATOM 1723 N N . GLU A 1 218 ? -0.183 53.379 53.726 1.00 34.85 243 GLU A N 1
ATOM 1724 C CA . GLU A 1 218 ? -1.602 53.746 53.640 1.00 38.56 243 GLU A CA 1
ATOM 1725 C C . GLU A 1 218 ? -1.858 55.209 54.032 1.00 35.35 243 GLU A C 1
ATOM 1726 O O . GLU A 1 218 ? -2.796 55.832 53.549 1.00 39.07 243 GLU A O 1
ATOM 1732 N N . ALA A 1 219 ? -1.025 55.744 54.919 1.00 32.49 244 ALA A N 1
ATOM 1733 C CA . ALA A 1 219 ? -1.226 57.090 55.453 1.00 34.31 244 ALA A CA 1
ATOM 1734 C C . ALA A 1 219 ? -1.008 58.178 54.403 1.00 37.10 244 ALA A C 1
ATOM 1735 O O . ALA A 1 219 ? -1.376 59.335 54.607 1.00 39.96 244 ALA A O 1
ATOM 1737 N N . TYR A 1 220 ? -0.398 57.811 53.285 1.00 30.31 245 TYR A N 1
ATOM 1738 C CA . TYR A 1 220 ? -0.093 58.777 52.242 1.00 28.88 245 TYR A CA 1
ATOM 1739 C C . TYR A 1 220 ? -0.988 58.525 51.033 1.00 30.71 245 TYR A C 1
ATOM 1740 O O . TYR A 1 220 ? -1.008 57.426 50.472 1.00 34.51 245 TYR A O 1
ATOM 1749 N N . PRO A 1 221 ? -1.764 59.546 50.654 1.00 33.92 246 PRO A N 1
ATOM 1750 C CA . PRO A 1 221 ? -2.760 59.465 49.579 1.00 34.98 246 PRO A CA 1
ATOM 1751 C C . PRO A 1 221 ? -2.142 59.468 48.177 1.00 33.44 246 PRO A C 1
ATOM 1752 O O . PRO A 1 221 ? -2.565 60.250 47.327 1.00 32.83 246 PRO A O 1
ATOM 1756 N N . ALA A 1 222 ? -1.166 58.596 47.942 1.00 31.34 247 ALA A N 1
ATOM 1757 C CA . ALA A 1 222 ? -0.438 58.578 46.677 1.00 29.44 247 ALA A CA 1
ATOM 1758 C C . ALA A 1 222 ? -1.330 58.185 45.504 1.00 27.96 247 ALA A C 1
ATOM 1759 O O . ALA A 1 222 ? -2.204 57.345 45.640 1.00 30.49 247 ALA A O 1
ATOM 1761 N N . GLN A 1 223 ? -1.089 58.797 44.351 1.00 25.64 248 GLN A N 1
ATOM 1762 C CA . GLN A 1 223 ? -1.787 58.448 43.124 1.00 28.56 248 GLN A CA 1
ATOM 1763 C C . GLN A 1 223 ? -0.875 57.692 42.149 1.00 32.10 248 GLN A C 1
ATOM 1764 O O . GLN A 1 223 ? -1.324 57.208 41.102 1.00 31.10 248 GLN A O 1
ATOM 1770 N N . THR A 1 224 ? 0.410 57.610 42.497 1.00 27.76 249 THR A N 1
ATOM 1771 C CA . THR A 1 224 ? 1.401 56.900 41.698 1.00 26.44 249 THR A CA 1
ATOM 1772 C C . THR A 1 224 ? 2.401 56.237 42.633 1.00 27.78 249 THR A C 1
ATOM 1773 O O . THR A 1 224 ? 2.840 56.854 43.596 1.00 25.30 249 THR A O 1
ATOM 1777 N N . TYR A 1 225 ? 2.743 54.982 42.361 1.00 23.90 250 TYR A N 1
ATOM 1778 C CA . TYR A 1 225 ? 3.934 54.379 42.954 1.00 23.43 250 TYR A CA 1
ATOM 1779 C C . TYR A 1 225 ? 5.076 54.495 41.961 1.00 25.31 250 TYR A C 1
ATOM 1780 O O . TYR A 1 225 ? 4.912 54.170 40.782 1.00 25.62 250 TYR A O 1
ATOM 1789 N N . ALA A 1 226 ? 6.231 54.954 42.430 1.00 22.95 251 ALA A N 1
ATOM 1790 C CA . ALA A 1 226 ? 7.414 55.028 41.583 1.00 22.55 251 ALA A CA 1
ATOM 1791 C C . ALA A 1 226 ? 8.437 54.029 42.104 1.00 26.07 251 ALA A C 1
ATOM 1792 O O . ALA A 1 226 ? 9.199 54.346 43.016 1.00 25.73 251 ALA A O 1
ATOM 1794 N N . PRO A 1 227 ? 8.441 52.808 41.540 1.00 24.64 252 PRO A N 1
ATOM 1795 C CA . PRO A 1 227 ? 9.212 51.681 42.080 1.00 22.93 252 PRO A CA 1
ATOM 1796 C C . PRO A 1 227 ? 10.612 51.566 41.479 1.00 23.56 252 PRO A C 1
ATOM 1797 O O . PRO A 1 227 ? 10.926 52.261 40.502 1.00 25.33 252 PRO A O 1
ATOM 1801 N N . SER A 1 228 ? 11.434 50.684 42.042 1.00 22.49 253 SER A N 1
ATOM 1802 C CA . SER A 1 228 ? 12.770 50.435 41.493 1.00 26.17 253 SER A CA 1
ATOM 1803 C C . SER A 1 228 ? 12.747 49.870 40.084 1.00 24.55 253 SER A C 1
ATOM 1804 O O . SER A 1 228 ? 13.639 50.168 39.279 1.00 23.00 253 SER A O 1
ATOM 1807 N N . HIS A 1 229 ? 11.752 49.029 39.804 1.00 22.18 254 HIS A N 1
ATOM 1808 C CA . HIS A 1 229 ? 11.772 48.186 38.606 1.00 22.22 254 HIS A CA 1
ATOM 1809 C C . HIS A 1 229 ? 10.458 48.198 37.845 1.00 26.20 254 HIS A C 1
ATOM 1810 O O . HIS A 1 229 ? 9.387 48.024 38.439 1.00 24.65 254 HIS A O 1
ATOM 1817 N N . GLY A 1 230 ? 10.543 48.385 36.531 1.00 20.38 255 GLY A N 1
ATOM 1818 C CA . GLY A 1 230 ? 9.380 48.273 35.669 1.00 21.37 255 GLY A CA 1
ATOM 1819 C C . GLY A 1 230 ? 8.684 49.602 35.449 1.00 27.15 255 GLY A C 1
ATOM 1820 O O . GLY A 1 230 ? 9.245 50.659 35.738 1.00 25.95 255 GLY A O 1
ATOM 1821 N N . PRO A 1 231 ? 7.447 49.560 34.937 1.00 26.35 256 PRO A N 1
ATOM 1822 C CA . PRO A 1 231 ? 6.703 50.800 34.712 1.00 22.57 256 PRO A CA 1
ATOM 1823 C C . PRO A 1 231 ? 6.325 51.466 36.020 1.00 25.79 256 PRO A C 1
ATOM 1824 O O . PRO A 1 231 ? 6.261 50.802 37.061 1.00 26.06 256 PRO A O 1
ATOM 1828 N N . LEU A 1 232 ? 6.082 52.768 35.974 1.00 24.24 257 LEU A N 1
ATOM 1829 C CA . LEU A 1 232 ? 5.493 53.440 37.119 1.00 2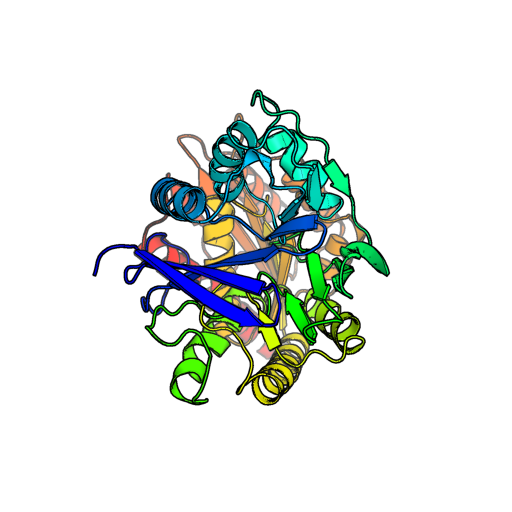7.96 257 LEU A CA 1
ATOM 1830 C C . LEU A 1 232 ? 4.075 52.909 37.307 1.00 25.71 257 LEU A C 1
ATOM 1831 O O . LEU A 1 232 ? 3.423 52.506 36.340 1.00 26.69 257 LEU A O 1
ATOM 1836 N N . VAL A 1 233 ? 3.614 52.888 38.553 1.00 22.11 258 VAL A N 1
ATOM 1837 C CA . VAL A 1 233 ? 2.325 52.297 38.874 1.00 23.61 258 VAL A CA 1
ATOM 1838 C C . VAL A 1 233 ? 1.292 53.395 39.079 1.00 28.71 258 VAL A C 1
ATOM 1839 O O . VAL A 1 233 ? 1.236 54.025 40.143 1.00 28.14 258 VAL A O 1
ATOM 1843 N N . ARG A 1 234 ? 0.489 53.640 38.048 1.00 29.12 259 ARG A N 1
ATOM 1844 C CA . ARG A 1 234 ? -0.582 54.623 38.151 1.00 32.88 259 ARG A CA 1
ATOM 1845 C C . ARG A 1 234 ? -1.947 53.986 37.890 1.00 36.20 259 ARG A C 1
ATOM 1846 O O . ARG A 1 234 ? -2.867 54.069 38.711 1.00 39.76 259 ARG A O 1
ATOM 1854 N N . TYR A 1 235 ? -2.062 53.329 36.747 1.00 28.89 260 TYR A N 1
ATOM 1855 C CA . TYR A 1 235 ? -3.319 52.733 36.346 1.00 29.58 260 TYR A CA 1
ATOM 1856 C C . TYR A 1 235 ? -3.625 51.462 37.121 1.00 27.89 260 TYR A C 1
ATOM 1857 O O . TYR A 1 235 ? -4.793 51.132 37.333 1.00 29.18 260 TYR A O 1
ATOM 1866 N N . GLY A 1 236 ? -2.583 50.761 37.560 1.00 24.69 261 GLY A N 1
ATOM 1867 C CA . GLY A 1 236 ? -2.777 49.533 38.314 1.00 28.45 261 GLY A CA 1
ATOM 1868 C C . GLY A 1 236 ? -2.602 49.676 39.816 1.00 31.65 261 GLY A C 1
ATOM 1869 O O . GLY A 1 236 ? -2.541 48.674 40.536 1.00 29.18 261 GLY A O 1
ATOM 1870 N N . LEU A 1 237 ? -2.531 50.919 40.291 1.00 29.56 262 LEU A N 1
ATOM 1871 C CA . LEU A 1 237 ? -2.171 51.190 41.681 1.00 25.63 262 LEU A CA 1
ATOM 1872 C C . LEU A 1 237 ? -3.133 50.528 42.677 1.00 26.86 262 LEU A C 1
ATOM 1873 O O . LEU A 1 237 ? -2.704 49.742 43.527 1.00 28.44 262 LEU A O 1
ATOM 1878 N N . ARG A 1 238 ? -4.424 50.820 42.568 1.00 25.92 263 ARG A N 1
ATOM 1879 C CA . ARG A 1 238 ? -5.380 50.261 43.526 1.00 30.29 263 ARG A CA 1
ATOM 1880 C C . ARG A 1 238 ? -5.463 48.749 43.420 1.00 30.53 263 ARG A C 1
ATOM 1881 O O . ARG A 1 238 ? -5.434 48.045 44.434 1.00 31.29 263 ARG A O 1
ATOM 1889 N N . GLU A 1 239 ? -5.545 48.249 42.195 1.00 25.41 264 GLU A N 1
ATOM 1890 C CA . GLU A 1 239 ? -5.717 46.824 42.003 1.00 24.77 264 GLU A CA 1
ATOM 1891 C C . GLU A 1 239 ? -4.489 46.070 42.492 1.00 25.62 264 GLU A C 1
ATOM 1892 O O . GLU A 1 239 ? -4.612 45.024 43.116 1.00 29.54 264 GLU A O 1
ATOM 1898 N N . LEU A 1 240 ? -3.302 46.602 42.230 1.00 25.78 265 LEU A N 1
ATOM 1899 C CA . LEU A 1 240 ? -2.093 45.918 42.669 1.00 27.54 265 LEU A CA 1
ATOM 1900 C C . LEU A 1 240 ? -2.003 45.963 44.189 1.00 29.29 265 LEU A C 1
ATOM 1901 O O . LEU A 1 240 ? -1.577 44.996 44.823 1.00 28.17 265 LEU A O 1
ATOM 1906 N N . THR A 1 241 ? -2.415 47.081 44.779 1.00 27.71 266 THR A N 1
ATOM 1907 C CA . THR A 1 241 ? -2.362 47.200 46.230 1.00 28.65 266 THR A CA 1
ATOM 1908 C C . THR A 1 241 ? -3.301 46.176 46.888 1.00 30.26 266 THR A C 1
ATOM 1909 O O . THR A 1 241 ? -2.900 45.475 47.817 1.00 30.73 266 THR A O 1
ATOM 1913 N N . ARG A 1 242 ? -4.532 46.068 46.390 1.00 31.36 267 ARG A N 1
ATOM 1914 C CA . ARG A 1 242 ? -5.481 45.067 46.890 1.00 32.76 267 ARG A CA 1
ATOM 1915 C C . ARG A 1 242 ? -4.935 43.635 46.730 1.00 33.79 267 ARG A C 1
ATOM 1916 O O . ARG A 1 242 ? -5.095 42.799 47.617 1.00 33.77 267 ARG A O 1
ATOM 1924 N N . ASN A 1 243 ? -4.284 43.361 45.605 1.00 28.94 268 ASN A N 1
ATOM 1925 C CA . ASN A 1 243 ? -3.638 42.069 45.389 1.00 26.51 268 ASN A CA 1
ATOM 1926 C C . ASN A 1 243 ? -2.539 41.773 46.425 1.00 29.33 268 ASN A C 1
ATOM 1927 O O . ASN A 1 243 ? -2.476 40.673 46.977 1.00 29.43 268 ASN A O 1
ATOM 1932 N N . TYR A 1 244 ? -1.668 42.749 46.676 1.00 26.64 269 TYR A N 1
ATOM 1933 C CA . TYR A 1 244 ? -0.628 42.594 47.693 1.00 26.86 269 TYR A CA 1
ATOM 1934 C C . TYR A 1 244 ? -1.237 42.213 49.047 1.00 30.49 269 TYR A C 1
ATOM 1935 O O . TYR A 1 244 ? -0.742 41.315 49.737 1.00 30.59 269 TYR A O 1
ATOM 1944 N N . GLN A 1 245 ? -2.314 42.896 49.425 1.00 28.24 270 GLN A N 1
ATOM 1945 C CA . GLN A 1 245 ? -2.974 42.609 50.693 1.00 29.45 270 GLN A CA 1
ATOM 1946 C C . GLN A 1 245 ? -3.464 41.168 50.737 1.00 33.95 270 GLN A C 1
ATOM 1947 O O . GLN A 1 245 ? -3.289 40.477 51.742 1.00 32.14 270 GLN A O 1
ATOM 1953 N N . GLN A 1 246 ? -4.069 40.716 49.642 1.00 35.84 271 GLN A N 1
ATOM 1954 C CA . GLN A 1 246 ? -4.578 39.352 49.557 1.00 35.87 271 GLN A CA 1
ATOM 1955 C C . GLN A 1 246 ? -3.435 38.330 49.591 1.00 36.69 271 GLN A C 1
ATOM 1956 O O . GLN A 1 246 ? -3.491 37.338 50.333 1.00 33.91 271 GLN A O 1
ATOM 1962 N N . TRP A 1 247 ? -2.396 38.581 48.798 1.00 29.55 272 TRP A N 1
ATOM 1963 C CA . TRP A 1 247 ? -1.237 37.692 48.771 1.00 30.54 272 TRP A CA 1
ATOM 1964 C C . TRP A 1 247 ? -0.538 37.615 50.132 1.00 28.97 272 TRP A C 1
ATOM 1965 O O . TRP A 1 247 ? -0.149 36.537 50.575 1.00 29.69 272 TRP A O 1
ATOM 1976 N N . LEU A 1 248 ? -0.371 38.761 50.784 1.00 26.91 273 LEU A N 1
ATOM 1977 C CA . LEU A 1 248 ? 0.209 38.793 52.120 1.00 25.04 273 LEU A CA 1
ATOM 1978 C C . LEU A 1 248 ? -0.646 37.983 53.098 1.00 34.68 273 LEU A C 1
ATOM 1979 O O . LEU A 1 248 ? -0.136 37.220 53.928 1.00 31.54 273 LEU A O 1
ATOM 1984 N N . SER A 1 249 ? -1.957 38.150 52.985 1.00 36.20 274 SER A N 1
ATOM 1985 C CA . SER A 1 249 ? -2.882 37.409 53.816 1.00 39.29 274 SER A CA 1
ATOM 1986 C C . SER A 1 249 ? -2.720 35.917 53.607 1.00 36.04 274 SER A C 1
ATOM 1987 O O . SER A 1 249 ? -2.714 35.159 54.572 1.00 34.19 274 SER A O 1
ATOM 1990 N N . GLU A 1 250 ? -2.580 35.478 52.359 1.00 32.05 275 GLU A N 1
ATOM 1991 C CA . GLU A 1 250 ? -2.524 34.037 52.148 1.00 34.51 275 GLU A CA 1
ATOM 1992 C C . GLU A 1 250 ? -1.194 33.455 52.598 1.00 36.18 275 GLU A C 1
ATOM 1993 O O . GLU A 1 250 ? -1.151 32.316 53.049 1.00 35.95 275 GLU A O 1
ATOM 1999 N N . GLN A 1 251 ? -0.119 34.236 52.514 1.00 34.27 276 GLN A N 1
ATOM 2000 C CA . GLN A 1 251 ? 1.176 33.765 52.991 1.00 28.51 276 GLN A CA 1
ATOM 2001 C C . GLN A 1 251 ? 1.137 33.504 54.493 1.00 34.88 276 GLN A C 1
ATOM 2002 O O . GLN A 1 251 ? 1.567 32.454 54.964 1.00 37.93 276 GLN A O 1
ATOM 2008 N N . GLN A 1 252 ? 0.616 34.456 55.249 1.00 36.83 277 GLN A N 1
ATOM 2009 C CA . GLN A 1 252 ? 0.647 34.336 56.698 1.00 36.26 277 GLN A CA 1
ATOM 2010 C C . GLN A 1 252 ? -0.399 33.341 57.185 1.00 38.88 277 GLN A C 1
ATOM 2011 O O . GLN A 1 252 ? -0.388 32.924 58.338 1.00 44.40 277 GLN A O 1
ATOM 2017 N N . ALA A 1 253 ? -1.281 32.932 56.285 1.00 36.29 278 ALA A N 1
ATOM 2018 C CA . ALA A 1 253 ? -2.361 32.021 56.636 1.00 38.11 278 ALA A CA 1
ATOM 2019 C C . ALA A 1 253 ? -1.987 30.559 56.426 1.00 43.16 278 ALA A C 1
ATOM 2020 O O . ALA A 1 253 ? -2.723 29.664 56.842 1.00 47.10 278 ALA A O 1
ATOM 2022 N N . GLN A 1 254 ? -0.855 30.304 55.782 1.00 37.43 279 GLN A N 1
ATOM 2023 C CA . GLN A 1 254 ? -0.480 28.927 55.481 1.00 38.10 279 GLN A CA 1
ATOM 2024 C C . GLN A 1 254 ? -0.145 28.142 56.755 1.00 41.17 279 GLN A C 1
ATOM 2025 O O . GLN A 1 254 ? 0.375 28.696 57.726 1.00 41.07 279 GLN A O 1
ATOM 2031 N N . ALA A 1 255 ? -0.473 26.854 56.749 1.00 40.44 280 ALA A N 1
ATOM 2032 C CA . ALA A 1 255 ? -0.411 26.035 57.960 1.00 37.72 280 ALA A CA 1
ATOM 2033 C C . ALA A 1 255 ? 1.013 25.825 58.447 1.00 42.70 280 ALA A C 1
ATOM 2034 O O . ALA A 1 255 ? 1.267 25.759 59.651 1.00 43.61 280 ALA A O 1
ATOM 2036 N N . LEU A 1 256 ? 1.940 25.708 57.504 1.00 36.60 281 LEU A N 1
ATOM 2037 C CA . LEU A 1 256 ? 3.316 25.411 57.847 1.00 30.60 281 LEU A CA 1
ATOM 2038 C C . LEU A 1 256 ? 4.221 26.591 57.518 1.00 33.28 281 LEU A C 1
ATOM 2039 O O . LEU A 1 256 ? 3.945 27.366 56.597 1.00 28.18 281 LEU A O 1
ATOM 2044 N N . ASN A 1 257 ? 5.294 26.729 58.289 1.00 31.98 282 ASN A N 1
ATOM 2045 C CA . ASN A 1 257 ? 6.234 27.824 58.102 1.00 29.74 282 ASN A CA 1
ATOM 2046 C C . ASN A 1 257 ? 7.681 27.355 58.254 1.00 31.35 282 ASN A C 1
ATOM 2047 O O . ASN A 1 257 ? 7.988 26.508 59.102 1.00 30.47 282 ASN A O 1
ATOM 2052 N N . VAL A 1 258 ? 8.568 27.907 57.432 1.00 24.98 283 VAL A N 1
ATOM 2053 C CA . VAL A 1 258 ? 9.988 27.598 57.534 1.00 26.67 283 VAL A CA 1
ATOM 2054 C C . VAL A 1 258 ? 10.764 28.849 57.896 1.00 26.21 283 VAL A C 1
ATOM 2055 O O . VAL A 1 258 ? 10.588 29.888 57.264 1.00 25.28 283 VAL A O 1
ATOM 2059 N N . ALA A 1 259 ? 11.612 28.746 58.917 1.00 26.14 284 ALA A N 1
ATOM 2060 C CA . ALA A 1 259 ? 12.545 29.816 59.267 1.00 24.08 284 ALA A CA 1
ATOM 2061 C C . ALA A 1 259 ? 13.809 29.649 58.431 1.00 28.59 284 ALA A C 1
ATOM 2062 O O . ALA A 1 259 ? 14.505 28.640 58.535 1.00 29.92 284 ALA A O 1
ATOM 2064 N N . LEU A 1 260 ? 14.087 30.630 57.582 1.00 27.98 285 LEU A N 1
ATOM 2065 C CA . LEU A 1 260 ? 15.210 30.549 56.663 1.00 22.97 285 LEU A CA 1
ATOM 2066 C C . LEU A 1 260 ? 16.225 31.589 57.064 1.00 26.67 285 LEU A C 1
ATOM 2067 O O . LEU A 1 260 ? 16.063 32.777 56.781 1.00 26.70 285 LEU A O 1
ATOM 2072 N N . ILE A 1 261 ? 17.264 31.131 57.747 1.00 24.78 286 ILE A N 1
ATOM 2073 C CA . ILE A 1 261 ? 18.287 32.007 58.293 1.00 25.48 286 ILE A CA 1
ATOM 2074 C C . ILE A 1 261 ? 19.495 32.048 57.361 1.00 27.76 286 ILE A C 1
ATOM 2075 O O . ILE A 1 261 ? 20.159 31.024 57.175 1.00 27.89 286 ILE A O 1
ATOM 2080 N N . TYR A 1 262 ? 19.777 33.201 56.756 1.00 20.08 287 TYR A N 1
ATOM 2081 C CA . TYR A 1 262 ? 20.985 33.309 55.936 1.00 21.78 287 TYR A CA 1
ATOM 2082 C C . TYR A 1 262 ? 21.893 34.447 56.403 1.00 26.85 287 TYR A C 1
ATOM 2083 O O . TYR A 1 262 ? 21.456 35.353 57.110 1.00 26.96 287 TYR A O 1
ATOM 2092 N N . ALA A 1 263 ? 23.163 34.387 56.015 1.00 25.61 288 ALA A N 1
ATOM 2093 C CA . ALA A 1 263 ? 24.192 35.209 56.647 1.00 24.81 288 ALA A CA 1
ATOM 2094 C C . ALA A 1 263 ? 24.037 36.712 56.397 1.00 27.95 288 ALA A C 1
ATOM 2095 O O . ALA A 1 263 ? 24.192 37.511 57.323 1.00 27.65 288 ALA A O 1
ATOM 2097 N N . SER A 1 264 ? 23.748 37.098 55.156 1.00 23.57 289 SER A N 1
ATOM 2098 C CA . SER A 1 264 ? 23.573 38.513 54.826 1.00 27.19 289 SER A CA 1
ATOM 2099 C C . SER A 1 264 ? 22.751 38.711 53.551 1.00 29.06 289 SER A C 1
ATOM 2100 O O . SER A 1 264 ? 22.468 37.751 52.819 1.00 27.55 289 SER A O 1
ATOM 2103 N N . ALA A 1 265 ? 22.389 39.966 53.286 1.00 26.63 290 ALA A N 1
ATOM 2104 C CA . ALA A 1 265 ? 21.397 40.301 52.261 1.00 28.02 290 ALA A CA 1
ATOM 2105 C C . ALA A 1 265 ? 21.899 40.135 50.835 1.00 29.21 290 ALA A C 1
ATOM 2106 O O . ALA A 1 265 ? 21.123 39.863 49.927 1.00 31.15 290 ALA A O 1
ATOM 2108 N N . TYR A 1 266 ? 23.192 40.326 50.638 1.00 27.76 291 TYR A N 1
ATOM 2109 C CA . TYR A 1 266 ? 23.737 40.401 49.296 1.00 35.45 291 TYR A CA 1
ATOM 2110 C C . TYR A 1 266 ? 24.940 39.461 49.207 1.00 39.20 291 TYR A C 1
ATOM 2111 O O . TYR A 1 266 ? 25.729 39.374 50.141 1.00 45.20 291 TYR A O 1
ATOM 2120 N N . GLY A 1 267 ? 25.060 38.727 48.104 1.00 36.72 292 GLY A N 1
ATOM 2121 C CA . GLY A 1 267 ? 26.137 37.759 47.952 1.00 31.00 292 GLY A CA 1
ATOM 2122 C C . GLY A 1 267 ? 25.643 36.429 47.415 1.00 31.35 292 GLY A C 1
ATOM 2123 O O . GLY A 1 267 ? 24.434 36.202 47.305 1.00 30.97 292 GLY A O 1
ATOM 2124 N N . ASN A 1 268 ? 26.570 35.537 47.085 1.00 28.52 293 ASN A N 1
ATOM 2125 C CA . ASN A 1 268 ? 26.183 34.264 46.481 1.00 29.43 293 ASN A CA 1
ATOM 2126 C C . ASN A 1 268 ? 25.273 33.419 47.371 1.00 31.90 293 ASN A C 1
ATOM 2127 O O . ASN A 1 268 ? 24.349 32.773 46.876 1.00 28.51 293 ASN A O 1
ATOM 2132 N N . THR A 1 269 ? 25.530 33.423 48.677 1.00 32.37 294 THR A N 1
ATOM 2133 C CA . THR A 1 269 ? 24.720 32.633 49.597 1.00 29.66 294 THR A CA 1
ATOM 2134 C C . THR A 1 269 ? 23.309 33.191 49.633 1.00 28.45 294 THR A C 1
ATOM 2135 O O . THR A 1 269 ? 22.338 32.440 49.714 1.00 28.54 294 THR A O 1
ATOM 2139 N N . SER A 1 270 ? 23.197 34.513 49.555 1.00 25.86 295 SER A N 1
ATOM 2140 C CA . SER A 1 270 ? 21.887 35.148 49.540 1.00 23.21 295 SER A CA 1
ATOM 2141 C C . SER A 1 270 ? 21.106 34.754 48.292 1.00 25.66 295 SER A C 1
ATOM 2142 O O . SER A 1 270 ? 19.912 34.473 48.362 1.00 27.89 295 SER A O 1
ATOM 2145 N N . THR A 1 271 ? 21.786 34.739 47.150 1.00 23.20 296 THR A N 1
ATOM 2146 C CA . THR A 1 271 ? 21.174 34.293 45.901 1.00 22.46 296 THR A CA 1
ATOM 2147 C C . THR A 1 271 ? 20.593 32.874 46.039 1.00 24.11 296 THR A C 1
ATOM 2148 O O . THR A 1 271 ? 19.464 32.611 45.619 1.00 26.17 296 THR A O 1
ATOM 2152 N N . LEU A 1 272 ? 21.354 31.969 46.650 1.00 25.58 297 LEU A N 1
ATOM 2153 C CA . LEU A 1 272 ? 20.879 30.603 46.880 1.00 26.63 297 LEU A CA 1
ATOM 2154 C C . LEU A 1 272 ? 19.638 30.635 47.753 1.00 28.07 297 LEU A C 1
ATOM 2155 O O . LEU A 1 272 ? 18.655 29.931 47.496 1.00 25.77 297 LEU A O 1
ATOM 2160 N N . ALA A 1 273 ? 19.695 31.470 48.785 1.00 22.97 298 ALA A N 1
ATOM 2161 C CA . ALA A 1 273 ? 18.625 31.548 49.769 1.00 24.00 298 ALA A CA 1
ATOM 2162 C C . ALA A 1 273 ? 17.297 31.927 49.126 1.00 24.00 298 ALA A C 1
ATOM 2163 O O . ALA A 1 273 ? 16.256 31.362 49.476 1.00 23.52 298 ALA A O 1
ATOM 2165 N N . GLN A 1 274 ? 17.326 32.881 48.193 1.00 22.33 299 GLN A N 1
ATOM 2166 C CA . GLN A 1 274 ? 16.078 33.336 47.577 1.00 24.71 299 GLN A CA 1
ATOM 2167 C C . GLN A 1 274 ? 15.509 32.214 46.719 1.00 25.75 299 GLN A C 1
ATOM 2168 O O . GLN A 1 274 ? 14.286 32.026 46.657 1.00 25.23 299 GLN A O 1
ATOM 2174 N N . ALA A 1 275 ? 16.397 31.451 46.084 1.00 24.50 300 ALA A N 1
ATOM 2175 C CA . ALA A 1 275 ? 15.968 30.321 45.254 1.00 26.58 300 ALA A CA 1
ATOM 2176 C C . ALA A 1 275 ? 15.304 29.234 46.098 1.00 23.79 300 ALA A C 1
ATOM 2177 O O . ALA A 1 275 ? 14.231 28.730 45.750 1.00 25.61 300 ALA A O 1
ATOM 2179 N N . ILE A 1 276 ? 15.936 28.874 47.208 1.00 23.00 301 ILE A N 1
ATOM 2180 C CA . ILE A 1 276 ? 15.352 27.889 48.118 1.00 27.62 301 ILE A CA 1
ATOM 2181 C C . ILE A 1 276 ? 13.999 28.361 48.669 1.00 27.68 301 ILE A C 1
ATOM 2182 O O . ILE A 1 276 ? 13.036 27.593 48.709 1.00 26.06 301 ILE A O 1
ATOM 2187 N N . ALA A 1 277 ? 13.920 29.625 49.073 1.00 23.77 302 ALA A N 1
ATOM 2188 C CA . ALA A 1 277 ? 12.672 30.161 49.599 1.00 24.46 302 ALA A CA 1
ATOM 2189 C C . ALA A 1 277 ? 11.533 30.038 48.583 1.00 25.00 302 ALA A C 1
ATOM 2190 O O . ALA A 1 277 ? 10.410 29.689 48.932 1.00 26.11 302 ALA A O 1
ATOM 2192 N N . ARG A 1 278 ? 11.828 30.336 47.326 1.00 25.77 303 ARG A N 1
ATOM 2193 C CA . ARG A 1 278 ? 10.808 30.299 46.292 1.00 25.88 303 ARG A CA 1
ATOM 2194 C C . ARG A 1 278 ? 10.308 28.862 46.087 1.00 31.59 303 ARG A C 1
ATOM 2195 O O . ARG A 1 278 ? 9.112 28.632 45.865 1.00 30.20 303 ARG A O 1
ATOM 2203 N N . GLY A 1 279 ? 11.214 27.896 46.191 1.00 26.62 304 GLY A N 1
ATOM 2204 C CA . GLY A 1 279 ? 10.825 26.498 46.119 1.00 27.50 304 GLY A CA 1
ATOM 2205 C C . GLY A 1 279 ? 9.867 26.130 47.243 1.00 31.27 304 GLY A C 1
ATOM 2206 O O . GLY A 1 279 ? 8.927 25.356 47.043 1.00 32.12 304 GLY A O 1
ATO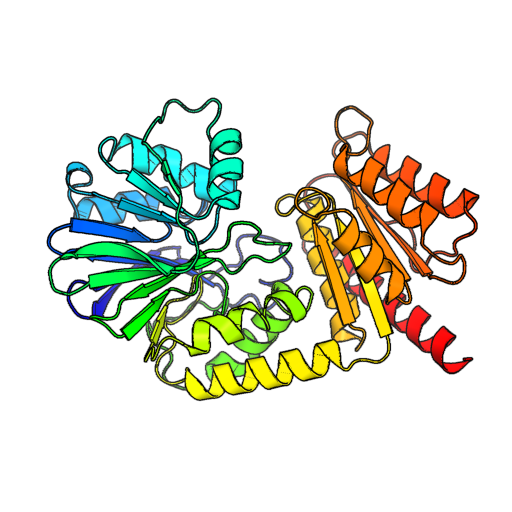M 2207 N N . ILE A 1 280 ? 10.098 26.689 48.431 1.00 28.24 305 ILE A N 1
ATOM 2208 C CA . ILE A 1 280 ? 9.235 26.421 49.579 1.00 26.45 305 ILE A CA 1
ATOM 2209 C C . ILE A 1 280 ? 7.874 27.095 49.426 1.00 29.04 305 ILE A C 1
ATOM 2210 O O . ILE A 1 280 ? 6.836 26.439 49.579 1.00 30.35 305 ILE A O 1
ATOM 2215 N N . THR A 1 281 ? 7.872 28.394 49.127 1.00 24.99 306 THR A N 1
ATOM 2216 C CA . THR A 1 281 ? 6.620 29.146 49.075 1.00 29.67 306 THR A CA 1
ATOM 2217 C C . THR A 1 281 ? 5.737 28.712 47.900 1.00 36.37 306 THR A C 1
ATOM 2218 O O . THR A 1 281 ? 4.504 28.721 48.003 1.00 33.56 306 THR A O 1
ATOM 2222 N N . LYS A 1 282 ? 6.343 28.324 46.783 1.00 30.54 307 LYS A N 1
ATOM 2223 C CA . LYS A 1 282 ? 5.515 27.911 45.661 1.00 34.79 307 LYS A CA 1
ATOM 2224 C C . LYS A 1 282 ? 4.841 26.580 45.994 1.00 34.93 307 LYS A C 1
ATOM 2225 O O . LYS A 1 282 ? 3.850 26.206 45.376 1.00 36.42 307 LYS A O 1
ATOM 2231 N N . ALA A 1 283 ? 5.369 25.879 46.991 1.00 30.03 308 ALA A N 1
ATOM 2232 C CA . ALA A 1 283 ? 4.818 24.591 47.374 1.00 29.71 308 ALA A CA 1
ATOM 2233 C C . ALA A 1 283 ? 3.785 24.774 48.480 1.00 31.90 308 ALA A C 1
ATOM 2234 O O . ALA A 1 283 ? 3.365 23.811 49.111 1.00 33.80 308 ALA A O 1
ATOM 2236 N N . GLY A 1 284 ? 3.385 26.018 48.724 1.00 29.89 309 GLY A N 1
ATOM 2237 C CA . GLY A 1 284 ? 2.318 26.288 49.677 1.00 31.74 309 GLY A CA 1
ATOM 2238 C C . GLY A 1 284 ? 2.739 26.296 51.137 1.00 31.93 309 GLY A C 1
ATOM 2239 O O . GLY A 1 284 ? 1.906 26.170 52.034 1.00 29.70 309 GLY A O 1
ATOM 2240 N N . VAL A 1 285 ? 4.036 26.447 51.380 1.00 33.29 310 VAL A N 1
ATOM 2241 C CA . VAL A 1 285 ? 4.554 26.581 52.739 1.00 32.52 310 VAL A CA 1
ATOM 2242 C C . VAL A 1 285 ? 5.148 27.983 52.894 1.00 30.11 310 VAL A C 1
ATOM 2243 O O . VAL A 1 285 ? 5.851 28.463 51.999 1.00 27.34 310 VAL A O 1
ATOM 2247 N N . ALA A 1 286 ? 4.839 28.642 54.011 1.00 24.46 311 ALA A N 1
ATOM 2248 C CA . ALA A 1 286 ? 5.317 30.000 54.276 1.00 24.26 311 ALA A CA 1
ATOM 2249 C C . ALA A 1 286 ? 6.805 30.014 54.624 1.00 28.73 311 ALA A C 1
ATOM 2250 O O . ALA A 1 286 ? 7.331 29.045 55.184 1.00 27.61 311 ALA A O 1
ATOM 2252 N N . VAL A 1 287 ? 7.475 31.117 54.295 1.00 24.36 312 VAL A N 1
ATOM 2253 C CA . VAL A 1 287 ? 8.869 31.315 54.676 1.00 22.47 312 VAL A CA 1
ATOM 2254 C C . VAL A 1 287 ? 9.037 32.630 55.423 1.00 25.12 312 VAL A C 1
ATOM 2255 O O . VAL A 1 287 ? 8.554 33.672 54.982 1.00 26.88 312 VAL A O 1
ATOM 2259 N N . THR A 1 288 ? 9.707 32.556 56.569 1.00 24.41 313 THR A N 1
ATOM 2260 C CA . THR A 1 288 ? 10.140 33.727 57.308 1.00 22.76 313 THR A CA 1
ATOM 2261 C C . THR A 1 288 ? 11.646 33.828 57.140 1.00 24.24 313 THR A C 1
ATOM 2262 O O . THR A 1 288 ? 12.416 33.128 57.796 1.00 22.52 313 THR A O 1
ATOM 2266 N N . ALA A 1 289 ? 12.064 34.678 56.217 1.00 24.08 314 ALA A N 1
ATOM 2267 C CA . ALA A 1 289 ? 13.475 34.921 56.014 1.00 21.09 314 ALA A CA 1
ATOM 2268 C C . ALA A 1 289 ? 14.066 35.665 57.214 1.00 25.84 314 ALA A C 1
ATOM 2269 O O . ALA A 1 289 ? 13.436 36.553 57.784 1.00 23.54 314 ALA A O 1
ATOM 2271 N N . ILE A 1 290 ? 15.280 35.288 57.591 1.00 22.67 315 ILE A N 1
ATOM 2272 C CA . ILE A 1 290 ? 16.018 35.964 58.643 1.00 21.92 315 ILE A CA 1
ATOM 2273 C C . ILE A 1 290 ? 17.415 36.307 58.138 1.00 24.88 315 ILE A C 1
ATOM 2274 O O . ILE A 1 290 ? 18.179 35.417 57.737 1.00 22.37 315 ILE A O 1
ATOM 2279 N N . ASN A 1 291 ? 17.729 37.598 58.131 1.00 23.34 316 ASN A N 1
ATOM 2280 C CA . ASN A 1 291 ? 19.070 38.078 57.828 1.00 23.37 316 ASN A CA 1
ATOM 2281 C C . ASN A 1 291 ? 19.859 38.081 59.136 1.00 24.93 316 ASN A C 1
ATOM 2282 O O . ASN A 1 291 ? 19.629 38.923 60.005 1.00 22.85 316 ASN A O 1
ATOM 2287 N N . ALA A 1 292 ? 20.764 37.116 59.284 1.00 23.28 317 ALA A N 1
ATOM 2288 C CA . ALA A 1 292 ? 21.505 36.946 60.531 1.00 24.42 317 ALA A CA 1
ATOM 2289 C C . ALA A 1 292 ? 22.285 38.209 60.886 1.00 25.59 317 ALA A C 1
ATOM 2290 O O . ALA A 1 292 ? 22.438 38.563 62.056 1.00 25.29 317 ALA A O 1
ATOM 2292 N N . GLU A 1 293 ? 22.760 38.896 59.858 1.00 23.51 318 GLU A N 1
ATOM 2293 C CA . GLU A 1 293 ? 23.579 40.087 60.037 1.00 28.47 318 GLU A CA 1
ATOM 2294 C C . GLU A 1 293 ? 22.814 41.232 60.699 1.00 30.48 318 GLU A C 1
ATOM 2295 O O . GLU A 1 293 ? 23.375 41.983 61.486 1.00 30.82 318 GLU A O 1
ATOM 2301 N N . THR A 1 294 ? 21.531 41.366 60.376 1.00 26.88 319 THR A N 1
ATOM 2302 C CA . THR A 1 294 ? 20.783 42.542 60.797 1.00 29.44 319 THR A CA 1
ATOM 2303 C C . THR A 1 294 ? 19.649 42.197 61.752 1.00 31.22 319 THR A C 1
ATOM 2304 O O . THR A 1 294 ? 19.064 43.079 62.369 1.00 35.50 319 THR A O 1
ATOM 2308 N N . SER A 1 295 ? 19.348 40.913 61.879 1.00 32.78 320 SER A N 1
ATOM 2309 C CA . SER A 1 295 ? 18.278 40.466 62.756 1.00 30.48 320 SER A CA 1
ATOM 2310 C C . SER A 1 295 ? 18.697 40.542 64.222 1.00 38.84 320 SER A C 1
ATOM 2311 O O . SER A 1 295 ? 19.886 40.488 64.544 1.00 43.04 320 SER A O 1
ATOM 2314 N N . ASN A 1 296 ? 17.717 40.677 65.110 1.00 35.61 321 ASN A N 1
ATOM 2315 C CA . ASN A 1 296 ? 17.981 40.598 66.544 1.00 33.38 321 ASN A CA 1
ATOM 2316 C C . ASN A 1 296 ? 17.578 39.235 67.097 1.00 33.34 321 ASN A C 1
ATOM 2317 O O . ASN A 1 296 ? 16.953 38.431 66.400 1.00 34.27 321 ASN A O 1
ATOM 2322 N N . ALA A 1 297 ? 17.927 38.986 68.354 1.00 29.29 322 ALA A N 1
ATOM 2323 C CA . ALA A 1 297 ? 17.689 37.693 68.980 1.00 28.54 322 ALA A CA 1
ATOM 2324 C C . ALA A 1 297 ? 16.203 37.348 69.101 1.00 33.20 322 ALA A C 1
ATOM 2325 O O . ALA A 1 297 ? 15.803 36.203 68.886 1.00 33.16 322 ALA A O 1
ATOM 2327 N N . GLU A 1 298 ? 15.379 38.326 69.448 1.00 30.38 323 GLU A N 1
ATOM 2328 C CA . GLU A 1 298 ? 13.964 38.043 69.613 1.00 33.94 323 GLU A CA 1
ATOM 2329 C C . GLU A 1 298 ? 13.315 37.652 68.279 1.00 32.34 323 GLU A C 1
ATOM 2330 O O . GLU A 1 298 ? 12.442 36.781 68.242 1.00 34.29 323 GLU A O 1
ATOM 2336 N N . GLU A 1 299 ? 13.752 38.274 67.188 1.00 29.27 324 GLU A N 1
ATOM 2337 C CA . GLU A 1 299 ? 13.275 37.886 65.862 1.00 37.79 324 GLU A CA 1
ATOM 2338 C C . GLU A 1 299 ? 13.538 36.410 65.602 1.00 31.77 324 GLU A C 1
ATOM 2339 O O . GLU A 1 299 ? 12.675 35.689 65.097 1.00 31.18 324 GLU A O 1
ATOM 2345 N N . ILE A 1 300 ? 14.749 35.973 65.927 1.00 27.59 325 ILE A N 1
ATOM 2346 C CA . ILE A 1 300 ? 15.141 34.606 65.626 1.00 30.33 325 ILE A CA 1
ATOM 2347 C C . ILE A 1 300 ? 14.369 33.650 66.520 1.00 31.29 325 ILE A C 1
ATOM 2348 O O . ILE A 1 300 ? 13.878 32.626 66.052 1.00 29.17 325 ILE A O 1
ATOM 2353 N N . LYS A 1 301 ? 14.238 33.997 67.798 1.00 30.73 326 LYS A N 1
ATOM 2354 C CA . LYS A 1 301 ? 13.448 33.179 68.709 1.00 28.39 326 LYS A CA 1
ATOM 2355 C C . LYS A 1 301 ? 12.020 33.023 68.197 1.00 31.81 326 LYS A C 1
ATOM 2356 O O . LYS A 1 301 ? 11.502 31.911 68.152 1.00 32.30 326 LYS A O 1
ATOM 2362 N N . GLU A 1 302 ? 11.385 34.131 67.816 1.00 31.71 327 GLU A N 1
ATOM 2363 C CA . GLU A 1 302 ? 9.984 34.092 67.379 1.00 39.67 327 GLU A CA 1
ATOM 2364 C C . GLU A 1 302 ? 9.818 33.261 66.112 1.00 33.53 327 GLU A C 1
ATOM 2365 O O . GLU A 1 302 ? 8.854 32.513 65.969 1.00 32.69 327 GLU A O 1
ATOM 2371 N N . ALA A 1 303 ? 10.755 33.408 65.184 1.00 29.38 328 ALA A N 1
ATOM 2372 C CA . ALA A 1 303 ? 10.698 32.643 63.953 1.00 30.28 328 ALA A CA 1
ATOM 2373 C C . ALA A 1 303 ? 10.788 31.151 64.270 1.00 33.67 328 ALA A C 1
ATOM 2374 O O . ALA A 1 303 ? 9.958 30.367 63.812 1.00 33.63 328 ALA A O 1
ATOM 2376 N N . ILE A 1 304 ? 11.784 30.766 65.069 1.00 32.19 329 ILE A N 1
ATOM 2377 C CA . ILE A 1 304 ? 11.986 29.365 65.431 1.00 28.70 329 ILE A CA 1
ATOM 2378 C C . ILE A 1 304 ? 10.803 28.834 66.256 1.00 34.04 329 ILE A C 1
ATOM 2379 O O . ILE A 1 304 ? 10.416 27.663 66.147 1.00 32.54 329 ILE A O 1
ATOM 2384 N N . GLY A 1 305 ? 10.222 29.711 67.066 1.00 33.75 330 GLY A N 1
ATOM 2385 C CA . GLY A 1 305 ? 9.066 29.367 67.871 1.00 35.86 330 GLY A CA 1
ATOM 2386 C C . GLY A 1 305 ? 7.817 29.027 67.066 1.00 43.36 330 GLY A C 1
ATOM 2387 O O . GLY A 1 305 ? 6.963 28.281 67.547 1.00 47.15 330 GLY A O 1
ATOM 2388 N N . LYS A 1 306 ? 7.696 29.559 65.849 1.00 36.94 331 LYS A N 1
ATOM 2389 C CA . LYS A 1 306 ? 6.513 29.263 65.040 1.00 36.98 331 LYS A CA 1
ATOM 2390 C C . LYS A 1 306 ? 6.798 28.385 63.806 1.00 34.90 331 LYS A C 1
ATOM 2391 O O . LYS A 1 306 ? 5.877 28.042 63.064 1.00 33.95 331 LYS A O 1
ATOM 2397 N N . SER A 1 307 ? 8.053 27.992 63.595 1.00 30.61 332 SER A N 1
ATOM 2398 C CA . SER A 1 307 ? 8.393 27.247 62.380 1.00 29.97 332 SER A CA 1
ATOM 2399 C C . SER A 1 307 ? 8.286 25.736 62.554 1.00 33.29 332 SER A C 1
ATOM 2400 O O . SER A 1 307 ? 8.421 25.213 63.662 1.00 33.94 332 SER A O 1
ATOM 2403 N N . ALA A 1 308 ? 8.048 25.049 61.441 1.00 30.00 333 ALA A N 1
ATOM 2404 C CA . ALA A 1 308 ? 8.008 23.593 61.409 1.00 30.71 333 ALA A CA 1
ATOM 2405 C C . ALA A 1 308 ? 9.367 23.055 60.982 1.00 31.78 333 ALA A C 1
ATOM 2406 O O . ALA A 1 308 ? 9.701 21.891 61.220 1.00 30.97 333 ALA A O 1
ATOM 2408 N N . GLY A 1 309 ? 10.139 23.913 60.326 1.00 29.84 334 GLY A N 1
ATOM 2409 C CA . GLY A 1 309 ? 11.494 23.582 59.929 1.00 30.43 334 GLY A CA 1
ATOM 2410 C C . GLY A 1 309 ? 12.317 24.854 59.892 1.00 29.66 334 GLY A C 1
ATOM 2411 O O . GLY A 1 309 ? 11.756 25.950 59.863 1.00 29.04 334 GLY A O 1
ATOM 2412 N N . PHE A 1 310 ? 13.638 24.712 59.918 1.00 23.58 335 PHE A N 1
ATOM 2413 C CA . PHE A 1 310 ? 14.543 25.844 59.735 1.00 22.04 335 PHE A CA 1
ATOM 2414 C C . PHE A 1 310 ? 15.689 25.445 58.815 1.00 23.73 335 PHE A C 1
ATOM 2415 O O . PHE A 1 310 ? 16.055 24.269 58.730 1.00 26.38 335 PHE A O 1
ATOM 2423 N N . ILE A 1 311 ? 16.254 26.435 58.135 1.00 23.45 336 ILE A N 1
ATOM 2424 C CA . ILE A 1 311 ? 17.332 26.230 57.175 1.00 20.80 336 ILE A CA 1
ATOM 2425 C C . ILE A 1 311 ? 18.405 27.291 57.380 1.00 24.90 336 ILE A C 1
ATOM 2426 O O . ILE A 1 311 ? 18.084 28.473 57.474 1.00 27.83 336 ILE A O 1
ATOM 2431 N N . PHE A 1 312 ? 19.668 26.878 57.463 1.00 23.84 337 PHE A N 1
ATOM 2432 C CA . PHE A 1 312 ? 20.793 27.815 57.582 1.00 24.37 337 PHE A CA 1
ATOM 2433 C C . PHE A 1 312 ? 21.578 27.908 56.275 1.00 26.47 337 PHE A C 1
ATOM 2434 O O . PHE A 1 312 ? 21.897 26.882 55.658 1.00 26.48 337 PHE A O 1
ATOM 2442 N N . GLY A 1 313 ? 21.889 29.138 55.864 1.00 22.43 338 GLY A N 1
ATOM 2443 C CA . GLY A 1 313 ? 22.713 29.386 54.693 1.00 22.14 338 GLY A CA 1
ATOM 2444 C C . GLY A 1 313 ? 23.896 30.249 55.093 1.00 27.60 338 GLY A C 1
ATOM 2445 O O . GLY A 1 313 ? 23.724 31.309 55.701 1.00 25.43 338 GLY A O 1
ATOM 2446 N N . SER A 1 314 ? 25.106 29.811 54.761 1.00 26.79 339 SER A N 1
ATOM 2447 C CA . SER A 1 314 ? 26.288 30.534 55.224 1.00 26.15 339 SER A CA 1
ATOM 2448 C C . SER A 1 314 ? 27.444 30.466 54.236 1.00 28.78 339 SER A C 1
ATOM 2449 O O . SER A 1 314 ? 27.717 29.413 53.666 1.00 28.49 339 SER A O 1
ATOM 2452 N N . PRO A 1 315 ? 28.133 31.600 54.036 1.00 33.27 340 PRO A N 1
ATOM 2453 C CA . PRO A 1 315 ? 29.435 31.575 53.369 1.00 27.32 340 PRO A CA 1
ATOM 2454 C C . PRO A 1 315 ? 30.512 31.128 54.356 1.00 29.57 340 PRO A C 1
ATOM 2455 O O . PRO A 1 315 ? 30.220 30.903 55.538 1.00 29.70 340 PRO A O 1
ATOM 2459 N N . THR A 1 316 ? 31.745 31.011 53.881 1.00 28.39 341 THR A N 1
ATOM 2460 C CA . THR A 1 316 ? 32.863 30.715 54.763 1.00 32.87 341 THR A CA 1
ATOM 2461 C C . THR A 1 316 ? 33.883 31.845 54.685 1.00 40.86 341 THR A C 1
ATOM 2462 O O . THR A 1 316 ? 34.342 32.211 53.598 1.00 41.07 341 THR A O 1
ATOM 2466 N N . LEU A 1 317 ? 34.211 32.414 55.839 1.00 40.31 342 LEU A N 1
ATOM 2467 C CA . LEU A 1 317 ? 35.098 33.568 55.896 1.00 49.97 342 LEU A CA 1
ATOM 2468 C C . LEU A 1 317 ? 36.272 33.252 56.807 1.00 54.16 342 LEU A C 1
ATOM 2469 O O . LEU A 1 317 ? 36.116 33.160 58.025 1.00 55.80 342 LEU A O 1
ATOM 2474 N N . GLY A 1 318 ? 37.445 33.074 56.208 1.00 54.53 343 GLY A N 1
ATOM 2475 C CA . GLY A 1 318 ? 38.619 32.668 56.956 1.00 49.89 343 GLY A CA 1
ATOM 2476 C C . GLY A 1 318 ? 38.437 31.323 57.632 1.00 46.75 343 GLY A C 1
ATOM 2477 O O . GLY A 1 318 ? 38.818 31.141 58.787 1.00 53.85 343 GLY A O 1
ATOM 2478 N N . GLY A 1 319 ? 37.844 30.376 56.914 1.00 46.14 344 GLY A N 1
ATOM 2479 C CA . GLY A 1 319 ? 37.648 29.035 57.437 1.00 40.54 344 GLY A CA 1
ATOM 2480 C C . GLY A 1 319 ? 36.495 28.881 58.412 1.00 44.32 344 GLY A C 1
ATOM 2481 O O . GLY A 1 319 ? 36.262 27.790 58.934 1.00 45.42 344 GLY A O 1
ATOM 2482 N N . HIS A 1 320 ? 35.760 29.963 58.656 1.00 44.51 345 HIS A N 1
ATOM 2483 C CA . HIS A 1 320 ? 34.683 29.927 59.639 1.00 41.14 345 HIS A CA 1
ATOM 2484 C C . HIS A 1 320 ? 33.409 30.566 59.126 1.00 37.40 345 HIS A C 1
ATOM 2485 O O . HIS A 1 320 ? 33.435 31.384 58.201 1.00 35.26 345 HIS A O 1
ATOM 2492 N N . ALA A 1 321 ? 32.293 30.186 59.738 1.00 34.06 346 ALA A N 1
ATOM 2493 C CA . ALA A 1 321 ? 31.043 30.895 59.525 1.00 30.97 346 ALA A CA 1
ATOM 2494 C C . ALA A 1 321 ? 31.198 32.341 60.012 1.00 29.05 346 ALA A C 1
ATOM 2495 O O . ALA A 1 321 ? 31.976 32.618 60.930 1.00 26.76 346 ALA A O 1
ATOM 2497 N N . PRO A 1 322 ? 30.471 33.270 59.382 1.00 27.82 347 PRO A N 1
ATOM 2498 C CA . PRO A 1 322 ? 30.400 34.636 59.901 1.00 30.03 347 PRO A CA 1
ATOM 2499 C C . PRO A 1 322 ? 29.847 34.634 61.317 1.00 29.44 347 PRO A C 1
ATOM 2500 O O . PRO A 1 322 ? 28.993 33.797 61.638 1.00 28.12 347 PRO A O 1
ATOM 2504 N N . THR A 1 323 ? 30.320 35.555 62.145 1.00 25.05 348 THR A N 1
ATOM 2505 C CA . THR A 1 323 ? 29.874 35.638 63.524 1.00 23.39 348 THR A CA 1
ATOM 2506 C C . THR A 1 323 ? 28.350 35.629 63.690 1.00 26.30 348 THR A C 1
ATOM 2507 O O . THR A 1 323 ? 27.838 34.955 64.579 1.00 27.90 348 THR A O 1
ATOM 2511 N N . PRO A 1 324 ? 27.614 36.357 62.833 1.00 26.70 349 PRO A N 1
ATOM 2512 C CA . PRO A 1 324 ? 26.148 36.342 62.978 1.00 23.84 349 PRO A CA 1
ATOM 2513 C C . PRO A 1 324 ? 25.510 34.964 62.762 1.00 23.93 349 PRO A C 1
ATOM 2514 O O . PRO A 1 324 ? 24.459 34.676 63.345 1.00 23.16 349 PRO A O 1
ATOM 2518 N N . ILE A 1 325 ? 26.124 34.130 61.928 1.00 22.05 350 ILE A N 1
ATOM 2519 C CA . ILE A 1 325 ? 25.652 32.759 61.755 1.00 22.05 350 ILE A CA 1
ATOM 2520 C C . ILE A 1 325 ? 25.937 31.943 63.018 1.00 26.45 350 ILE A C 1
ATOM 2521 O O . ILE A 1 325 ? 25.103 31.141 63.439 1.00 27.33 350 ILE A O 1
ATOM 2526 N N . GLN A 1 326 ? 27.106 32.150 63.627 1.00 22.60 351 GLN A N 1
ATOM 2527 C CA . GLN A 1 326 ? 27.450 31.444 64.866 1.00 24.21 351 GLN A CA 1
ATOM 2528 C C . GLN A 1 326 ? 26.490 31.783 66.014 1.00 26.61 351 GLN A C 1
ATOM 2529 O O . GLN A 1 326 ? 26.023 30.889 66.724 1.00 25.06 351 GLN A O 1
ATOM 2535 N N . THR A 1 327 ? 26.185 33.064 66.195 1.00 22.95 352 THR A N 1
ATOM 2536 C CA . THR A 1 327 ? 25.274 33.449 67.263 1.00 26.64 352 THR A CA 1
ATOM 2537 C C . THR A 1 327 ? 23.838 32.988 66.960 1.00 26.92 352 THR A C 1
ATOM 2538 O O . THR A 1 327 ? 23.148 32.523 67.867 1.00 26.83 352 THR A O 1
ATOM 2542 N N . ALA A 1 328 ? 23.387 33.100 65.708 1.00 23.77 353 ALA A N 1
ATOM 2543 C CA . ALA A 1 328 ? 22.062 32.565 65.330 1.00 22.86 353 ALA A CA 1
ATOM 2544 C C . ALA A 1 328 ? 21.977 31.057 65.618 1.00 25.89 353 ALA A C 1
ATOM 2545 O O . ALA A 1 328 ? 20.938 30.550 66.048 1.00 25.24 353 ALA A O 1
ATOM 2547 N N . LEU A 1 329 ? 23.078 30.348 65.375 1.00 22.36 354 LEU A N 1
ATOM 2548 C CA . LEU A 1 329 ? 23.142 28.909 65.629 1.00 24.70 354 LEU A CA 1
ATOM 2549 C C . LEU A 1 329 ? 22.863 28.600 67.105 1.00 26.16 354 LEU A C 1
ATOM 2550 O O . LEU A 1 329 ? 22.117 27.670 67.422 1.00 26.22 354 LEU A O 1
ATOM 2555 N N . GLY A 1 330 ? 23.460 29.384 68.002 1.00 23.77 355 GLY A N 1
ATOM 2556 C CA . GLY A 1 330 ? 23.248 29.207 69.428 1.00 22.25 355 GLY A CA 1
ATOM 2557 C C . GLY A 1 330 ? 21.799 29.412 69.829 1.00 23.28 355 GLY A C 1
ATOM 2558 O O . GLY A 1 330 ? 21.228 28.633 70.603 1.00 25.64 355 GLY A O 1
ATOM 2559 N N . ILE A 1 331 ? 21.198 30.474 69.305 1.00 22.41 356 ILE A N 1
ATOM 2560 C CA . ILE A 1 331 ? 19.806 30.776 69.612 1.00 22.28 356 ILE A CA 1
ATOM 2561 C C . ILE A 1 331 ? 18.908 29.683 69.057 1.00 24.63 356 ILE A C 1
ATOM 2562 O O . ILE A 1 331 ? 17.946 29.272 69.704 1.00 27.20 356 ILE A O 1
ATOM 2567 N N . THR A 1 332 ? 19.232 29.196 67.864 1.00 23.95 357 THR A N 1
ATOM 2568 C CA . THR A 1 332 ? 18.431 28.149 67.247 1.00 24.81 357 THR A CA 1
ATOM 2569 C C . THR A 1 332 ? 18.524 26.852 68.054 1.00 26.39 357 THR A C 1
ATOM 2570 O O . THR A 1 332 ? 17.506 26.233 68.362 1.00 26.06 357 THR A O 1
ATOM 2574 N N . LEU A 1 333 ? 19.739 26.452 68.422 1.00 26.36 358 LEU A N 1
ATOM 2575 C CA . LEU A 1 333 ? 19.911 25.232 69.213 1.00 29.60 358 LEU A CA 1
ATOM 2576 C C . LEU A 1 333 ? 19.247 25.359 70.582 1.00 28.64 358 LEU A C 1
ATOM 2577 O O . LEU A 1 333 ? 18.673 24.391 71.091 1.00 29.94 358 LEU A O 1
ATOM 2582 N N . ALA A 1 334 ? 19.322 26.547 71.176 1.00 24.95 359 ALA A N 1
ATOM 2583 C CA . ALA A 1 334 ? 18.733 26.763 72.497 1.00 27.94 359 ALA A CA 1
ATOM 2584 C C . ALA A 1 334 ? 17.211 26.737 72.455 1.00 29.04 359 ALA A C 1
ATOM 2585 O O . ALA A 1 334 ? 16.571 26.553 73.480 1.00 35.19 359 ALA A O 1
ATOM 2587 N N . ASN A 1 335 ? 16.627 26.915 71.276 1.00 26.79 360 ASN A N 1
ATOM 2588 C CA . ASN A 1 335 ? 15.178 27.087 71.204 1.00 28.67 360 ASN A CA 1
ATOM 2589 C C . ASN A 1 335 ? 14.406 26.103 70.342 1.00 29.48 360 ASN A C 1
ATOM 2590 O O . ASN A 1 335 ? 13.215 25.899 70.565 1.00 33.98 360 ASN A O 1
ATOM 2595 N N . ALA A 1 336 ? 15.061 25.500 69.362 1.00 26.30 361 ALA A N 1
ATOM 2596 C CA . ALA A 1 336 ? 14.349 24.626 68.440 1.00 26.60 361 ALA A CA 1
ATOM 2597 C C . ALA A 1 336 ? 14.103 23.235 69.029 1.00 30.46 361 ALA A C 1
ATOM 2598 O O . ALA A 1 336 ? 14.990 22.621 69.626 1.00 33.81 361 ALA A O 1
ATOM 2600 N N . SER A 1 337 ? 12.881 22.747 68.855 1.00 32.35 362 SER A N 1
ATOM 2601 C CA . SER A 1 337 ? 12.571 21.360 69.162 1.00 34.44 362 SER A CA 1
ATOM 2602 C C . SER A 1 337 ? 13.209 20.430 68.130 1.00 34.71 362 SER A C 1
ATOM 2603 O O . SER A 1 337 ? 13.269 20.756 66.938 1.00 32.83 362 SER A O 1
ATOM 2606 N N . LYS A 1 338 ? 13.675 19.269 68.576 1.00 34.98 363 LYS A N 1
ATOM 2607 C CA . LYS A 1 338 ? 14.325 18.325 67.668 1.00 37.11 363 LYS A CA 1
ATOM 2608 C C . LYS A 1 338 ? 13.370 17.758 66.608 1.00 37.31 363 LYS A C 1
ATOM 2609 O O . LYS A 1 338 ? 13.807 17.083 65.680 1.00 39.32 363 LYS A O 1
ATOM 2615 N N . THR A 1 339 ? 12.074 18.031 66.735 1.00 35.25 364 THR A N 1
ATOM 2616 C CA . THR A 1 339 ? 11.110 17.593 65.724 1.00 33.20 364 THR A CA 1
ATOM 2617 C C . THR A 1 339 ? 11.143 18.493 64.501 1.00 31.87 364 THR A C 1
ATOM 2618 O O . THR A 1 339 ? 10.609 18.143 63.457 1.00 38.64 364 THR A O 1
ATOM 2622 N N . GLN A 1 340 ? 11.748 19.668 64.628 1.00 30.45 365 GLN A N 1
ATOM 2623 C CA . GLN A 1 340 ? 11.836 20.566 63.484 1.00 31.86 365 GLN A CA 1
ATOM 2624 C C . GLN A 1 340 ? 12.736 19.965 62.405 1.00 31.62 365 GLN A C 1
ATOM 2625 O O . GLN A 1 340 ? 13.797 19.404 62.699 1.00 32.73 365 GLN A O 1
ATOM 2631 N N . LEU A 1 341 ? 12.304 20.084 61.156 1.00 29.03 366 LEU A N 1
ATOM 2632 C CA . LEU A 1 341 ? 13.105 19.640 60.027 1.00 30.14 366 LEU A CA 1
ATOM 2633 C C . LEU A 1 341 ? 14.224 20.649 59.756 1.00 34.85 366 LEU A C 1
ATOM 2634 O O . LEU A 1 341 ? 14.016 21.862 59.855 1.00 31.60 366 LEU A O 1
ATOM 2639 N N . CYS A 1 342 ? 15.409 20.145 59.422 1.00 33.77 367 CYS A N 1
ATOM 2640 C CA . CYS A 1 342 ? 16.596 20.986 59.280 1.00 32.26 367 CYS A CA 1
ATOM 2641 C C . CYS A 1 342 ? 17.147 20.972 57.852 1.00 31.70 367 CYS A C 1
ATOM 2642 O O . CYS A 1 342 ? 16.941 20.014 57.112 1.00 32.59 367 CYS A O 1
ATOM 2645 N N . GLY A 1 343 ? 17.850 22.036 57.473 1.00 26.67 368 GLY A N 1
ATOM 2646 C CA . GLY A 1 343 ? 18.512 22.105 56.180 1.00 23.90 368 GLY A CA 1
ATOM 2647 C C . GLY A 1 343 ? 19.715 23.032 56.214 1.00 30.76 368 GLY A C 1
ATOM 2648 O O . GLY A 1 343 ? 19.716 24.027 56.941 1.00 28.79 368 GLY A O 1
ATOM 2649 N N . VAL A 1 344 ? 20.743 22.712 55.430 1.00 29.78 369 VAL A N 1
ATOM 2650 C CA . VAL A 1 344 ? 21.958 23.527 55.373 1.00 27.30 369 VAL A CA 1
ATOM 2651 C C . VAL A 1 344 ? 22.414 23.776 53.931 1.00 30.14 369 VAL A C 1
ATOM 2652 O O . VAL A 1 344 ? 22.454 22.850 53.115 1.00 31.51 369 VAL A O 1
ATOM 2656 N N . PHE A 1 345 ? 22.760 25.024 53.615 1.00 29.77 370 PHE A N 1
ATOM 2657 C CA . PHE A 1 345 ? 23.312 25.351 52.294 1.00 28.26 370 PHE A CA 1
ATOM 2658 C C . PHE A 1 345 ? 24.347 26.461 52.359 1.00 31.29 370 PHE A C 1
ATOM 2659 O O . PHE A 1 345 ? 24.478 27.152 53.373 1.00 31.37 370 PHE A O 1
ATOM 2667 N N . GLY A 1 346 ? 25.076 26.639 51.265 1.00 28.97 371 GLY A N 1
ATOM 2668 C CA . GLY A 1 346 ? 26.034 27.721 51.184 1.00 28.75 371 GLY A CA 1
ATOM 2669 C C . GLY A 1 346 ? 26.870 27.717 49.919 1.00 33.75 371 GLY A C 1
ATOM 2670 O O . GLY A 1 346 ? 26.890 26.737 49.175 1.00 33.64 371 GLY A O 1
ATOM 2671 N N . SER A 1 347 ? 27.549 28.833 49.676 1.00 39.38 372 SER A N 1
ATOM 2672 C CA . SER A 1 347 ? 28.556 28.923 48.627 1.00 49.81 372 SER A CA 1
ATOM 2673 C C . SER A 1 347 ? 29.918 29.087 49.279 1.00 51.72 372 SER A C 1
ATOM 2674 O O . SER A 1 347 ? 30.023 29.472 50.450 1.00 46.54 372 SER A O 1
ATOM 2677 N N . PHE A 1 348 ? 30.966 28.813 48.517 1.00 50.95 373 PHE A N 1
ATOM 2678 C CA . PHE A 1 348 ? 32.313 29.043 49.010 1.00 50.22 373 PHE A CA 1
ATOM 2679 C C . PHE A 1 348 ? 33.308 29.068 47.873 1.00 54.42 373 PHE A C 1
ATOM 2680 O O . PHE A 1 348 ? 33.012 28.609 46.766 1.00 49.34 373 PHE A O 1
ATOM 2688 N N . GLY A 1 349 ? 34.485 29.614 48.160 1.00 60.28 374 GLY A N 1
ATOM 2689 C CA . GLY A 1 349 ? 35.559 29.645 47.195 1.00 63.15 374 GLY A CA 1
ATOM 2690 C C . GLY A 1 349 ? 36.198 28.281 47.147 1.00 67.10 374 GLY A C 1
ATOM 2691 O O . GLY A 1 349 ? 35.734 27.380 46.446 1.00 67.41 374 GLY A O 1
ATOM 2692 N N . TRP A 1 350 ? 37.258 28.114 47.918 1.00 76.69 375 TRP A N 1
ATOM 2693 C CA . TRP A 1 350 ? 37.960 26.845 47.912 1.00 91.32 375 TRP A CA 1
ATOM 2694 C C . TRP A 1 350 ? 37.821 26.129 49.253 1.00 90.54 375 TRP A C 1
ATOM 2695 O O . TRP A 1 350 ? 38.221 24.973 49.394 1.00 98.62 375 TRP A O 1
ATOM 2706 N N . SER A 1 351 ? 37.234 26.815 50.229 1.00 76.35 376 SER A N 1
ATOM 2707 C CA . SER A 1 351 ? 36.975 26.207 51.528 1.00 67.32 376 SER A CA 1
ATOM 2708 C C . SER A 1 351 ? 35.517 26.420 51.936 1.00 55.73 376 SER A C 1
ATOM 2709 O O . SER A 1 351 ? 35.004 27.539 51.867 1.00 49.38 376 SER A O 1
ATOM 2712 N N . GLY A 1 352 ? 34.851 25.346 52.352 1.00 49.88 377 GLY A N 1
ATOM 2713 C CA . GLY A 1 352 ? 33.457 25.423 52.759 1.00 43.77 377 GLY A CA 1
ATOM 2714 C C . GLY A 1 352 ? 33.204 24.898 54.162 1.00 40.60 377 GLY A C 1
ATOM 2715 O O . GLY A 1 352 ? 32.221 24.198 54.410 1.00 39.52 377 GLY A O 1
ATOM 2716 N N . GLU A 1 353 ? 34.091 25.249 55.08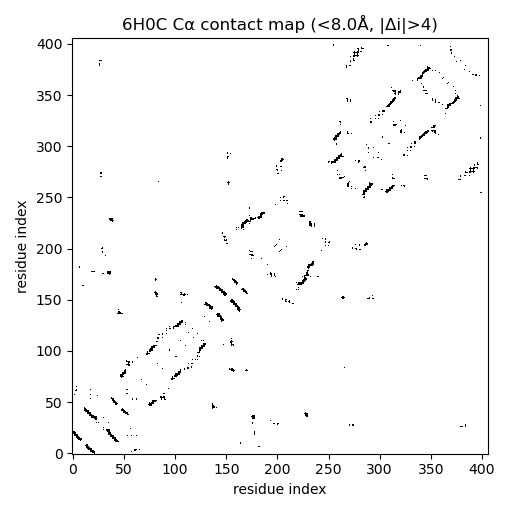6 1.00 38.38 378 GLU A N 1
ATOM 2717 C CA . GLU A 1 353 ? 34.043 24.728 56.449 1.00 35.55 378 GLU A CA 1
ATOM 2718 C C . GLU A 1 353 ? 32.810 25.176 57.229 1.00 34.32 378 GLU A C 1
ATOM 2719 O O . GLU A 1 353 ? 32.357 24.467 58.118 1.00 35.99 378 GLU A O 1
ATOM 2725 N N . ALA A 1 354 ? 32.267 26.346 56.907 1.00 34.05 379 ALA A N 1
ATOM 2726 C CA . ALA A 1 354 ? 31.061 26.824 57.588 1.00 31.02 379 ALA A CA 1
ATOM 2727 C C . ALA A 1 354 ? 29.891 25.853 57.381 1.00 29.77 379 ALA A C 1
ATOM 2728 O O . ALA A 1 354 ? 29.123 25.574 58.306 1.00 32.05 379 ALA A O 1
ATOM 2730 N N . ILE A 1 355 ? 29.776 25.323 56.167 1.00 29.32 380 ILE A N 1
ATOM 2731 C CA . ILE A 1 355 ? 28.709 24.385 55.829 1.00 28.77 380 ILE A CA 1
ATOM 2732 C C . ILE A 1 355 ? 28.890 23.059 56.574 1.00 33.38 380 ILE A C 1
ATOM 2733 O O . ILE A 1 355 ? 27.931 22.508 57.135 1.00 27.38 380 ILE A O 1
ATOM 2738 N N . ASP A 1 356 ? 30.123 22.556 56.591 1.00 37.98 381 ASP A N 1
ATOM 2739 C CA . ASP A 1 356 ? 30.430 21.341 57.340 1.00 37.68 381 ASP A CA 1
ATOM 2740 C C . ASP A 1 356 ? 30.114 21.535 58.830 1.00 37.72 381 ASP A C 1
ATOM 2741 O O . ASP A 1 356 ? 29.487 20.675 59.458 1.00 34.83 381 ASP A O 1
ATOM 2746 N N . MET A 1 357 ? 30.535 22.671 59.385 1.00 32.19 382 MET A N 1
ATOM 2747 C CA . MET A 1 357 ? 30.308 22.962 60.798 1.00 30.74 382 MET A CA 1
ATOM 2748 C C . MET A 1 357 ? 28.813 22.903 61.130 1.00 32.23 382 MET A C 1
ATOM 2749 O O . MET A 1 357 ? 28.394 22.213 62.062 1.00 31.69 382 MET A O 1
ATOM 2754 N N . LEU A 1 358 ? 28.008 23.619 60.351 1.00 29.44 383 LEU A N 1
ATOM 2755 C CA . LEU A 1 358 ? 26.565 23.640 60.567 1.00 29.19 383 LEU A CA 1
ATOM 2756 C C . LEU A 1 358 ? 25.917 22.254 60.421 1.00 31.47 383 LEU A C 1
ATOM 2757 O O . LEU A 1 358 ? 25.091 21.852 61.250 1.00 30.88 383 LEU A O 1
ATOM 2762 N N . GLU A 1 359 ? 26.283 21.529 59.371 1.00 27.61 384 GLU A N 1
ATOM 2763 C CA . GLU A 1 359 ? 25.713 20.210 59.143 1.00 28.04 384 GLU A CA 1
ATOM 2764 C C . GLU A 1 359 ? 25.992 19.309 60.346 1.00 34.50 384 GLU A C 1
ATOM 2765 O O . GLU A 1 359 ? 25.098 18.636 60.859 1.00 36.83 384 GLU A O 1
ATOM 2771 N N . ASN A 1 360 ? 27.239 19.330 60.802 1.00 36.41 385 ASN A N 1
ATOM 2772 C CA . ASN A 1 360 ? 27.673 18.523 61.937 1.00 37.85 385 ASN A CA 1
ATOM 2773 C C . ASN A 1 360 ? 26.975 18.872 63.235 1.00 36.88 385 ASN A C 1
ATOM 2774 O O . ASN A 1 360 ? 26.589 17.982 63.996 1.00 36.24 385 ASN A O 1
ATOM 2779 N N . LYS A 1 361 ? 26.834 20.169 63.497 1.00 34.47 386 LYS A N 1
ATOM 2780 C CA . LYS A 1 361 ? 26.220 20.618 64.740 1.00 34.89 386 LYS A CA 1
ATOM 2781 C C . LYS A 1 361 ? 24.743 20.232 64.782 1.00 34.01 386 LYS A C 1
ATOM 2782 O O . LYS A 1 361 ? 24.242 19.782 65.813 1.00 33.33 386 LYS A O 1
ATOM 2788 N N . PHE A 1 362 ? 24.054 20.378 63.658 1.00 32.63 387 PHE A N 1
ATOM 2789 C CA . PHE A 1 362 ? 22.645 20.028 63.606 1.00 34.31 387 PHE A CA 1
ATOM 2790 C C . PHE A 1 362 ? 22.462 18.508 63.658 1.00 38.59 387 PHE A C 1
ATOM 2791 O O . PHE A 1 362 ? 21.540 18.012 64.316 1.00 37.53 387 PHE A O 1
ATOM 2799 N N . ARG A 1 363 ? 23.350 17.765 63.003 1.00 34.95 388 ARG A N 1
ATOM 2800 C CA . ARG A 1 363 ? 23.271 16.308 63.083 1.00 36.15 388 ARG A CA 1
ATOM 2801 C C . ARG A 1 363 ? 23.518 15.824 64.515 1.00 35.60 388 ARG A C 1
ATOM 2802 O O . ARG A 1 363 ? 22.759 15.006 65.029 1.00 38.33 388 ARG A O 1
ATOM 2810 N N . ASP A 1 364 ? 24.564 16.332 65.159 1.00 35.44 389 ASP A N 1
ATOM 2811 C CA . ASP A 1 364 ? 24.843 15.965 66.549 1.00 39.96 389 ASP A CA 1
ATOM 2812 C C . ASP A 1 364 ? 23.689 16.343 67.476 1.00 42.74 389 ASP A C 1
ATOM 2813 O O . ASP A 1 364 ? 23.427 15.660 68.468 1.00 43.52 389 ASP A O 1
ATOM 2818 N N . ALA A 1 365 ? 22.997 17.427 67.144 1.00 38.68 390 ALA A N 1
ATOM 2819 C CA . ALA A 1 365 ? 21.911 17.925 67.979 1.00 38.27 390 ALA A CA 1
ATOM 2820 C C . ALA A 1 365 ? 20.606 17.179 67.719 1.00 41.91 390 ALA A C 1
ATOM 2821 O O . ALA A 1 365 ? 19.567 17.549 68.260 1.00 43.00 390 ALA A O 1
ATOM 2823 N N . GLY A 1 366 ? 20.660 16.147 66.879 1.00 38.20 391 GLY A N 1
ATOM 2824 C CA . GLY A 1 366 ? 19.526 15.259 66.686 1.00 34.94 391 GLY A CA 1
ATOM 2825 C C . GLY A 1 366 ? 18.457 15.677 65.688 1.00 40.58 391 GLY A C 1
ATOM 2826 O O . GLY A 1 366 ? 17.338 15.167 65.726 1.00 39.13 391 GLY A O 1
ATOM 2827 N N . PHE A 1 367 ? 18.780 16.596 64.786 1.00 39.52 392 PHE A N 1
ATOM 2828 C CA . PHE A 1 367 ? 17.807 17.003 63.778 1.00 35.75 392 PHE A CA 1
ATOM 2829 C C . PHE A 1 367 ? 17.853 16.097 62.563 1.00 36.49 392 PHE A C 1
ATOM 2830 O O . PHE A 1 367 ? 18.904 15.561 62.211 1.00 39.69 392 PHE A O 1
ATOM 2838 N N . SER A 1 368 ? 16.700 15.917 61.932 1.00 38.05 393 SER A N 1
ATOM 2839 C CA . SER A 1 368 ? 16.638 15.238 60.644 1.00 37.02 393 SER A CA 1
ATOM 2840 C C . SER A 1 368 ? 16.704 16.281 59.539 1.00 39.55 393 SER A C 1
ATOM 2841 O O . SER A 1 368 ? 16.269 17.424 59.718 1.00 37.70 393 SER A O 1
ATOM 2844 N N . PHE A 1 369 ? 17.255 15.894 58.399 1.00 34.30 394 PHE A N 1
ATOM 2845 C CA . PHE A 1 369 ? 17.464 16.854 57.333 1.00 35.83 394 PHE A CA 1
ATOM 2846 C C . PHE A 1 369 ? 16.382 16.762 56.253 1.00 39.90 394 PHE A C 1
ATOM 2847 O O . PHE A 1 369 ? 15.924 15.676 55.915 1.00 44.14 394 PHE A O 1
ATOM 2855 N N . GLY A 1 370 ? 15.962 17.914 55.733 1.00 37.62 395 GLY A N 1
ATOM 2856 C CA . GLY A 1 370 ? 14.872 17.980 54.768 1.00 38.62 395 GLY A CA 1
ATOM 2857 C C . GLY A 1 370 ? 15.313 17.949 53.315 1.00 39.61 395 GLY A C 1
ATOM 2858 O O . GLY A 1 370 ? 14.507 17.725 52.417 1.00 37.93 395 GLY A O 1
ATOM 2859 N N . PHE A 1 371 ? 16.593 18.212 53.085 1.00 38.70 396 PHE A N 1
ATOM 2860 C CA . PHE A 1 371 ? 17.221 17.945 51.799 1.00 36.52 396 PHE A CA 1
ATOM 2861 C C . PHE A 1 371 ? 18.693 17.713 52.056 1.00 35.64 396 PHE A C 1
ATOM 2862 O O . PHE A 1 371 ? 19.199 18.043 53.132 1.00 34.76 396 PHE A O 1
ATOM 2870 N N . ASP A 1 372 ? 19.380 17.128 51.085 1.00 34.92 397 ASP A N 1
ATOM 2871 C CA . ASP A 1 372 ? 20.813 16.923 51.218 1.00 40.30 397 ASP A CA 1
ATOM 2872 C C . ASP A 1 372 ? 21.519 18.278 51.238 1.00 35.39 397 ASP A C 1
ATOM 2873 O O . ASP A 1 372 ? 21.193 19.161 50.445 1.00 34.22 397 ASP A O 1
ATOM 2878 N N . THR A 1 373 ? 22.474 18.433 52.152 1.00 32.19 398 THR A N 1
ATOM 2879 C CA . THR A 1 373 ? 23.222 19.676 52.301 1.00 31.48 398 THR A CA 1
ATOM 2880 C C . THR A 1 373 ? 23.737 20.193 50.960 1.00 33.17 398 THR A C 1
ATOM 2881 O O . THR A 1 373 ? 24.295 19.444 50.164 1.00 35.76 398 THR A O 1
ATOM 2885 N N . ILE A 1 374 ? 23.520 21.479 50.713 1.00 29.48 399 ILE A N 1
ATOM 2886 C CA . ILE A 1 374 ? 23.859 22.087 49.437 1.00 28.50 399 ILE A CA 1
ATOM 2887 C C . ILE A 1 374 ? 25.181 22.839 49.494 1.00 32.34 399 ILE A C 1
ATOM 2888 O O . ILE A 1 374 ? 25.347 23.764 50.290 1.00 32.10 399 ILE A O 1
ATOM 2893 N N . ARG A 1 375 ? 26.116 22.434 48.641 1.00 34.19 400 ARG A N 1
ATOM 2894 C CA . ARG A 1 375 ? 27.408 23.095 48.530 1.00 31.91 400 ARG A CA 1
ATOM 2895 C C . ARG A 1 375 ? 27.618 23.623 47.109 1.00 36.50 400 ARG A C 1
ATOM 2896 O O . ARG A 1 375 ? 27.741 22.850 46.164 1.00 38.79 400 ARG A O 1
ATOM 2904 N N . VAL A 1 376 ? 27.643 24.944 46.962 1.00 37.69 401 VAL A N 1
ATOM 2905 C CA . VAL A 1 376 ? 27.833 25.571 45.657 1.00 34.14 401 VAL A CA 1
ATOM 2906 C C . VAL A 1 376 ? 29.178 26.267 45.558 1.00 38.12 401 VAL A C 1
ATOM 2907 O O . VAL A 1 376 ? 29.417 27.260 46.253 1.00 37.53 401 VAL A O 1
ATOM 2911 N N . LYS A 1 377 ? 30.048 25.765 44.683 1.00 44.41 402 LYS A N 1
ATOM 2912 C CA . LYS A 1 377 ? 31.374 26.363 44.517 1.00 51.99 402 LYS A CA 1
ATOM 2913 C C . LYS A 1 377 ? 31.375 27.500 43.478 1.00 54.53 402 LYS A C 1
ATOM 2914 O O . LYS A 1 377 ? 30.964 27.320 42.327 1.00 45.09 402 LYS A O 1
ATOM 2920 N N . PHE A 1 378 ? 31.842 28.667 43.922 1.00 66.80 403 PHE A N 1
ATOM 2921 C CA . PHE A 1 378 ? 31.837 29.912 43.147 1.00 75.69 403 PHE A CA 1
ATOM 2922 C C . PHE A 1 378 ? 30.430 30.297 42.675 1.00 69.34 403 PHE A C 1
ATOM 2923 O O . PHE A 1 378 ? 29.435 29.904 43.281 1.00 71.22 403 PHE A O 1
ATOM 2931 N N . LYS A 1 379 ? 30.361 31.062 41.588 1.00 63.60 404 LYS A N 1
ATOM 2932 C CA . LYS A 1 379 ? 29.139 31.761 41.196 1.00 57.58 404 LYS A CA 1
ATOM 2933 C C . LYS A 1 379 ? 28.016 30.833 40.740 1.00 49.18 404 LYS A C 1
ATOM 2934 O O . LYS A 1 379 ? 28.209 29.983 39.876 1.00 45.72 404 LYS A O 1
ATOM 2940 N N . PRO A 1 380 ? 26.825 31.012 41.323 1.00 45.86 405 PRO A N 1
ATOM 2941 C CA . PRO A 1 380 ? 25.640 30.232 40.962 1.00 45.21 405 PRO A CA 1
ATOM 2942 C C . PRO A 1 380 ? 25.318 30.368 39.486 1.00 47.46 405 PRO A C 1
ATOM 2943 O O . PRO A 1 380 ? 25.558 31.429 38.913 1.00 47.59 405 PRO A O 1
ATOM 2947 N N . THR A 1 381 ? 24.788 29.308 38.884 1.00 44.35 406 THR A N 1
ATOM 2948 C CA . THR A 1 381 ? 24.356 29.349 37.491 1.00 43.80 406 THR A CA 1
ATOM 2949 C C . THR A 1 381 ? 22.862 29.114 37.407 1.00 43.50 406 THR A C 1
ATOM 2950 O O . THR A 1 381 ? 22.196 28.954 38.429 1.00 42.69 406 THR A O 1
ATOM 2954 N N . ASP A 1 382 ? 22.343 29.079 36.185 1.00 47.14 407 ASP A N 1
ATOM 2955 C CA . ASP A 1 382 ? 20.922 28.836 35.966 1.00 50.54 407 ASP A CA 1
ATOM 2956 C C . ASP A 1 382 ? 20.469 27.539 36.627 1.00 47.99 407 ASP A C 1
ATOM 2957 O O . ASP A 1 382 ? 19.437 27.498 37.295 1.00 40.01 407 ASP A O 1
ATOM 2962 N N . GLN A 1 383 ? 21.245 26.475 36.452 1.00 48.38 408 GLN A N 1
ATOM 2963 C CA . GLN A 1 383 ? 20.824 25.198 36.987 1.00 43.38 408 GLN A CA 1
ATOM 2964 C C . GLN A 1 383 ? 21.005 25.172 38.503 1.00 46.49 408 GLN A C 1
ATOM 2965 O O . GLN A 1 383 ? 20.254 24.488 39.200 1.00 47.76 408 GLN A O 1
ATOM 2971 N N . THR A 1 384 ? 21.984 25.922 39.011 1.00 46.52 409 THR A N 1
ATOM 2972 C CA . THR A 1 384 ? 22.142 26.096 40.459 1.00 39.97 409 THR A CA 1
ATOM 2973 C C . THR A 1 384 ? 20.826 26.522 41.083 1.00 34.99 409 THR A C 1
ATOM 2974 O O . THR A 1 384 ? 20.343 25.903 42.024 1.00 36.39 409 THR A O 1
ATOM 2978 N N . LEU A 1 385 ? 20.252 27.590 40.538 1.00 34.55 410 LEU A N 1
ATOM 2979 C CA . LEU A 1 385 ? 19.008 28.142 41.054 1.00 37.20 410 LEU A CA 1
ATOM 2980 C C . LEU A 1 385 ? 17.889 27.114 41.006 1.00 34.86 410 LEU A C 1
ATOM 2981 O O . LEU A 1 385 ? 17.118 26.997 41.953 1.00 30.54 410 LEU A O 1
ATOM 2986 N N . LYS A 1 386 ? 17.803 26.368 39.906 1.00 37.16 411 LYS A N 1
ATOM 2987 C CA . LYS A 1 386 ? 16.720 25.404 39.734 1.00 32.75 411 LYS A CA 1
ATOM 2988 C C . LYS A 1 386 ? 16.861 24.260 40.728 1.00 30.30 411 LYS A C 1
ATOM 2989 O O . LYS A 1 386 ? 15.869 23.764 41.266 1.00 32.67 411 LYS A O 1
ATOM 2995 N N . MET A 1 387 ? 18.101 23.853 40.973 1.00 29.52 412 MET A N 1
ATOM 2996 C CA . MET A 1 387 ? 18.390 22.820 41.965 1.00 32.59 412 MET A CA 1
ATOM 2997 C C . MET A 1 387 ? 17.986 23.288 43.366 1.00 33.90 412 MET A C 1
ATOM 2998 O O . MET A 1 387 ? 17.320 22.563 44.101 1.00 38.86 412 MET A O 1
ATOM 3003 N N . CYS A 1 388 ? 18.377 24.506 43.728 1.00 32.72 413 CYS A N 1
ATOM 3004 C CA . CYS A 1 388 ? 17.993 25.073 45.020 1.00 31.95 413 CYS A CA 1
ATOM 3005 C C . CYS A 1 388 ? 16.472 25.202 45.164 1.00 31.29 413 CYS A C 1
ATOM 3006 O O . CYS A 1 388 ? 15.903 24.883 46.212 1.00 30.82 413 CYS A O 1
ATOM 3009 N N . GLU A 1 389 ? 15.823 25.683 44.111 1.00 28.73 414 GLU A N 1
ATOM 3010 C CA . GLU A 1 389 ? 14.377 25.808 44.104 1.00 29.61 414 GLU A CA 1
ATOM 3011 C C . GLU A 1 389 ? 13.761 24.436 44.349 1.00 32.48 414 GLU A C 1
ATOM 3012 O O . GLU A 1 389 ? 12.828 24.297 45.138 1.00 32.03 414 GLU A O 1
ATOM 3018 N N . GLU A 1 390 ? 14.318 23.416 43.696 1.00 31.79 415 GLU A N 1
ATOM 3019 C CA . GLU A 1 390 ? 13.788 22.060 43.805 1.00 29.70 415 GLU A CA 1
ATOM 3020 C C . GLU A 1 390 ? 14.001 21.504 45.205 1.00 32.04 415 GLU A C 1
ATOM 3021 O O . GLU A 1 390 ? 13.145 20.803 45.740 1.00 34.40 415 GLU A O 1
ATOM 3027 N N . ALA A 1 391 ? 15.148 21.824 45.800 1.00 34.62 416 ALA A N 1
ATOM 3028 C CA . ALA A 1 391 ? 15.428 21.441 47.184 1.00 36.03 416 ALA A CA 1
ATOM 3029 C C . ALA A 1 391 ? 14.409 22.063 48.146 1.00 33.89 416 ALA A C 1
ATOM 3030 O O . ALA A 1 391 ? 13.926 21.400 49.069 1.00 32.61 416 ALA A O 1
ATOM 3032 N N . GLY A 1 392 ? 14.088 23.336 47.920 1.00 30.35 417 GLY A N 1
ATOM 3033 C CA . GLY A 1 392 ? 13.062 24.014 48.693 1.00 29.17 417 GLY A CA 1
ATOM 3034 C C . GLY A 1 392 ? 11.726 23.304 48.564 1.00 31.46 417 GLY A C 1
ATOM 3035 O O . GLY A 1 392 ? 11.023 23.086 49.554 1.00 32.80 417 GLY A O 1
ATOM 3036 N N . THR A 1 393 ? 11.373 22.934 47.338 1.00 26.50 418 THR A N 1
ATOM 3037 C CA . THR A 1 393 ? 10.146 22.188 47.111 1.00 27.16 418 THR A CA 1
ATOM 3038 C C . THR A 1 393 ? 10.176 20.864 47.864 1.00 33.89 418 THR A C 1
ATOM 3039 O O . THR A 1 393 ? 9.210 20.525 48.537 1.00 39.89 418 THR A O 1
ATOM 3043 N N . ASP A 1 394 ? 11.282 20.128 47.765 1.00 33.01 419 ASP A N 1
ATOM 3044 C CA . ASP A 1 394 ? 11.440 18.869 48.505 1.00 33.19 419 ASP A CA 1
ATOM 3045 C C . ASP A 1 394 ? 11.255 19.059 50.014 1.00 31.87 419 ASP A C 1
ATOM 3046 O O . ASP A 1 394 ? 10.595 18.255 50.674 1.00 32.92 419 ASP A O 1
ATOM 3051 N N . PHE A 1 395 ? 11.852 20.121 50.547 1.00 28.15 420 PHE A N 1
ATOM 3052 C CA . PHE A 1 395 ? 11.735 20.467 51.960 1.00 27.86 420 PHE A CA 1
ATOM 3053 C C . PHE A 1 395 ? 10.261 20.675 52.308 1.00 30.93 420 PHE A C 1
ATOM 3054 O O . PHE A 1 395 ? 9.767 20.147 53.307 1.00 32.25 420 PHE A O 1
ATOM 3062 N N . ALA A 1 396 ? 9.560 21.429 51.466 1.00 30.69 421 ALA A N 1
ATOM 3063 C CA . ALA A 1 396 ? 8.142 21.720 51.686 1.00 32.04 421 ALA A CA 1
ATOM 3064 C C . ALA A 1 396 ? 7.277 20.457 51.711 1.00 33.07 421 ALA A C 1
ATOM 3065 O O . ALA A 1 396 ? 6.452 20.277 52.612 1.00 37.57 421 ALA A O 1
ATOM 3067 N N . GLN A 1 397 ? 7.460 19.599 50.711 1.00 32.07 422 GLN A N 1
ATOM 3068 C CA . GLN A 1 397 ? 6.763 18.312 50.637 1.00 31.91 422 GLN A CA 1
ATOM 3069 C C . GLN A 1 397 ? 7.013 17.457 51.879 1.00 40.46 422 GLN A C 1
ATOM 3070 O O . GLN A 1 397 ? 6.092 16.829 52.408 1.00 39.86 422 GLN A O 1
ATOM 3076 N N . ALA A 1 398 ? 8.268 17.415 52.324 1.00 37.01 423 ALA A N 1
ATOM 3077 C CA . ALA A 1 398 ? 8.629 16.651 53.512 1.00 34.64 423 ALA A CA 1
ATOM 3078 C C . ALA A 1 398 ? 7.860 17.167 54.718 1.00 35.05 423 ALA A C 1
ATOM 3079 O O . ALA A 1 398 ? 7.325 16.381 55.498 1.00 37.57 423 ALA A O 1
ATOM 3081 N N . LEU A 1 399 ? 7.789 18.490 54.859 1.00 33.15 424 LEU A N 1
ATOM 3082 C CA . LEU A 1 399 ? 7.036 19.098 55.957 1.00 36.91 424 LEU A CA 1
ATOM 3083 C C . LEU A 1 399 ? 5.545 18.764 55.879 1.00 41.77 424 LEU A C 1
ATOM 3084 O O . LEU A 1 399 ? 4.920 18.453 56.895 1.00 40.52 424 LEU A O 1
ATOM 3089 N N . LYS A 1 400 ? 4.973 18.837 54.680 1.00 38.02 425 LYS A N 1
ATOM 3090 C CA . LYS A 1 400 ? 3.541 18.601 54.531 1.00 40.41 425 LYS A CA 1
ATOM 3091 C C . LYS A 1 400 ? 3.206 17.138 54.798 1.00 45.08 425 LYS A C 1
ATOM 3092 O O . LYS A 1 400 ? 2.184 16.833 55.410 1.00 46.39 425 LYS A O 1
ATOM 3098 N N . LYS A 1 401 ? 4.076 16.237 54.355 1.00 44.45 426 LYS A N 1
ATOM 3099 C CA . LYS A 1 401 ? 3.878 14.812 54.594 1.00 48.20 426 LYS A CA 1
ATOM 3100 C C . LYS A 1 401 ? 3.902 14.498 56.095 1.00 50.38 426 LYS A C 1
ATOM 3101 O O . LYS A 1 401 ? 3.066 13.741 56.590 1.00 52.59 426 LYS A O 1
ATOM 3107 N N . ALA A 1 402 ? 4.847 15.091 56.818 1.00 50.47 427 ALA A N 1
ATOM 3108 C CA . ALA A 1 402 ? 4.975 14.844 58.254 1.00 51.58 427 ALA A CA 1
ATOM 3109 C C . ALA A 1 402 ? 3.836 15.489 59.042 1.00 57.40 427 ALA A C 1
ATOM 3110 O O . ALA A 1 402 ? 3.408 14.962 60.067 1.00 64.38 427 ALA A O 1
ATOM 3112 N N . GLU A 1 403 ? 3.347 16.628 58.567 1.00 58.68 428 GLU A N 1
ATOM 3113 C CA . GLU A 1 403 ? 2.241 17.306 59.234 1.00 66.55 428 GLU A CA 1
ATOM 3114 C C . GLU A 1 403 ? 0.945 16.516 59.089 1.00 79.26 428 GLU A C 1
ATOM 3115 O O . GLU A 1 403 ? 0.130 16.472 60.012 1.00 76.38 428 GLU A O 1
ATOM 3121 N N . LYS A 1 404 ? 0.764 15.891 57.927 1.00 63.85 429 LYS A N 1
ATOM 3122 C CA . LYS A 1 404 ? -0.453 15.137 57.635 1.00 66.19 429 LYS A CA 1
ATOM 3123 C C . LYS A 1 404 ? -0.571 13.941 58.572 1.00 73.68 429 LYS A C 1
ATOM 3124 O O . LYS A 1 404 ? -1.667 13.438 58.810 1.00 82.98 429 LYS A O 1
ATOM 3130 N N . ARG A 1 405 ? 0.560 13.498 59.113 1.00 74.29 430 ARG A N 1
ATOM 3131 C CA . ARG A 1 405 ? 0.560 12.432 60.110 1.00 73.74 430 ARG A CA 1
ATOM 3132 C C . ARG A 1 405 ? 0.246 12.973 61.506 1.00 76.08 430 ARG A C 1
ATOM 3133 O O . ARG A 1 405 ? 0.005 12.208 62.440 1.00 76.27 430 ARG A O 1
ATOM 3141 N N . ARG A 1 406 ? 0.230 14.300 61.623 1.00 77.96 431 ARG A N 1
ATOM 3142 C CA . ARG A 1 406 ? 0.000 14.991 62.890 1.00 73.56 431 ARG A CA 1
ATOM 3143 C C . ARG A 1 406 ? 1.067 14.618 63.917 1.00 81.89 431 ARG A C 1
ATOM 3144 O O . ARG A 1 406 ? 2.218 15.050 63.814 1.00 85.14 431 ARG A O 1
#

Sequence (406 aa):
PAKDVQICPIAVDTTVFRSRTWDRLKFEIEYGLQRRGTTANSYLISADKIALFDPPGESFTDNFVGTLIQRLDLNSLDYVILGHVNANRAHTLKLLLSLAPQATIICSNPAAQNLEKLLADAEVNNPIQVMKGNDHLDLGRGHELTFIPTPSPRYPGQLCTYDPRTEILFTDKLFGAHVCGDQVFDEGWTIYQEDRRYYFDCLLAPAAAQVSSAALNKLEAYPAQTYAPSHGPLVRYGLRELTRNYQQWLSEQQAQALNVALIYASAYGNTSTLAQAIARGITKAGVAVTAINAETSNAEEIKEAIGKSAGFIFGSPTLGGHAPTPIQTALGITLANASKTQLCGVFGSFGWSGEAIDMLENKFRDAGFSFGFDTIRVKFKPTDQTLKMCEEAGTDFAQALKKAEKRR

Radius of gyration: 21.19 Å; Cα contacts (8 Å, |Δi|>4): 884; chains: 1; bounding box: 44×62×51 Å

Foldseek 3Di:
DAWAWDWDADFVQKIKTWGWDCADDAQFVLCVVGQTKTFIKMWRQDLAIEIEQDDFDVCLPNRVVVVVVVDQLCRHAEYEYQFDDLRSLVSVLVSCVSHVNYEYEFAPVRVVRSCVSCVVRPRDHHYDHAEAQDWDDSDPQQTKGKYQQAFQLGRGGIWIAGLVGLEIAHELPQAFRHGDPAQADPDDVVCPVRRVSSCLLPPQLRLVSVVVRVVSVVVRRHQWYNYRMDHIYHPCVVVSSVVSVVSSVQQVVQPAEEEEEEAGNDDQLNSLSSLLQSLQVVLRYGHHYHHLPPDDLVSLLVRLVRHLAYEYEAEADPLETPPSSVVSLVSNLVHHDQSREYAYEYEYEPHGNHRVVSVVVNVVSNHHHQAPYYYHYPHADNVSSVVSSNSSNSSNVVSVVVVVVD

B-factor: mean 37.04, std 13.52, range [19.29, 104.12]